Protein AF-0000000083549247 (afdb_homodimer)

Structure (mmCIF, N/CA/C/O backbone):
data_AF-0000000083549247-model_v1
#
loop_
_entity.id
_entity.type
_entity.pdbx_description
1 polymer 'Potassium uptake protein TrkA'
#
loop_
_atom_site.group_PDB
_atom_site.id
_atom_site.type_symbol
_atom_site.label_atom_id
_atom_site.label_alt_id
_atom_site.label_comp_id
_atom_site.label_asym_id
_atom_site.label_entity_id
_atom_site.label_seq_id
_atom_site.pdbx_PDB_ins_code
_atom_site.Cartn_x
_atom_site.Cartn_y
_atom_site.Cartn_z
_atom_site.occupancy
_atom_site.B_iso_or_equiv
_atom_site.auth_seq_id
_atom_site.auth_comp_id
_atom_site.auth_asym_id
_atom_site.auth_atom_id
_atom_site.pdbx_PDB_model_num
ATOM 1 N N . MET A 1 1 ? 1.002 -17.062 -17.281 1 91.69 1 MET A N 1
ATOM 2 C CA . MET A 1 1 ? 0.639 -17.797 -16.062 1 91.69 1 MET A CA 1
ATOM 3 C C . MET A 1 1 ? -0.868 -18.031 -16 1 91.69 1 MET A C 1
ATOM 5 O O . MET A 1 1 ? -1.638 -17.297 -16.641 1 91.69 1 MET A O 1
ATOM 9 N N . TYR A 1 2 ? -1.245 -19.125 -15.305 1 97.25 2 TYR A N 1
ATOM 10 C CA . TYR A 1 2 ? -2.646 -19.453 -15.062 1 97.25 2 TYR A CA 1
ATOM 11 C C . TYR A 1 2 ? -3.078 -18.984 -13.672 1 97.25 2 TYR A C 1
ATOM 13 O O . TYR A 1 2 ? -2.6 -19.516 -12.664 1 97.25 2 TYR A O 1
ATOM 21 N N . ILE A 1 3 ? -3.977 -17.984 -13.648 1 97.94 3 ILE A N 1
ATOM 22 C CA . ILE A 1 3 ? -4.297 -17.297 -12.406 1 97.94 3 ILE A CA 1
ATOM 23 C C . ILE A 1 3 ? -5.785 -17.453 -12.094 1 97.94 3 ILE A C 1
ATOM 25 O O . ILE A 1 3 ? -6.633 -17.156 -12.945 1 97.94 3 ILE A O 1
ATOM 29 N N . ILE A 1 4 ? -6.066 -17.906 -10.914 1 98.75 4 ILE A N 1
ATOM 30 C CA . ILE A 1 4 ? -7.445 -17.984 -10.445 1 98.75 4 ILE A CA 1
ATOM 31 C C . ILE A 1 4 ? -7.695 -16.891 -9.406 1 98.75 4 ILE A C 1
ATOM 33 O O . ILE A 1 4 ? -6.914 -16.719 -8.469 1 98.75 4 ILE A O 1
ATOM 37 N N . ILE A 1 5 ? -8.758 -16.172 -9.594 1 98.75 5 ILE A N 1
ATOM 38 C CA . ILE A 1 5 ? -9.188 -15.148 -8.648 1 98.75 5 ILE A CA 1
ATOM 39 C C . ILE A 1 5 ? -10.562 -15.484 -8.094 1 98.75 5 ILE A C 1
ATOM 41 O O . ILE A 1 5 ? -11.516 -15.688 -8.859 1 98.75 5 ILE A O 1
ATOM 45 N N . ILE A 1 6 ? -10.625 -15.57 -6.793 1 98.5 6 ILE A N 1
ATOM 46 C CA . ILE A 1 6 ? -11.938 -15.742 -6.172 1 98.5 6 ILE A CA 1
ATOM 47 C C . ILE A 1 6 ? -12.422 -14.406 -5.621 1 98.5 6 ILE A C 1
ATOM 49 O O . ILE A 1 6 ? -11.75 -13.789 -4.789 1 98.5 6 ILE A O 1
ATOM 53 N N . GLY A 1 7 ? -13.68 -14.031 -5.984 1 98.19 7 GLY A N 1
ATOM 54 C CA . GLY A 1 7 ? -14.234 -12.734 -5.633 1 98.19 7 GLY A CA 1
ATOM 55 C C . GLY A 1 7 ? -14.078 -11.695 -6.734 1 98.19 7 GLY A C 1
ATOM 56 O O . GLY A 1 7 ? -12.961 -11.305 -7.074 1 98.19 7 GLY A O 1
ATOM 57 N N . CYS A 1 8 ? -15.188 -11.242 -7.203 1 98 8 CYS A N 1
ATOM 58 C CA . CYS A 1 8 ? -15.188 -10.266 -8.281 1 98 8 CYS A CA 1
ATOM 59 C C . CYS A 1 8 ? -15.734 -8.93 -7.801 1 98 8 CYS A C 1
ATOM 61 O O . CYS A 1 8 ? -16.625 -8.352 -8.43 1 98 8 CYS A O 1
ATOM 63 N N . GLY A 1 9 ? -15.297 -8.57 -6.617 1 95.62 9 GLY A N 1
ATOM 64 C CA . GLY A 1 9 ? -15.516 -7.211 -6.152 1 95.62 9 GLY A CA 1
ATOM 65 C C . GLY A 1 9 ? -14.578 -6.199 -6.781 1 95.62 9 GLY A C 1
ATOM 66 O O . GLY A 1 9 ? -13.969 -6.473 -7.82 1 95.62 9 GLY A O 1
ATOM 67 N N . ARG A 1 10 ? -14.414 -5.051 -6.223 1 93.12 10 ARG A N 1
ATOM 68 C CA . ARG A 1 10 ? -13.578 -3.988 -6.762 1 93.12 10 ARG A CA 1
ATOM 69 C C . ARG A 1 10 ? -12.125 -4.441 -6.863 1 93.12 10 ARG A C 1
ATOM 71 O O . ARG A 1 10 ? -11.469 -4.219 -7.887 1 93.12 10 ARG A O 1
ATOM 78 N N . LEU A 1 11 ? -11.648 -5.109 -5.848 1 95.31 11 LEU A N 1
ATOM 79 C CA . LEU A 1 11 ? -10.273 -5.586 -5.848 1 95.31 11 LEU A CA 1
ATOM 80 C C . LEU A 1 11 ? -10.086 -6.715 -6.855 1 95.31 11 LEU A C 1
ATOM 82 O O . LEU A 1 11 ? -9.188 -6.664 -7.695 1 95.31 11 LEU A O 1
ATOM 86 N N . GLY A 1 12 ? -10.953 -7.688 -6.809 1 97.5 12 GLY A N 1
ATOM 87 C CA . GLY A 1 12 ? -10.844 -8.836 -7.691 1 97.5 12 GLY A CA 1
ATOM 88 C C . GLY A 1 12 ? -11.008 -8.484 -9.156 1 97.5 12 GLY A C 1
ATOM 89 O O . GLY A 1 12 ? -10.242 -8.953 -10 1 97.5 12 GLY A O 1
ATOM 90 N N . SER A 1 13 ? -12.008 -7.672 -9.43 1 97.25 13 SER A N 1
ATOM 91 C CA . SER A 1 13 ? -12.242 -7.301 -10.82 1 97.25 13 SER A CA 1
ATOM 92 C C . SER A 1 13 ? -11.094 -6.449 -11.359 1 97.25 13 SER A C 1
ATOM 94 O O . SER A 1 13 ? -10.695 -6.598 -12.516 1 97.25 13 SER A O 1
ATOM 96 N N . GLY A 1 14 ? -10.57 -5.531 -10.523 1 95.06 14 GLY A N 1
ATOM 97 C CA . GLY A 1 14 ? -9.406 -4.758 -10.922 1 95.06 14 GLY A CA 1
ATOM 98 C C . GLY A 1 14 ? -8.203 -5.621 -11.242 1 95.06 14 GLY A C 1
ATOM 99 O O . GLY A 1 14 ? -7.535 -5.418 -12.258 1 95.06 14 GLY A O 1
ATOM 100 N N . LEU A 1 15 ? -7.969 -6.586 -10.445 1 95.94 15 LEU A N 1
ATOM 101 C CA . LEU A 1 15 ? -6.867 -7.52 -10.656 1 95.94 15 LEU A CA 1
ATOM 102 C C . LEU A 1 15 ? -7.07 -8.32 -11.938 1 95.94 15 LEU A C 1
ATOM 104 O O . LEU A 1 15 ? -6.141 -8.477 -12.734 1 95.94 15 LEU A O 1
ATOM 108 N N . ALA A 1 16 ? -8.289 -8.828 -12.07 1 97.69 16 ALA A N 1
ATOM 109 C CA . ALA A 1 16 ? -8.602 -9.633 -13.242 1 97.69 16 ALA A CA 1
ATOM 110 C C . ALA A 1 16 ? -8.336 -8.859 -14.531 1 97.69 16 ALA A C 1
ATOM 112 O O . ALA A 1 16 ? -7.711 -9.383 -15.453 1 97.69 16 ALA A O 1
ATOM 113 N N . MET A 1 17 ? -8.797 -7.613 -14.484 1 95.31 17 MET A N 1
ATOM 114 C CA . MET A 1 17 ? -8.609 -6.77 -15.656 1 95.31 17 MET A CA 1
ATOM 115 C C . MET A 1 17 ? -7.129 -6.527 -15.93 1 95.31 17 MET A C 1
ATOM 117 O O . MET A 1 17 ? -6.66 -6.73 -17.047 1 95.31 17 MET A O 1
ATOM 121 N N . GLU A 1 18 ? -6.379 -6.207 -14.961 1 90.44 18 GLU A N 1
ATOM 122 C CA . GLU A 1 18 ? -4.969 -5.871 -15.133 1 90.44 18 GLU A CA 1
ATOM 123 C C . GLU A 1 18 ? -4.148 -7.098 -15.523 1 90.44 18 GLU A C 1
ATOM 125 O O . GLU A 1 18 ? -3.332 -7.035 -16.453 1 90.44 18 GLU A O 1
ATOM 130 N N . LEU A 1 19 ? -4.379 -8.188 -14.93 1 93.44 19 LEU A N 1
ATOM 131 C CA . LEU A 1 19 ? -3.594 -9.391 -15.164 1 93.44 19 LEU A CA 1
ATOM 132 C C . LEU A 1 19 ? -3.908 -9.992 -16.531 1 93.44 19 LEU A C 1
ATOM 134 O O . LEU A 1 19 ? -3.014 -10.5 -17.203 1 93.44 19 LEU A O 1
ATOM 138 N N . SER A 1 20 ? -5.191 -9.953 -16.891 1 95.12 20 SER A N 1
ATOM 139 C CA . SER A 1 20 ? -5.547 -10.43 -18.219 1 95.12 20 SER A CA 1
ATOM 140 C C . SER A 1 20 ? -4.926 -9.555 -19.297 1 95.12 20 SER A C 1
ATOM 142 O O . SER A 1 20 ? -4.434 -10.07 -20.312 1 95.12 20 SER A O 1
ATOM 144 N N . ASN A 1 21 ? -4.934 -8.297 -19.047 1 90.62 21 ASN A N 1
ATOM 145 C CA . ASN A 1 21 ? -4.312 -7.355 -19.984 1 90.62 21 ASN A CA 1
ATOM 146 C C . ASN A 1 21 ? -2.809 -7.586 -20.094 1 90.62 21 ASN A C 1
ATOM 148 O O . ASN A 1 21 ? -2.215 -7.348 -21.141 1 90.62 21 ASN A O 1
ATOM 152 N N . ASP A 1 22 ? -2.24 -8.078 -19.047 1 84.31 22 ASP A N 1
ATOM 153 C CA . ASP A 1 22 ? -0.809 -8.359 -19.031 1 84.31 22 ASP A CA 1
ATOM 154 C C . ASP A 1 22 ? -0.498 -9.672 -19.75 1 84.31 22 ASP A C 1
ATOM 156 O O . ASP A 1 22 ? 0.665 -10.07 -19.844 1 84.31 22 ASP A O 1
ATOM 160 N N . GLY A 1 23 ? -1.534 -10.422 -20.141 1 90.88 23 GLY A N 1
ATOM 161 C CA . GLY A 1 23 ? -1.33 -11.602 -20.969 1 90.88 23 GLY A CA 1
ATOM 162 C C . GLY A 1 23 ? -1.443 -12.898 -20.203 1 90.88 23 GLY A C 1
ATOM 163 O O . GLY A 1 23 ? -1.159 -13.977 -20.734 1 90.88 23 GLY A O 1
ATOM 164 N N . HIS A 1 24 ? -1.876 -12.797 -18.953 1 93.69 24 HIS A N 1
ATOM 165 C CA . HIS A 1 24 ? -2.045 -14.016 -18.156 1 93.69 24 HIS A CA 1
ATOM 166 C C . HIS A 1 24 ? -3.389 -14.672 -18.453 1 93.69 24 HIS A C 1
ATOM 168 O O . HIS A 1 24 ? -4.332 -14.008 -18.891 1 93.69 24 HIS A O 1
ATOM 174 N N . ASP A 1 25 ? -3.445 -15.977 -18.281 1 97.62 25 ASP A N 1
ATOM 175 C CA . ASP A 1 25 ? -4.715 -16.703 -18.312 1 97.62 25 ASP A CA 1
ATOM 176 C C . ASP A 1 25 ? -5.453 -16.562 -16.984 1 97.62 25 ASP A C 1
ATOM 178 O O . ASP A 1 25 ? -5.07 -17.172 -15.992 1 97.62 25 ASP A O 1
ATOM 182 N N . VAL A 1 26 ? -6.566 -15.766 -17.047 1 98.38 26 VAL A N 1
ATOM 183 C CA . VAL A 1 26 ? -7.223 -15.422 -15.789 1 98.38 26 VAL A CA 1
ATOM 184 C C . VAL A 1 26 ? -8.609 -16.062 -15.742 1 98.38 26 VAL A C 1
ATOM 186 O O . VAL A 1 26 ? -9.367 -16 -16.703 1 98.38 26 VAL A O 1
ATOM 189 N N . VAL A 1 27 ? -8.867 -16.766 -14.672 1 98.81 27 VAL A N 1
ATOM 190 C CA . VAL A 1 27 ? -10.211 -17.234 -14.344 1 98.81 27 VAL A CA 1
ATOM 191 C C . VAL A 1 27 ? -10.703 -16.562 -13.07 1 98.81 27 VAL A C 1
ATOM 193 O O . VAL A 1 27 ? -9.992 -16.531 -12.062 1 98.81 27 VAL A O 1
ATOM 196 N N . ILE A 1 28 ? -11.898 -15.992 -13.109 1 98.69 28 ILE A N 1
ATOM 197 C CA . ILE A 1 28 ? -12.43 -15.32 -11.93 1 98.69 28 ILE A CA 1
ATOM 198 C C . ILE A 1 28 ? -13.773 -15.922 -11.547 1 98.69 28 ILE A C 1
ATOM 200 O O . ILE A 1 28 ? -14.602 -16.219 -12.422 1 98.69 28 ILE A O 1
ATOM 204 N N . VAL A 1 29 ? -13.922 -16.172 -10.234 1 98.75 29 VAL A N 1
ATOM 205 C CA . VAL A 1 29 ? -15.109 -16.859 -9.703 1 98.75 29 VAL A CA 1
ATOM 206 C C . VAL A 1 29 ? -15.836 -15.93 -8.734 1 98.75 29 VAL A C 1
ATOM 208 O O . VAL A 1 29 ? -15.203 -15.266 -7.906 1 98.75 29 VAL A O 1
ATOM 211 N N . ASP A 1 30 ? -17.141 -15.844 -8.844 1 98.5 30 ASP A N 1
ATOM 212 C CA . ASP A 1 30 ? -18 -15.188 -7.859 1 98.5 30 ASP A CA 1
ATOM 213 C C . ASP A 1 30 ? -19.391 -15.828 -7.82 1 98.5 30 ASP A C 1
ATOM 215 O O . ASP A 1 30 ? -19.922 -16.219 -8.859 1 98.5 30 ASP A O 1
ATOM 219 N N . LYS A 1 31 ? -19.875 -15.93 -6.656 1 97.69 31 LYS A N 1
ATOM 220 C CA . LYS A 1 31 ? -21.172 -16.578 -6.539 1 97.69 31 LYS A CA 1
ATOM 221 C C . LYS A 1 31 ? -22.297 -15.672 -7.016 1 97.69 31 LYS A C 1
ATOM 223 O O . LYS A 1 31 ? -23.391 -16.141 -7.359 1 97.69 31 LYS A O 1
ATOM 228 N N . TYR A 1 32 ? -22.109 -14.359 -6.996 1 97.25 32 TYR A N 1
ATOM 229 C CA . TYR A 1 32 ? -23.109 -13.406 -7.449 1 97.25 32 TYR A CA 1
ATOM 230 C C . TYR A 1 32 ? -22.828 -12.953 -8.883 1 97.25 32 TYR A C 1
ATOM 232 O O . TYR A 1 32 ? -21.812 -12.328 -9.148 1 97.25 32 TYR A O 1
ATOM 240 N N . ALA A 1 33 ? -23.766 -13.133 -9.75 1 95.94 33 ALA A N 1
ATOM 241 C CA . ALA A 1 33 ? -23.625 -12.766 -11.156 1 95.94 33 ALA A CA 1
ATOM 242 C C . ALA A 1 33 ? -23.422 -11.266 -11.312 1 95.94 33 ALA A C 1
ATOM 244 O O . ALA A 1 33 ? -22.703 -10.828 -12.219 1 95.94 33 ALA A O 1
ATOM 245 N N . ALA A 1 34 ? -24.047 -10.539 -10.445 1 96.44 34 ALA A N 1
ATOM 246 C CA . ALA A 1 34 ? -23.953 -9.078 -10.492 1 96.44 34 ALA A CA 1
ATOM 247 C C . ALA A 1 34 ? -22.5 -8.617 -10.336 1 96.44 34 ALA A C 1
ATOM 249 O O . ALA A 1 34 ? -22.094 -7.633 -10.953 1 96.44 34 ALA A O 1
ATOM 250 N N . ASN A 1 35 ? -21.766 -9.344 -9.547 1 96.88 35 ASN A N 1
ATOM 251 C CA . ASN A 1 35 ? -20.359 -8.992 -9.352 1 96.88 35 ASN A CA 1
ATOM 252 C C . ASN A 1 35 ? -19.547 -9.234 -10.617 1 96.88 35 ASN A C 1
ATOM 254 O O . ASN A 1 35 ? -18.641 -8.461 -10.938 1 96.88 35 ASN A O 1
ATOM 258 N N . LEU A 1 36 ? -19.859 -10.25 -11.391 1 97.31 36 LEU A N 1
ATOM 259 C CA . LEU A 1 36 ? -19.125 -10.594 -12.602 1 97.31 36 LEU A CA 1
ATOM 260 C C . LEU A 1 36 ? -19.344 -9.531 -13.68 1 97.31 36 LEU A C 1
ATOM 262 O O . LEU A 1 36 ? -18.547 -9.43 -14.617 1 97.31 36 LEU A O 1
ATOM 266 N N . GLN A 1 37 ? -20.344 -8.742 -13.484 1 95.56 37 GLN A N 1
ATOM 267 C CA . GLN A 1 37 ? -20.656 -7.676 -14.438 1 95.56 37 GLN A CA 1
ATOM 268 C C . GLN A 1 37 ? -19.703 -6.492 -14.258 1 95.56 37 GLN A C 1
ATOM 270 O O . GLN A 1 37 ? -19.641 -5.602 -15.109 1 95.56 37 GLN A O 1
ATOM 275 N N . ARG A 1 38 ? -18.969 -6.516 -13.211 1 93.38 38 ARG A N 1
ATOM 276 C CA . ARG A 1 38 ? -17.969 -5.469 -12.977 1 93.38 38 ARG A CA 1
ATOM 277 C C . ARG A 1 38 ? -16.859 -5.52 -14.023 1 93.38 38 ARG A C 1
ATOM 279 O O . ARG A 1 38 ? -16.156 -4.535 -14.234 1 93.38 38 ARG A O 1
ATOM 286 N N . LEU A 1 39 ? -16.641 -6.664 -14.578 1 95.62 39 LEU A N 1
ATOM 287 C CA . LEU A 1 39 ? -15.625 -6.816 -15.609 1 95.62 39 LEU A CA 1
ATOM 288 C C . LEU A 1 39 ? -16.047 -6.117 -16.906 1 95.62 39 LEU A C 1
ATOM 290 O O . LEU A 1 39 ? -17.156 -6.348 -17.406 1 95.62 39 LEU A O 1
ATOM 294 N N . ARG A 1 40 ? -15.211 -5.191 -17.297 1 87.75 40 ARG A N 1
ATOM 295 C CA . ARG A 1 40 ? -15.508 -4.367 -18.469 1 87.75 40 ARG A CA 1
ATOM 296 C C . ARG A 1 40 ? -15.234 -5.129 -19.766 1 87.75 40 ARG A C 1
ATOM 298 O O . ARG A 1 40 ? -14.742 -6.258 -19.734 1 87.75 40 ARG A O 1
ATOM 305 N N . SER A 1 41 ? -15.609 -4.285 -20.734 1 87 41 SER A N 1
ATOM 306 C CA . SER A 1 41 ? -15.289 -4.801 -22.062 1 87 41 SER A CA 1
ATOM 307 C C . SER A 1 41 ? -13.781 -4.938 -22.25 1 87 41 SER A C 1
ATOM 309 O O . SER A 1 41 ? -13.008 -4.09 -21.797 1 87 41 SER A O 1
ATOM 311 N N . GLY A 1 42 ? -13.25 -6.09 -22.547 1 89.94 42 GLY A N 1
ATOM 312 C CA . GLY A 1 42 ? -11.828 -6.281 -22.75 1 89.94 42 GLY A CA 1
ATOM 313 C C . GLY A 1 42 ? -11.25 -7.406 -21.906 1 89.94 42 GLY A C 1
ATOM 314 O O . GLY A 1 42 ? -10.156 -7.898 -22.172 1 89.94 42 GLY A O 1
ATOM 315 N N . PHE A 1 43 ? -12.133 -7.637 -20.891 1 95.06 43 PHE A N 1
ATOM 316 C CA . PHE A 1 43 ? -11.664 -8.797 -20.141 1 95.06 43 PHE A CA 1
ATOM 317 C C . PHE A 1 43 ? -11.578 -10.023 -21.031 1 95.06 43 PHE A C 1
ATOM 319 O O . PHE A 1 43 ? -12.562 -10.398 -21.672 1 95.06 43 PHE A O 1
ATOM 326 N N . ASN A 1 44 ? -10.383 -10.602 -21 1 94 44 ASN A N 1
ATOM 327 C CA . ASN A 1 44 ? -10.164 -11.727 -21.891 1 94 44 ASN A CA 1
ATOM 328 C C . ASN A 1 44 ? -9.953 -13.023 -21.125 1 94 44 ASN A C 1
ATOM 330 O O . ASN A 1 44 ? -9.328 -13.961 -21.625 1 94 44 ASN A O 1
ATOM 334 N N . GLY A 1 45 ? -10.438 -13.094 -19.984 1 97.38 45 GLY A N 1
ATOM 335 C CA . GLY A 1 45 ? -10.359 -14.297 -19.172 1 97.38 45 GLY A CA 1
ATOM 336 C C . GLY A 1 45 ? -11.672 -15.055 -19.109 1 97.38 45 GLY A C 1
ATOM 337 O O . GLY A 1 45 ? -12.531 -14.906 -19.984 1 97.38 45 GLY A O 1
ATOM 338 N N . ILE A 1 46 ? -11.812 -15.945 -18.188 1 98.12 46 ILE A N 1
ATOM 339 C CA . ILE A 1 46 ? -13 -16.766 -18.016 1 98.12 46 ILE A CA 1
ATOM 340 C C . ILE A 1 46 ? -13.734 -16.359 -16.75 1 98.12 46 ILE A C 1
ATOM 342 O O . ILE A 1 46 ? -13.109 -16.125 -15.711 1 98.12 46 ILE A O 1
ATOM 346 N N . LYS A 1 47 ? -15.055 -16.25 -16.906 1 97.88 47 LYS A N 1
ATOM 347 C CA . LYS A 1 47 ? -15.922 -15.984 -15.758 1 97.88 47 LYS A CA 1
ATOM 348 C C . LYS A 1 47 ? -16.672 -17.25 -15.328 1 97.88 47 LYS A C 1
ATOM 350 O O . LYS A 1 47 ? -17.219 -17.969 -16.172 1 97.88 47 LYS A O 1
ATOM 355 N N . ILE A 1 48 ? -16.625 -17.516 -14.055 1 98.38 48 ILE A N 1
ATOM 356 C CA . ILE A 1 48 ? -17.375 -18.641 -13.531 1 98.38 48 ILE A CA 1
ATOM 357 C C . ILE A 1 48 ? -18.297 -18.188 -12.398 1 98.38 48 ILE A C 1
ATOM 359 O O . ILE A 1 48 ? -17.828 -17.562 -11.438 1 98.38 48 ILE A O 1
ATOM 363 N N . LYS A 1 49 ? -19.562 -18.391 -12.555 1 98.38 49 LYS A N 1
ATOM 364 C CA . LYS A 1 49 ? -20.484 -18.203 -11.445 1 98.38 49 LYS A CA 1
ATOM 365 C C . LYS A 1 49 ? -20.547 -19.438 -10.555 1 98.38 49 LYS A C 1
ATOM 367 O O . LYS A 1 49 ? -20.922 -20.516 -11 1 98.38 49 LYS A O 1
ATOM 372 N N . GLY A 1 50 ? -20.109 -19.312 -9.305 1 97.62 50 GLY A N 1
ATOM 373 C CA . GLY A 1 50 ? -20.094 -20.453 -8.391 1 97.62 50 GLY A CA 1
ATOM 374 C C . GLY A 1 50 ? -19.672 -20.062 -6.98 1 97.62 50 GLY A C 1
ATOM 375 O O . GLY A 1 50 ? -19.172 -18.969 -6.754 1 97.62 50 GLY A O 1
ATOM 376 N N . VAL A 1 51 ? -20 -20.969 -6.09 1 95.75 51 VAL A N 1
ATOM 377 C CA . VAL A 1 51 ? -19.578 -20.797 -4.707 1 95.75 51 VAL A CA 1
ATOM 378 C C . VAL A 1 51 ? -18.062 -20.969 -4.605 1 95.75 51 VAL A C 1
ATOM 380 O O . VAL A 1 51 ? -17.516 -21.984 -5.035 1 95.75 51 VAL A O 1
ATOM 383 N N . GLU A 1 52 ? -17.297 -20.062 -4.051 1 89.94 52 GLU A N 1
ATOM 384 C CA . GLU A 1 52 ? -15.859 -19.875 -4.137 1 89.94 52 GLU A CA 1
ATOM 385 C C . GLU A 1 52 ? -15.102 -21.031 -3.486 1 89.94 52 GLU A C 1
ATOM 387 O O . GLU A 1 52 ? -13.984 -21.344 -3.879 1 89.94 52 GLU A O 1
ATOM 392 N N . ILE A 1 53 ? -15.734 -21.75 -2.512 1 93.69 53 ILE A N 1
ATOM 393 C CA . ILE A 1 53 ? -15 -22.797 -1.807 1 93.69 53 ILE A CA 1
ATOM 394 C C . ILE A 1 53 ? -15.523 -24.172 -2.229 1 93.69 53 ILE A C 1
ATOM 396 O O . ILE A 1 53 ? -15.062 -25.203 -1.723 1 93.69 53 ILE A O 1
ATOM 400 N N . ASP A 1 54 ? -16.406 -24.156 -3.16 1 96 54 ASP A N 1
ATOM 401 C CA . ASP A 1 54 ? -16.953 -25.422 -3.658 1 96 54 ASP A CA 1
ATOM 402 C C . ASP A 1 54 ? -15.938 -26.156 -4.535 1 96 54 ASP A C 1
ATOM 404 O O . ASP A 1 54 ? -15.352 -25.562 -5.445 1 96 54 ASP A O 1
ATOM 408 N N . ASN A 1 55 ? -15.82 -27.406 -4.254 1 94.69 55 ASN A N 1
ATOM 409 C CA . ASN A 1 55 ? -14.844 -28.203 -4.977 1 94.69 55 ASN A CA 1
ATOM 410 C C . ASN A 1 55 ? -15.117 -28.203 -6.477 1 94.69 55 ASN A C 1
ATOM 412 O O . ASN A 1 55 ? -14.195 -28.062 -7.281 1 94.69 55 ASN A O 1
ATOM 416 N N . ASP A 1 56 ? -16.328 -28.422 -6.84 1 96.81 56 ASP A N 1
ATOM 417 C CA . ASP A 1 56 ? -16.672 -28.453 -8.258 1 96.81 56 ASP A CA 1
ATOM 418 C C . ASP A 1 56 ? -16.344 -27.141 -8.945 1 96.81 56 ASP A C 1
ATOM 420 O O . ASP A 1 56 ? -15.836 -27.125 -10.07 1 96.81 56 ASP A O 1
ATOM 424 N N . THR A 1 57 ? -16.641 -26.094 -8.266 1 98.06 57 THR A N 1
ATOM 425 C CA . THR A 1 57 ? -16.344 -24.766 -8.805 1 98.06 57 THR A CA 1
ATOM 426 C C . THR A 1 57 ? -14.844 -24.578 -8.961 1 98.06 57 THR A C 1
ATOM 428 O O . THR A 1 57 ? -14.383 -24.094 -10 1 98.06 57 THR A O 1
ATOM 431 N N . LEU A 1 58 ? -14.109 -24.922 -7.973 1 98.06 58 LEU A N 1
ATOM 432 C CA . LEU A 1 58 ? -12.656 -24.766 -7.992 1 98.06 58 LEU A CA 1
ATOM 433 C C . LEU A 1 58 ? -12.031 -25.625 -9.078 1 98.06 58 LEU A C 1
ATOM 435 O O . LEU A 1 58 ? -11.109 -25.188 -9.773 1 98.06 58 LEU A O 1
ATOM 439 N N . MET A 1 59 ? -12.57 -26.812 -9.242 1 98 59 MET A N 1
ATOM 440 C CA . MET A 1 59 ? -12.086 -27.688 -10.297 1 98 59 MET A CA 1
ATOM 441 C C . MET A 1 59 ? -12.414 -27.141 -11.672 1 98 59 MET A C 1
ATOM 443 O O . MET A 1 59 ? -11.578 -27.172 -12.578 1 98 59 MET A O 1
ATOM 447 N N . GLU A 1 60 ? -13.594 -26.672 -11.812 1 97.94 60 GLU A N 1
ATOM 448 C CA . GLU A 1 60 ? -13.984 -26.031 -13.062 1 97.94 60 GLU A CA 1
ATOM 449 C C . GLU A 1 60 ? -13.055 -24.859 -13.391 1 97.94 60 GLU A C 1
ATOM 451 O O . GLU A 1 60 ? -12.727 -24.641 -14.555 1 97.94 60 GLU A O 1
ATOM 456 N N . ALA A 1 61 ? -12.641 -24.188 -12.383 1 98.38 61 ALA A N 1
ATOM 457 C CA . ALA A 1 61 ? -11.773 -23.031 -12.547 1 98.38 61 ALA A CA 1
ATOM 458 C C . ALA A 1 61 ? -10.352 -23.453 -12.906 1 98.38 61 ALA A C 1
ATOM 460 O O . ALA A 1 61 ? -9.539 -22.625 -13.328 1 98.38 61 ALA A O 1
ATOM 461 N N . GLY A 1 62 ? -10.023 -24.703 -12.727 1 98.44 62 GLY A N 1
ATOM 462 C CA . GLY A 1 62 ? -8.703 -25.203 -13.078 1 98.44 62 GLY A CA 1
ATOM 463 C C . GLY A 1 62 ? -7.691 -25.031 -11.961 1 98.44 62 GLY A C 1
ATOM 464 O O . GLY A 1 62 ? -6.535 -24.688 -12.203 1 98.44 62 GLY A O 1
ATOM 465 N N . ILE A 1 63 ? -8.133 -25.312 -10.703 1 98.25 63 ILE A N 1
ATOM 466 C CA . ILE A 1 63 ? -7.27 -25.078 -9.547 1 98.25 63 ILE A CA 1
ATOM 467 C C . ILE A 1 63 ? -6.09 -26.047 -9.586 1 98.25 63 ILE A C 1
ATOM 469 O O . ILE A 1 63 ? -5.008 -25.734 -9.078 1 98.25 63 ILE A O 1
ATOM 473 N N . ASP A 1 64 ? -6.227 -27.156 -10.242 1 97.25 64 ASP A N 1
ATOM 474 C CA . ASP A 1 64 ? -5.191 -28.188 -10.297 1 97.25 64 ASP A CA 1
ATOM 475 C C . ASP A 1 64 ? -4.027 -27.75 -11.18 1 97.25 64 ASP A C 1
ATOM 477 O O . ASP A 1 64 ? -2.93 -28.297 -11.094 1 97.25 64 ASP A O 1
ATOM 481 N N . LYS A 1 65 ? -4.207 -26.781 -12 1 97.56 65 LYS A N 1
ATOM 482 C CA . LYS A 1 65 ? -3.143 -26.328 -12.891 1 97.56 65 LYS A CA 1
ATOM 483 C C . LYS A 1 65 ? -2.779 -24.875 -12.625 1 97.56 65 LYS A C 1
ATOM 485 O O . LYS A 1 65 ? -2.014 -24.266 -13.375 1 97.56 65 LYS A O 1
ATOM 490 N N . ALA A 1 66 ? -3.332 -24.297 -11.641 1 97.94 66 ALA A N 1
ATOM 491 C CA . ALA A 1 66 ? -3.143 -22.875 -11.375 1 97.94 66 ALA A CA 1
ATOM 492 C C . ALA A 1 66 ? -1.717 -22.594 -10.914 1 97.94 66 ALA A C 1
ATOM 494 O O . ALA A 1 66 ? -1.15 -23.344 -10.117 1 97.94 66 ALA A O 1
ATOM 495 N N . ASP A 1 67 ? -1.151 -21.5 -11.453 1 96.38 67 ASP A N 1
ATOM 496 C CA . ASP A 1 67 ? 0.131 -21 -10.977 1 96.38 67 ASP A CA 1
ATOM 497 C C . ASP A 1 67 ? -0.056 -20.094 -9.758 1 96.38 67 ASP A C 1
ATOM 499 O O . ASP A 1 67 ? 0.808 -20.047 -8.875 1 96.38 67 ASP A O 1
ATOM 503 N N . ILE A 1 68 ? -1.139 -19.406 -9.805 1 96.56 68 ILE A N 1
ATOM 504 C CA . ILE A 1 68 ? -1.428 -18.406 -8.773 1 96.56 68 ILE A CA 1
ATOM 505 C C . ILE A 1 68 ? -2.902 -18.484 -8.383 1 96.56 68 ILE A C 1
ATOM 507 O O . ILE A 1 68 ? -3.771 -18.641 -9.242 1 96.56 68 ILE A O 1
ATOM 511 N N . PHE A 1 69 ? -3.111 -18.422 -7.102 1 98.31 69 PHE A N 1
ATOM 512 C CA . PHE A 1 69 ? -4.457 -18.375 -6.539 1 98.31 69 PHE A CA 1
ATOM 513 C C . PHE A 1 69 ? -4.648 -17.156 -5.664 1 98.31 69 PHE A C 1
ATOM 515 O O . PHE A 1 69 ? -3.912 -16.953 -4.695 1 98.31 69 PHE A O 1
ATOM 522 N N . LEU A 1 70 ? -5.645 -16.312 -6.023 1 98.56 70 LEU A N 1
ATOM 523 C CA . LEU A 1 70 ? -5.914 -15.07 -5.309 1 98.56 70 LEU A CA 1
ATOM 524 C C . LEU A 1 70 ? -7.301 -15.102 -4.672 1 98.56 70 LEU A C 1
ATOM 526 O O . LEU A 1 70 ? -8.312 -15.133 -5.371 1 98.56 70 LEU A O 1
ATOM 530 N N . ALA A 1 71 ? -7.391 -15.102 -3.359 1 98.75 71 ALA A N 1
ATOM 531 C CA . ALA A 1 71 ? -8.656 -15.031 -2.635 1 98.75 71 ALA A CA 1
ATOM 532 C C . ALA A 1 71 ? -8.977 -13.586 -2.238 1 98.75 71 ALA A C 1
ATOM 534 O O . ALA A 1 71 ? -8.422 -13.07 -1.268 1 98.75 71 ALA A O 1
ATOM 535 N N . MET A 1 72 ? -9.938 -12.984 -2.906 1 98.31 72 MET A N 1
ATOM 536 C CA . MET A 1 72 ? -10.07 -11.531 -2.855 1 98.31 72 MET A CA 1
ATOM 537 C C . MET A 1 72 ? -11.469 -11.133 -2.414 1 98.31 72 MET A C 1
ATOM 539 O O . MET A 1 72 ? -11.906 -10.008 -2.66 1 98.31 72 MET A O 1
ATOM 543 N N . THR A 1 73 ? -12.273 -12.016 -1.763 1 97.75 73 THR A N 1
ATOM 544 C CA . THR A 1 73 ? -13.633 -11.703 -1.34 1 97.75 73 THR A CA 1
ATOM 545 C C . THR A 1 73 ? -13.625 -10.836 -0.081 1 97.75 73 THR A C 1
ATOM 547 O O . THR A 1 73 ? -12.594 -10.719 0.587 1 97.75 73 THR A O 1
ATOM 550 N N . PRO A 1 74 ? -14.797 -10.195 0.249 1 95.94 74 PRO A N 1
ATOM 551 C CA . PRO A 1 74 ? -14.898 -9.445 1.503 1 95.94 74 PRO A CA 1
ATOM 552 C C . PRO A 1 74 ? -15.188 -10.344 2.705 1 95.94 74 PRO A C 1
ATOM 554 O O . PRO A 1 74 ? -15.508 -9.844 3.787 1 95.94 74 PRO A O 1
ATOM 557 N N . ALA A 1 75 ? -15.102 -11.648 2.531 1 97.19 75 ALA A N 1
ATOM 558 C CA . ALA A 1 75 ? -15.32 -12.602 3.617 1 97.19 75 ALA A CA 1
ATOM 559 C C . ALA A 1 75 ? -14.031 -13.32 3.986 1 97.19 75 ALA A C 1
ATOM 561 O O . ALA A 1 75 ? -13.594 -14.227 3.275 1 97.19 75 ALA A O 1
ATOM 562 N N . ASP A 1 76 ? -13.5 -13 5.168 1 97.31 76 ASP A N 1
ATOM 563 C CA . ASP A 1 76 ? -12.211 -13.539 5.582 1 97.31 76 ASP A CA 1
ATOM 564 C C . ASP A 1 76 ? -12.281 -15.062 5.719 1 97.31 76 ASP A C 1
ATOM 566 O O . ASP A 1 76 ? -11.336 -15.766 5.352 1 97.31 76 ASP A O 1
ATOM 570 N N . ASN A 1 77 ? -13.438 -15.57 6.156 1 97.31 77 ASN A N 1
ATOM 571 C CA . ASN A 1 77 ? -13.555 -17.016 6.309 1 97.31 77 ASN A CA 1
ATOM 572 C C . ASN A 1 77 ? -13.445 -17.734 4.965 1 97.31 77 ASN A C 1
ATOM 574 O O . ASN A 1 77 ? -12.82 -18.781 4.867 1 97.31 77 ASN A O 1
ATOM 578 N N . ILE A 1 78 ? -14.031 -17.156 4.023 1 97.75 78 ILE A N 1
ATOM 579 C CA . ILE A 1 78 ? -13.961 -17.719 2.68 1 97.75 78 ILE A CA 1
ATOM 580 C C . ILE A 1 78 ? -12.531 -17.641 2.16 1 97.75 78 ILE A C 1
ATOM 582 O O . ILE A 1 78 ? -12 -18.609 1.616 1 97.75 78 ILE A O 1
ATOM 586 N N . ASN A 1 79 ? -11.914 -16.531 2.363 1 98.31 79 ASN A N 1
ATOM 587 C CA . ASN A 1 79 ? -10.547 -16.344 1.89 1 98.31 79 ASN A CA 1
ATOM 588 C C . ASN A 1 79 ? -9.586 -17.328 2.564 1 98.31 79 ASN A C 1
ATOM 590 O O . ASN A 1 79 ? -8.719 -17.906 1.908 1 98.31 79 ASN A O 1
ATOM 594 N N . ILE A 1 80 ? -9.75 -17.484 3.828 1 98.06 80 ILE A N 1
ATOM 595 C CA . ILE A 1 80 ? -8.906 -18.406 4.59 1 98.06 80 ILE A CA 1
ATOM 596 C C . ILE A 1 80 ? -9.086 -19.828 4.074 1 98.06 80 ILE A C 1
ATOM 598 O O . ILE A 1 80 ? -8.109 -20.5 3.74 1 98.06 80 ILE A O 1
ATOM 602 N N . MET A 1 81 ? -10.297 -20.188 3.924 1 97.94 81 MET A N 1
ATOM 603 C CA . MET A 1 81 ? -10.609 -21.562 3.512 1 97.94 81 MET A CA 1
ATOM 604 C C . MET A 1 81 ? -10.117 -21.812 2.092 1 97.94 81 MET A C 1
ATOM 606 O O . MET A 1 81 ? -9.438 -22.812 1.841 1 97.94 81 MET A O 1
ATOM 610 N N . ALA A 1 82 ? -10.492 -20.953 1.25 1 98.19 82 ALA A N 1
ATOM 611 C CA . ALA A 1 82 ? -10.102 -21.125 -0.147 1 98.19 82 ALA A CA 1
ATOM 612 C C . ALA A 1 82 ? -8.586 -21.172 -0.289 1 98.19 82 ALA A C 1
ATOM 614 O O . ALA A 1 82 ? -8.047 -21.969 -1.058 1 98.19 82 ALA A O 1
ATOM 615 N N . SER A 1 83 ? -7.898 -20.328 0.438 1 98.06 83 SER A N 1
ATOM 616 C CA . SER A 1 83 ? -6.441 -20.281 0.374 1 98.06 83 SER A CA 1
ATOM 617 C C . SER A 1 83 ? -5.816 -21.562 0.911 1 98.06 83 SER A C 1
ATOM 619 O O . SER A 1 83 ? -4.832 -22.062 0.363 1 98.06 83 SER A O 1
ATOM 621 N N . GLN A 1 84 ? -6.387 -22.047 1.965 1 97.56 84 GLN A N 1
ATOM 622 C CA . GLN A 1 84 ? -5.883 -23.297 2.518 1 97.56 84 GLN A CA 1
ATOM 623 C C . GLN A 1 84 ? -6.055 -24.438 1.527 1 97.56 84 GLN A C 1
ATOM 625 O O . GLN A 1 84 ? -5.16 -25.281 1.371 1 97.56 84 GLN A O 1
ATOM 630 N N . ILE A 1 85 ? -7.215 -24.5 0.92 1 97.88 85 ILE A N 1
ATOM 631 C CA . ILE A 1 85 ? -7.488 -25.516 -0.081 1 97.88 85 ILE A CA 1
ATOM 632 C C . ILE A 1 85 ? -6.477 -25.422 -1.219 1 97.88 85 ILE A C 1
ATOM 634 O O . ILE A 1 85 ? -5.84 -26.406 -1.586 1 97.88 85 ILE A O 1
ATOM 638 N N . ALA A 1 86 ? -6.262 -24.25 -1.701 1 98.19 86 ALA A N 1
ATOM 639 C CA . ALA A 1 86 ? -5.344 -24.016 -2.811 1 98.19 86 ALA A CA 1
ATOM 640 C C . ALA A 1 86 ? -3.912 -24.391 -2.43 1 98.19 86 ALA A C 1
ATOM 642 O O . ALA A 1 86 ? -3.229 -25.094 -3.174 1 98.19 86 ALA A O 1
ATOM 643 N N . LYS A 1 87 ? -3.502 -23.953 -1.25 1 96.88 87 LYS A N 1
ATOM 644 C CA . LYS A 1 87 ? -2.117 -24.109 -0.81 1 96.88 87 LYS A CA 1
ATOM 645 C C . LYS A 1 87 ? -1.841 -25.547 -0.372 1 96.88 87 LYS A C 1
ATOM 647 O O . LYS A 1 87 ? -0.869 -26.172 -0.816 1 96.88 87 LYS A O 1
ATOM 652 N N . ASN A 1 88 ? -2.678 -26.109 0.412 1 96.38 88 ASN A N 1
ATOM 653 C CA . ASN A 1 88 ? -2.342 -27.328 1.124 1 96.38 88 ASN A CA 1
ATOM 654 C C . ASN A 1 88 ? -2.887 -28.562 0.406 1 96.38 88 ASN A C 1
ATOM 656 O O . ASN A 1 88 ? -2.334 -29.656 0.535 1 96.38 88 ASN A O 1
ATOM 660 N N . ILE A 1 89 ? -3.934 -28.406 -0.312 1 96.44 89 ILE A N 1
ATOM 661 C CA . ILE A 1 89 ? -4.531 -29.547 -0.982 1 96.44 89 ILE A CA 1
ATOM 662 C C . ILE A 1 89 ? -4.078 -29.594 -2.439 1 96.44 89 ILE A C 1
ATOM 664 O O . ILE A 1 89 ? -3.537 -30.609 -2.896 1 96.44 89 ILE A O 1
ATOM 668 N N . PHE A 1 90 ? -4.184 -28.531 -3.127 1 97.5 90 PHE A N 1
ATOM 669 C CA . PHE A 1 90 ? -3.906 -28.531 -4.559 1 97.5 90 PHE A CA 1
ATOM 670 C C . PHE A 1 90 ? -2.486 -28.047 -4.832 1 97.5 90 PHE A C 1
ATOM 672 O O . PHE A 1 90 ? -2.016 -28.109 -5.969 1 97.5 90 PHE A O 1
ATOM 679 N N . LYS A 1 91 ? -1.824 -27.531 -3.783 1 97.38 91 LYS A N 1
ATOM 680 C CA . LYS A 1 91 ? -0.415 -27.141 -3.822 1 97.38 91 LYS A CA 1
ATOM 681 C C . LYS A 1 91 ? -0.164 -26.078 -4.887 1 97.38 91 LYS A C 1
ATOM 683 O O . LYS A 1 91 ? 0.803 -26.172 -5.645 1 97.38 91 LYS A O 1
ATOM 688 N N . VAL A 1 92 ? -1.065 -25.188 -5.02 1 97.12 92 VAL A N 1
ATOM 689 C CA . VAL A 1 92 ? -0.836 -24.047 -5.898 1 97.12 92 VAL A CA 1
ATOM 690 C C . VAL A 1 92 ? 0.43 -23.312 -5.465 1 97.12 92 VAL A C 1
ATOM 692 O O . VAL A 1 92 ? 0.608 -23.016 -4.285 1 97.12 92 VAL A O 1
ATOM 695 N N . PRO A 1 93 ? 1.323 -23 -6.395 1 92.69 93 PRO A N 1
ATOM 696 C CA . PRO A 1 93 ? 2.641 -22.469 -6.051 1 92.69 93 PRO A CA 1
ATOM 697 C C . PRO A 1 93 ? 2.557 -21.141 -5.297 1 92.69 93 PRO A C 1
ATOM 699 O O . PRO A 1 93 ? 3.336 -20.891 -4.375 1 92.69 93 PRO A O 1
ATOM 702 N N . LYS A 1 94 ? 1.66 -20.312 -5.711 1 92.31 94 LYS A N 1
ATOM 703 C CA . LYS A 1 94 ? 1.53 -19 -5.082 1 92.31 94 LYS A CA 1
ATOM 704 C C . LYS A 1 94 ? 0.077 -18.703 -4.723 1 92.31 94 LYS A C 1
ATOM 706 O O . LYS A 1 94 ? -0.804 -18.75 -5.586 1 92.31 94 LYS A O 1
ATOM 711 N N . VAL A 1 95 ? -0.091 -18.422 -3.404 1 96.25 95 VAL A N 1
ATOM 712 C CA . VAL A 1 95 ? -1.422 -18.141 -2.879 1 96.25 95 VAL A CA 1
ATOM 713 C C . VAL A 1 95 ? -1.399 -16.828 -2.088 1 96.25 95 VAL A C 1
ATOM 715 O O . VAL A 1 95 ? -0.575 -16.656 -1.188 1 96.25 95 VAL A O 1
ATOM 718 N N . ILE A 1 96 ? -2.203 -15.867 -2.508 1 95.88 96 ILE A N 1
ATOM 719 C CA . ILE A 1 96 ? -2.314 -14.602 -1.796 1 95.88 96 ILE A CA 1
ATOM 720 C C . ILE A 1 96 ? -3.768 -14.359 -1.392 1 95.88 96 ILE A C 1
ATOM 722 O O . ILE A 1 96 ? -4.68 -14.492 -2.213 1 95.88 96 ILE A O 1
ATOM 726 N N . ALA A 1 97 ? -4.012 -14.016 -0.166 1 97.56 97 ALA A N 1
ATOM 727 C CA . ALA A 1 97 ? -5.359 -13.773 0.34 1 97.56 97 ALA A CA 1
ATOM 728 C C . ALA A 1 97 ? -5.523 -12.328 0.787 1 97.56 97 ALA A C 1
ATOM 730 O O . ALA A 1 97 ? -4.609 -11.742 1.371 1 97.56 97 ALA A O 1
ATOM 731 N N . ARG A 1 98 ? -6.656 -11.828 0.561 1 96.88 98 ARG A N 1
ATOM 732 C CA . ARG A 1 98 ? -7.02 -10.516 1.093 1 96.88 98 ARG A CA 1
ATOM 733 C C . ARG A 1 98 ? -7.461 -10.617 2.549 1 96.88 98 ARG A C 1
ATOM 735 O O . ARG A 1 98 ? -8.266 -11.484 2.9 1 96.88 98 ARG A O 1
ATOM 742 N N . ILE A 1 99 ? -6.945 -9.734 3.395 1 94.62 99 ILE A N 1
ATOM 743 C CA . ILE A 1 99 ? -7.492 -9.523 4.727 1 94.62 99 ILE A CA 1
ATOM 744 C C . ILE A 1 99 ? -8.523 -8.391 4.688 1 94.62 99 ILE A C 1
ATOM 746 O O . ILE A 1 99 ? -8.195 -7.258 4.34 1 94.62 99 ILE A O 1
ATOM 750 N N . PHE A 1 100 ? -9.719 -8.719 4.996 1 93.56 100 PHE A N 1
ATOM 751 C CA . PHE A 1 100 ? -10.766 -7.707 5.043 1 93.56 100 PHE A CA 1
ATOM 752 C C . PHE A 1 100 ? -10.859 -7.082 6.43 1 93.56 100 PHE A C 1
ATOM 754 O O . PHE A 1 100 ? -10.906 -5.859 6.562 1 93.56 100 PHE A O 1
ATOM 761 N N . ASP A 1 101 ? -10.906 -7.91 7.367 1 90.56 101 ASP A N 1
ATOM 762 C CA . ASP A 1 101 ? -10.898 -7.496 8.766 1 90.56 101 ASP A CA 1
ATOM 763 C C . ASP A 1 101 ? -9.5 -7.633 9.367 1 90.56 101 ASP A C 1
ATOM 765 O O . ASP A 1 101 ? -9.055 -8.742 9.664 1 90.56 101 ASP A O 1
ATOM 769 N N . PRO A 1 102 ? -8.93 -6.516 9.68 1 82.19 102 PRO A N 1
ATOM 770 C CA . PRO A 1 102 ? -7.555 -6.551 10.18 1 82.19 102 PRO A CA 1
ATOM 771 C C . PRO A 1 102 ? -7.414 -7.383 11.453 1 82.19 102 PRO A C 1
ATOM 773 O O . PRO A 1 102 ? -6.332 -7.91 11.734 1 82.19 102 PRO A O 1
ATOM 776 N N . SER A 1 103 ? -8.461 -7.504 12.203 1 85.94 103 SER A N 1
ATOM 777 C CA . SER A 1 103 ? -8.391 -8.273 13.445 1 85.94 103 SER A CA 1
ATOM 778 C C . SER A 1 103 ? -8.148 -9.75 13.164 1 85.94 103 SER A C 1
ATOM 780 O O . SER A 1 103 ? -7.781 -10.508 14.07 1 85.94 103 SER A O 1
ATOM 782 N N . ARG A 1 104 ? -8.273 -10.195 11.891 1 91.19 104 ARG A N 1
ATOM 783 C CA . ARG A 1 104 ? -8.117 -11.594 11.516 1 91.19 104 ARG A CA 1
ATOM 784 C C . ARG A 1 104 ? -6.695 -11.891 11.062 1 91.19 104 ARG A C 1
ATOM 786 O O . ARG A 1 104 ? -6.367 -13.031 10.727 1 91.19 104 ARG A O 1
ATOM 793 N N . GLU A 1 105 ? -5.863 -10.906 11.055 1 85.81 105 GLU A N 1
ATOM 794 C CA . GLU A 1 105 ? -4.496 -11.055 10.562 1 85.81 105 GLU A CA 1
ATOM 795 C C . GLU A 1 105 ? -3.768 -12.188 11.273 1 85.81 105 GLU A C 1
ATOM 797 O O . GLU A 1 105 ? -3.021 -12.945 10.641 1 85.81 105 GLU A O 1
ATOM 802 N N . PHE A 1 106 ? -4.074 -12.32 12.539 1 86.5 106 PHE A N 1
ATOM 803 C CA . PHE A 1 106 ? -3.396 -13.312 13.359 1 86.5 106 PHE A CA 1
ATOM 804 C C . PHE A 1 106 ? -3.664 -14.719 12.836 1 86.5 106 PHE A C 1
ATOM 806 O O . PHE A 1 106 ? -2.752 -15.547 12.773 1 86.5 106 PHE A O 1
ATOM 813 N N . ILE A 1 107 ? -4.879 -14.992 12.422 1 93.19 107 ILE A N 1
ATOM 814 C CA . ILE A 1 107 ? -5.277 -16.312 11.945 1 93.19 107 ILE A CA 1
ATOM 815 C C . ILE A 1 107 ? -4.559 -16.625 10.633 1 93.19 107 ILE A C 1
ATOM 817 O O . ILE A 1 107 ? -4.023 -17.734 10.461 1 93.19 107 ILE A O 1
ATOM 821 N N . TYR A 1 108 ? -4.508 -15.68 9.727 1 91.75 108 TYR A N 1
ATOM 822 C CA . TYR A 1 108 ? -3.818 -15.875 8.453 1 91.75 108 TYR A CA 1
ATOM 823 C C . TYR A 1 108 ? -2.346 -16.203 8.672 1 91.75 108 TYR A C 1
ATOM 825 O O . TYR A 1 108 ? -1.808 -17.125 8.047 1 91.75 108 TYR A O 1
ATOM 833 N N . ARG A 1 109 ? -1.716 -15.453 9.539 1 82.12 109 ARG A N 1
ATOM 834 C CA . ARG A 1 109 ? -0.298 -15.625 9.844 1 82.12 109 ARG A CA 1
ATOM 835 C C . ARG A 1 109 ? -0.021 -17 10.422 1 82.12 109 ARG A C 1
ATOM 837 O O . ARG A 1 109 ? 0.928 -17.672 10.016 1 82.12 109 ARG A O 1
ATOM 844 N N . LYS A 1 110 ? -0.829 -17.438 11.367 1 89 110 LYS A N 1
ATOM 845 C CA . LYS A 1 110 ? -0.657 -18.75 12.008 1 89 110 LYS A CA 1
ATOM 846 C C . LYS A 1 110 ? -0.788 -19.875 10.992 1 89 110 LYS A C 1
ATOM 848 O O . LYS A 1 110 ? -0.136 -20.906 11.125 1 89 110 LYS A O 1
ATOM 853 N N . LEU A 1 111 ? -1.545 -19.641 9.969 1 92.69 111 LEU A N 1
ATOM 854 C CA . LEU A 1 111 ? -1.775 -20.656 8.945 1 92.69 111 LEU A CA 1
ATOM 855 C C . LEU A 1 111 ? -0.732 -20.547 7.836 1 92.69 111 LEU A C 1
ATOM 857 O O . LEU A 1 111 ? -0.76 -21.328 6.883 1 92.69 111 LEU A O 1
ATOM 861 N N . GLY A 1 112 ? 0.183 -19.531 7.918 1 88.31 112 GLY A N 1
ATOM 862 C CA . GLY A 1 112 ? 1.268 -19.375 6.961 1 88.31 112 GLY A CA 1
ATOM 863 C C . GLY A 1 112 ? 0.802 -18.859 5.609 1 88.31 112 GLY A C 1
ATOM 864 O O . GLY A 1 112 ? 1.404 -19.188 4.582 1 88.31 112 GLY A O 1
ATOM 865 N N . LEU A 1 113 ? -0.287 -18.172 5.57 1 90.81 113 LEU A N 1
ATOM 866 C CA . LEU A 1 113 ? -0.828 -17.656 4.316 1 90.81 113 LEU A CA 1
ATOM 867 C C . LEU A 1 113 ? -0.257 -16.281 4 1 90.81 113 LEU A C 1
ATOM 869 O O . LEU A 1 113 ? -0.131 -15.445 4.895 1 90.81 113 LEU A O 1
ATOM 873 N N . GLN A 1 114 ? 0.165 -16.062 2.762 1 88.19 114 GLN A N 1
ATOM 874 C CA . GLN A 1 114 ? 0.527 -14.727 2.301 1 88.19 114 GLN A CA 1
ATOM 875 C C . GLN A 1 114 ? -0.711 -13.852 2.119 1 88.19 114 GLN A C 1
ATOM 877 O O . GLN A 1 114 ? -1.718 -14.297 1.566 1 88.19 114 GLN A O 1
ATOM 882 N N . THR A 1 115 ? -0.637 -12.633 2.664 1 91.75 115 THR A N 1
ATOM 883 C CA . THR A 1 115 ? -1.849 -11.82 2.686 1 91.75 115 THR A CA 1
ATOM 884 C C . THR A 1 115 ? -1.561 -10.406 2.191 1 91.75 115 THR A C 1
ATOM 886 O O . THR A 1 115 ? -0.401 -10 2.098 1 91.75 115 THR A O 1
ATOM 889 N N . ILE A 1 116 ? -2.588 -9.742 1.792 1 89.19 116 ILE A N 1
ATOM 890 C CA . ILE A 1 116 ? -2.596 -8.305 1.558 1 89.19 116 ILE A CA 1
ATOM 891 C C . ILE A 1 116 ? -3.83 -7.68 2.207 1 89.19 116 ILE A C 1
ATOM 893 O O . ILE A 1 116 ? -4.91 -8.273 2.193 1 89.19 116 ILE A O 1
ATOM 897 N N . SER A 1 117 ? -3.684 -6.574 2.863 1 91.75 117 SER A N 1
ATOM 898 C CA . SER A 1 117 ? -4.789 -5.789 3.404 1 91.75 117 SER A CA 1
ATOM 899 C C . SER A 1 117 ? -4.828 -4.395 2.791 1 91.75 117 SER A C 1
ATOM 901 O O . SER A 1 117 ? -4.117 -3.492 3.242 1 91.75 117 SER A O 1
ATOM 903 N N . PRO A 1 118 ? -5.668 -4.188 1.833 1 90.75 118 PRO A N 1
ATOM 904 C CA . PRO A 1 118 ? -5.734 -2.865 1.207 1 90.75 118 PRO A CA 1
ATOM 905 C C . PRO A 1 118 ? -5.996 -1.748 2.215 1 90.75 118 PRO A C 1
ATOM 907 O O . PRO A 1 118 ? -5.41 -0.667 2.107 1 90.75 118 PRO A O 1
ATOM 910 N N . THR A 1 119 ? -6.863 -2.037 3.219 1 89.81 119 THR A N 1
ATOM 911 C CA . THR A 1 119 ? -7.188 -1.043 4.238 1 89.81 119 THR A CA 1
ATOM 912 C C . THR A 1 119 ? -5.945 -0.675 5.047 1 89.81 119 THR A C 1
ATOM 914 O O . THR A 1 119 ? -5.621 0.505 5.191 1 89.81 119 THR A O 1
ATOM 917 N N . GLU A 1 120 ? -5.223 -1.688 5.477 1 87.25 120 GLU A N 1
ATOM 918 C CA . GLU A 1 120 ? -4.02 -1.445 6.266 1 87.25 120 GLU A CA 1
ATOM 919 C C . GLU A 1 120 ? -2.951 -0.734 5.441 1 87.25 120 GLU A C 1
ATOM 921 O O . GLU A 1 120 ? -2.232 0.125 5.957 1 87.25 120 GLU A O 1
ATOM 926 N N . LEU A 1 121 ? -2.85 -1.105 4.223 1 83.31 121 LEU A N 1
ATOM 927 C CA . LEU A 1 121 ? -1.927 -0.425 3.322 1 83.31 121 LEU A CA 1
ATOM 928 C C . LEU A 1 121 ? -2.273 1.056 3.207 1 83.31 121 LEU A C 1
ATOM 930 O O . LEU A 1 121 ? -1.388 1.912 3.283 1 83.31 121 LEU A O 1
ATOM 934 N N . GLY A 1 122 ? -3.541 1.317 3.047 1 87.12 122 GLY A N 1
ATOM 935 C CA . GLY A 1 122 ? -3.996 2.697 2.971 1 87.12 122 GLY A CA 1
ATOM 936 C C . GLY A 1 122 ? -3.691 3.494 4.227 1 87.12 122 GLY A C 1
ATOM 937 O O . GLY A 1 122 ? -3.189 4.617 4.148 1 87.12 122 GLY A O 1
ATOM 938 N N . ILE A 1 123 ? -3.945 2.924 5.395 1 88 123 ILE A N 1
ATOM 939 C CA . ILE A 1 123 ? -3.691 3.564 6.68 1 88 123 ILE A CA 1
ATOM 940 C C . ILE A 1 123 ? -2.211 3.918 6.797 1 88 123 ILE A C 1
ATOM 942 O O . ILE A 1 123 ? -1.862 5.055 7.121 1 88 123 ILE A O 1
ATOM 946 N N . ASN A 1 124 ? -1.407 2.998 6.41 1 79.69 124 ASN A N 1
ATOM 947 C CA . ASN A 1 124 ? 0.032 3.193 6.547 1 79.69 124 ASN A CA 1
ATOM 948 C C . ASN A 1 124 ? 0.541 4.285 5.609 1 79.69 124 ASN A C 1
ATOM 950 O O . ASN A 1 124 ? 1.373 5.105 5.996 1 79.69 124 ASN A O 1
ATOM 954 N N . ILE A 1 125 ? 0.054 4.293 4.469 1 80.12 125 ILE A N 1
ATOM 955 C CA . ILE A 1 125 ? 0.487 5.281 3.486 1 80.12 125 ILE A CA 1
ATOM 956 C C . ILE A 1 125 ? 0.038 6.676 3.922 1 80.12 125 ILE A C 1
ATOM 958 O O . ILE A 1 125 ? 0.813 7.633 3.861 1 80.12 125 ILE A O 1
ATOM 962 N N . ILE A 1 126 ? -1.191 6.812 4.441 1 86.94 126 ILE A N 1
ATOM 963 C CA . ILE A 1 126 ? -1.721 8.102 4.883 1 86.94 126 ILE A CA 1
ATOM 964 C C . ILE A 1 126 ? -0.94 8.586 6.102 1 86.94 126 ILE A C 1
ATOM 966 O O . ILE A 1 126 ? -0.56 9.758 6.176 1 86.94 126 ILE A O 1
ATOM 970 N N . LYS A 1 127 ? -0.7 7.68 7.02 1 82.31 127 LYS A N 1
ATOM 971 C CA . LYS A 1 127 ? 0.076 8.031 8.203 1 82.31 127 LYS A CA 1
ATOM 972 C C . LYS A 1 127 ? 1.448 8.578 7.82 1 82.31 127 LYS A C 1
ATOM 974 O O . LYS A 1 127 ? 1.899 9.586 8.375 1 82.31 127 LYS A O 1
ATOM 979 N N . ASN A 1 128 ? 2.012 7.934 6.879 1 71.06 128 ASN A N 1
ATOM 980 C CA . ASN A 1 128 ? 3.332 8.359 6.426 1 71.06 128 ASN A CA 1
ATOM 981 C C . ASN A 1 128 ? 3.279 9.727 5.742 1 71.06 128 ASN A C 1
ATOM 983 O O . ASN A 1 128 ? 4.211 10.523 5.859 1 71.06 128 ASN A O 1
ATOM 987 N N . LYS A 1 129 ? 2.217 9.938 5.062 1 74.5 129 LYS A N 1
ATOM 988 C CA . LYS A 1 129 ? 2.035 11.211 4.375 1 74.5 129 LYS A CA 1
ATOM 989 C C . LYS A 1 129 ? 1.816 12.352 5.367 1 74.5 129 LYS A C 1
ATOM 991 O O . LYS A 1 129 ? 2.162 13.5 5.09 1 74.5 129 LYS A O 1
ATOM 996 N N . ILE A 1 130 ? 1.193 12.078 6.539 1 78.75 130 ILE A N 1
ATOM 997 C CA . ILE A 1 130 ? 0.866 13.062 7.566 1 78.75 130 ILE A CA 1
ATOM 998 C C . ILE A 1 130 ? 2.113 13.391 8.383 1 78.75 130 ILE A C 1
ATOM 1000 O O . ILE A 1 130 ? 2.383 14.555 8.68 1 78.75 130 ILE A O 1
ATOM 1004 N N . ILE A 1 131 ? 2.658 12.359 9.055 1 57.47 131 ILE A N 1
ATOM 1005 C CA . ILE A 1 131 ? 3.762 12.539 9.984 1 57.47 131 ILE A CA 1
ATOM 1006 C C . ILE A 1 131 ? 4.887 13.32 9.312 1 57.47 131 ILE A C 1
ATOM 1008 O O . ILE A 1 131 ? 5.512 14.188 9.938 1 57.47 131 ILE A O 1
ATOM 1012 N N . ASP A 1 132 ? 5.52 12.727 8.312 1 53.53 132 ASP A N 1
ATOM 1013 C CA . ASP A 1 132 ? 6.906 13.117 8.062 1 53.53 132 ASP A CA 1
ATOM 1014 C C . ASP A 1 132 ? 6.977 14.43 7.297 1 53.53 132 ASP A C 1
ATOM 1016 O O . ASP A 1 132 ? 6.645 14.484 6.113 1 53.53 132 ASP A O 1
ATOM 1020 N N . LYS A 1 133 ? 6.883 15.562 8.102 1 57.12 133 LYS A N 1
ATOM 1021 C CA . LYS A 1 133 ? 7.234 16.859 7.535 1 57.12 133 LYS A CA 1
ATOM 1022 C C . LYS A 1 133 ? 8.578 16.797 6.809 1 57.12 133 LYS A C 1
ATOM 1024 O O . LYS A 1 133 ? 8.766 17.469 5.789 1 57.12 133 LYS A O 1
ATOM 1029 N N . ASN A 1 134 ? 9.398 16.078 7.363 1 61.19 134 ASN A N 1
ATOM 1030 C CA . ASN A 1 134 ? 10.734 16.094 6.766 1 61.19 134 ASN A CA 1
ATOM 1031 C C . ASN A 1 134 ? 11.172 14.703 6.336 1 61.19 134 ASN A C 1
ATOM 1033 O O . ASN A 1 134 ? 12.258 14.531 5.781 1 61.19 134 ASN A O 1
ATOM 1037 N N . SER A 1 135 ? 10.375 13.688 6.68 1 63.78 135 SER A N 1
ATOM 1038 C CA . SER A 1 135 ? 10.719 12.328 6.27 1 63.78 135 SER A CA 1
ATOM 1039 C C . SER A 1 135 ? 9.469 11.477 6.062 1 63.78 135 SER A C 1
ATOM 1041 O O . SER A 1 135 ? 8.453 11.68 6.734 1 63.78 135 SER A O 1
ATOM 1043 N N . ASP A 1 136 ? 9.477 10.734 5.07 1 73.31 136 ASP A N 1
ATOM 1044 C CA . ASP A 1 136 ? 8.422 9.758 4.773 1 73.31 136 ASP A CA 1
ATOM 1045 C C . ASP A 1 136 ? 8.977 8.336 4.777 1 73.31 136 ASP A C 1
ATOM 1047 O O . ASP A 1 136 ? 9.984 8.055 4.129 1 73.31 136 ASP A O 1
ATOM 1051 N N . THR A 1 137 ? 8.414 7.531 5.73 1 76.94 137 THR A N 1
ATOM 1052 C CA . THR A 1 137 ? 8.758 6.117 5.629 1 76.94 137 THR A CA 1
ATOM 1053 C C . THR A 1 137 ? 8.148 5.5 4.375 1 76.94 137 THR A C 1
ATOM 1055 O O . THR A 1 137 ? 6.922 5.438 4.242 1 76.94 137 THR A O 1
ATOM 1058 N N . LEU A 1 138 ? 9.094 5.113 3.439 1 76.31 138 LEU A N 1
ATOM 1059 C CA . LEU A 1 138 ? 8.625 4.492 2.207 1 76.31 138 LEU A CA 1
ATOM 1060 C C . LEU A 1 138 ? 8.289 3.021 2.432 1 76.31 138 LEU A C 1
ATOM 1062 O O . LEU A 1 138 ? 7.277 2.527 1.928 1 76.31 138 LEU A O 1
ATOM 1066 N N . PHE A 1 139 ? 9.094 2.346 3.221 1 79.56 139 PHE A N 1
ATOM 1067 C CA . PHE A 1 139 ? 8.938 0.919 3.471 1 79.56 139 PHE A CA 1
ATOM 1068 C C . PHE A 1 139 ? 9.625 0.517 4.77 1 79.56 139 PHE A C 1
ATOM 1070 O O . PHE A 1 139 ? 10.742 0.958 5.047 1 79.56 139 PHE A O 1
ATOM 1077 N N . THR A 1 140 ? 8.992 -0.241 5.578 1 76.31 140 THR A N 1
ATOM 1078 C CA . THR A 1 140 ? 9.602 -0.812 6.773 1 76.31 140 THR A CA 1
ATOM 1079 C C . THR A 1 140 ? 10.164 -2.203 6.48 1 76.31 140 THR A C 1
ATOM 1081 O O . THR A 1 140 ? 9.406 -3.129 6.172 1 76.31 140 THR A O 1
ATOM 1084 N N . LEU A 1 141 ? 11.5 -2.359 6.48 1 81.44 141 LEU A N 1
ATOM 1085 C CA . LEU A 1 141 ? 12.164 -3.627 6.191 1 81.44 141 LEU A CA 1
ATOM 1086 C C . LEU A 1 141 ? 12.039 -4.586 7.371 1 81.44 141 LEU A C 1
ATOM 1088 O O . LEU A 1 141 ? 11.766 -5.773 7.184 1 81.44 141 LEU A O 1
ATOM 1092 N N . ASN A 1 142 ? 12.328 -4.129 8.531 1 75.38 142 ASN A N 1
ATOM 1093 C CA . ASN A 1 142 ? 12.125 -4.836 9.789 1 75.38 142 ASN A CA 1
ATOM 1094 C C . ASN A 1 142 ? 11.898 -3.863 10.945 1 75.38 142 ASN A C 1
ATOM 1096 O O . ASN A 1 142 ? 11.594 -2.688 10.719 1 75.38 142 ASN A O 1
ATOM 1100 N N . ASN A 1 143 ? 11.906 -4.285 12.156 1 66.12 143 ASN A N 1
ATOM 1101 C CA . ASN A 1 143 ? 11.547 -3.469 13.312 1 66.12 143 ASN A CA 1
ATOM 1102 C C . ASN A 1 143 ? 12.516 -2.299 13.484 1 66.12 143 ASN A C 1
ATOM 1104 O O . ASN A 1 143 ? 12.164 -1.292 14.109 1 66.12 143 ASN A O 1
ATOM 1108 N N . ASP A 1 144 ? 13.641 -2.43 12.875 1 79.81 144 ASP A N 1
ATOM 1109 C CA . ASP A 1 144 ? 14.656 -1.416 13.164 1 79.81 144 ASP A CA 1
ATOM 1110 C C . ASP A 1 144 ? 15.016 -0.629 11.906 1 79.81 144 ASP A C 1
ATOM 1112 O O . ASP A 1 144 ? 15.398 0.541 11.984 1 79.81 144 ASP A O 1
ATOM 1116 N N . ILE A 1 145 ? 14.938 -1.303 10.789 1 88.5 145 ILE A N 1
ATOM 1117 C CA . ILE A 1 145 ? 15.438 -0.693 9.562 1 88.5 145 ILE A CA 1
ATOM 1118 C C . ILE A 1 145 ? 14.273 -0.374 8.633 1 88.5 145 ILE A C 1
ATOM 1120 O O . ILE A 1 145 ? 13.383 -1.208 8.43 1 88.5 145 ILE A O 1
ATOM 1124 N N . SER A 1 146 ? 14.203 0.888 8.109 1 87.75 146 SER A N 1
ATOM 1125 C CA . SER A 1 146 ? 13.203 1.331 7.141 1 87.75 146 SER A CA 1
ATOM 1126 C C . SER A 1 146 ? 13.852 2.094 5.988 1 87.75 146 SER A C 1
ATOM 1128 O O . SER A 1 146 ? 15 2.523 6.09 1 87.75 146 SER A O 1
ATOM 1130 N N . ILE A 1 147 ? 13.266 2.076 4.883 1 91.25 147 ILE A N 1
ATOM 1131 C CA . ILE A 1 147 ? 13.594 2.949 3.762 1 91.25 147 ILE A CA 1
ATOM 1132 C C . ILE A 1 147 ? 12.852 4.277 3.908 1 91.25 147 ILE A C 1
ATOM 1134 O O . ILE A 1 147 ? 11.617 4.309 3.932 1 91.25 147 ILE A O 1
ATOM 1138 N N . GLU A 1 148 ? 13.633 5.379 4 1 87.94 148 GLU A N 1
ATOM 1139 C CA . GLU A 1 148 ? 13.102 6.703 4.312 1 87.94 148 GLU A CA 1
ATOM 1140 C C . GLU A 1 148 ? 13.352 7.68 3.166 1 87.94 148 GLU A C 1
ATOM 1142 O O . GLU A 1 148 ? 14.43 7.668 2.561 1 87.94 148 GLU A O 1
ATOM 1147 N N . GLU A 1 149 ? 12.398 8.422 2.859 1 88.25 149 GLU A N 1
ATOM 1148 C CA . GLU A 1 149 ? 12.602 9.617 2.053 1 88.25 149 GLU A CA 1
ATOM 1149 C C . GLU A 1 149 ? 12.758 10.852 2.932 1 88.25 149 GLU A C 1
ATOM 1151 O O . GLU A 1 149 ? 11.891 11.156 3.748 1 88.25 149 GLU A O 1
ATOM 1156 N N . ILE A 1 150 ? 13.875 11.477 2.822 1 85.75 150 ILE A N 1
ATOM 1157 C CA . ILE A 1 150 ? 14.188 12.609 3.688 1 85.75 150 ILE A CA 1
ATOM 1158 C C . ILE A 1 150 ? 14.516 13.836 2.836 1 85.75 150 ILE A C 1
ATOM 1160 O O . ILE A 1 150 ? 15.312 13.758 1.901 1 85.75 150 ILE A O 1
ATOM 1164 N N . THR A 1 151 ? 13.922 14.953 3.129 1 82.38 151 THR A N 1
ATOM 1165 C CA . THR A 1 151 ? 14.188 16.219 2.453 1 82.38 151 THR A CA 1
ATOM 1166 C C . THR A 1 151 ? 15.336 16.969 3.133 1 82.38 151 THR A C 1
ATOM 1168 O O . THR A 1 151 ? 15.32 17.156 4.352 1 82.38 151 THR A O 1
ATOM 1171 N N . ILE A 1 152 ? 16.297 17.328 2.26 1 80.62 152 ILE A N 1
ATOM 1172 C CA . ILE A 1 152 ? 17.453 18.062 2.768 1 80.62 152 ILE A CA 1
ATOM 1173 C C . ILE A 1 152 ? 17.141 19.562 2.781 1 80.62 152 ILE A C 1
ATOM 1175 O O . ILE A 1 152 ? 17.109 20.203 1.729 1 80.62 152 ILE A O 1
ATOM 1179 N N . ASN A 1 153 ? 16.875 20.172 3.852 1 76 153 ASN A N 1
ATOM 1180 C CA . ASN A 1 153 ? 16.531 21.578 3.939 1 76 153 ASN A CA 1
ATOM 1181 C C . ASN A 1 153 ? 17.734 22.406 4.402 1 76 153 ASN A C 1
ATOM 1183 O O . ASN A 1 153 ? 17.797 23.609 4.141 1 76 153 ASN A O 1
ATOM 1187 N N . LYS A 1 154 ? 18.625 21.938 5.172 1 68.81 154 LYS A N 1
ATOM 1188 C CA . LYS A 1 154 ? 19.734 22.75 5.676 1 68.81 154 LYS A CA 1
ATOM 1189 C C . LYS A 1 154 ? 21.016 21.938 5.738 1 68.81 154 LYS A C 1
ATOM 1191 O O . LYS A 1 154 ? 22.047 22.422 6.215 1 68.81 154 LYS A O 1
ATOM 1196 N N . LEU A 1 155 ? 21.031 20.797 5.355 1 60.19 155 LEU A N 1
ATOM 1197 C CA . LEU A 1 155 ? 22.203 20.016 5.754 1 60.19 155 LEU A CA 1
ATOM 1198 C C . LEU A 1 155 ? 23.453 20.5 5.031 1 60.19 155 LEU A C 1
ATOM 1200 O O . LEU A 1 155 ? 23.422 20.766 3.826 1 60.19 155 LEU A O 1
ATOM 1204 N N . LYS A 1 156 ? 24.422 20.812 5.957 1 63.56 156 LYS A N 1
ATOM 1205 C CA . LYS A 1 156 ? 25.812 21.141 5.613 1 63.56 156 LYS A CA 1
ATOM 1206 C C . LYS A 1 156 ? 26.516 19.938 4.988 1 63.56 156 LYS A C 1
ATOM 1208 O O . LYS A 1 156 ? 27.75 19.938 4.871 1 63.56 156 LYS A O 1
ATOM 1213 N N . PHE A 1 157 ? 25.844 18.953 4.633 1 68.75 157 PHE A N 1
ATOM 1214 C CA . PHE A 1 157 ? 26.609 17.797 4.188 1 68.75 157 PHE A CA 1
ATOM 1215 C C . PHE A 1 157 ? 26.938 17.906 2.703 1 68.75 157 PHE A C 1
ATOM 1217 O O . PHE A 1 157 ? 26.109 18.344 1.906 1 68.75 157 PHE A O 1
ATOM 1224 N N . LYS A 1 158 ? 28.109 17.641 2.547 1 68.44 158 LYS A N 1
ATOM 1225 C CA . LYS A 1 158 ? 28.672 17.891 1.225 1 68.44 158 LYS A CA 1
ATOM 1226 C C . LYS A 1 158 ? 28.281 16.797 0.241 1 68.44 158 LYS A C 1
ATOM 1228 O O . LYS A 1 158 ? 28.031 17.062 -0.934 1 68.44 158 LYS A O 1
ATOM 1233 N N . ASN A 1 159 ? 28.312 15.539 0.635 1 79.44 159 ASN A N 1
ATOM 1234 C CA . ASN A 1 159 ? 28.031 14.516 -0.365 1 79.44 159 ASN A CA 1
ATOM 1235 C C . ASN A 1 159 ? 27.438 13.258 0.265 1 79.44 159 ASN A C 1
ATOM 1237 O O . ASN A 1 159 ? 27.266 13.195 1.483 1 79.44 159 ASN A O 1
ATOM 1241 N N . VAL A 1 160 ? 27.062 12.289 -0.487 1 85.12 160 VAL A N 1
ATOM 1242 C CA . VAL A 1 160 ? 26.391 11.031 -0.15 1 85.12 160 VAL A CA 1
ATOM 1243 C C . VAL A 1 160 ? 27.219 10.273 0.888 1 85.12 160 VAL A C 1
ATOM 1245 O O . VAL A 1 160 ? 26.688 9.836 1.913 1 85.12 160 VAL A O 1
ATOM 1248 N N . LEU A 1 161 ? 28.5 10.258 0.678 1 85.75 161 LEU A N 1
ATOM 1249 C CA . LEU A 1 161 ? 29.375 9.469 1.529 1 85.75 161 LEU A CA 1
ATOM 1250 C C . LEU A 1 161 ? 29.406 10.016 2.951 1 85.75 161 LEU A C 1
ATOM 1252 O O . LEU A 1 161 ? 29.406 9.25 3.918 1 85.75 161 LEU A O 1
ATOM 1256 N N . GLU A 1 162 ? 29.422 11.297 3.102 1 86.44 162 GLU A N 1
ATOM 1257 C CA . GLU A 1 162 ? 29.453 11.938 4.414 1 86.44 162 GLU A CA 1
ATOM 1258 C C . GLU A 1 162 ? 28.203 11.602 5.223 1 86.44 162 GLU A C 1
ATOM 1260 O O . GLU A 1 162 ? 28.297 11.297 6.414 1 86.44 162 GLU A O 1
ATOM 1265 N N . ILE A 1 163 ? 27.094 11.609 4.59 1 89.06 163 ILE A N 1
ATOM 1266 C CA . ILE A 1 163 ? 25.828 11.328 5.266 1 89.06 163 ILE A CA 1
ATOM 1267 C C . ILE A 1 163 ? 25.781 9.859 5.68 1 89.06 163 ILE A C 1
ATOM 1269 O O . ILE A 1 163 ? 25.406 9.539 6.809 1 89.06 163 ILE A O 1
ATOM 1273 N N . GLU A 1 164 ? 26.141 8.984 4.75 1 91.44 164 GLU A N 1
ATOM 1274 C CA . GLU A 1 164 ? 26.125 7.547 5.027 1 91.44 164 GLU A CA 1
ATOM 1275 C C . GLU A 1 164 ? 27.031 7.203 6.211 1 91.44 164 GLU A C 1
ATOM 1277 O O . GLU A 1 164 ? 26.641 6.422 7.082 1 91.44 164 GLU A O 1
ATOM 1282 N N . ASP A 1 165 ? 28.172 7.848 6.156 1 89.94 165 ASP A N 1
ATOM 1283 C CA . ASP A 1 165 ? 29.141 7.566 7.215 1 89.94 165 ASP A CA 1
ATOM 1284 C C . ASP A 1 165 ? 28.656 8.102 8.562 1 89.94 165 ASP A C 1
ATOM 1286 O O . ASP A 1 165 ? 28.781 7.43 9.586 1 89.94 165 ASP A O 1
ATOM 1290 N N . LYS A 1 166 ? 28.172 9.266 8.57 1 90.19 166 LYS A N 1
ATOM 1291 C CA . LYS A 1 166 ? 27.797 9.938 9.812 1 90.19 166 LYS A CA 1
ATOM 1292 C C . LYS A 1 166 ? 26.578 9.281 10.445 1 90.19 166 LYS A C 1
ATOM 1294 O O . LYS A 1 166 ? 26.484 9.18 11.672 1 90.19 166 LYS A O 1
ATOM 1299 N N . PHE A 1 167 ? 25.719 8.828 9.664 1 93.06 167 PHE A N 1
ATOM 1300 C CA . PHE A 1 167 ? 24.438 8.383 10.227 1 93.06 167 PHE A CA 1
ATOM 1301 C C . PHE A 1 167 ? 24.25 6.887 10.016 1 93.06 167 PHE A C 1
ATOM 1303 O O . PHE A 1 167 ? 23.172 6.344 10.297 1 93.06 167 PHE A O 1
ATOM 1310 N N . ASN A 1 168 ? 25.25 6.227 9.461 1 93.69 168 ASN A N 1
ATOM 1311 C CA . ASN A 1 168 ? 25.203 4.789 9.227 1 93.69 168 ASN A CA 1
ATOM 1312 C C . ASN A 1 168 ? 23.953 4.383 8.453 1 93.69 168 ASN A C 1
ATOM 1314 O O . ASN A 1 168 ? 23.188 3.525 8.906 1 93.69 168 ASN A O 1
ATOM 1318 N N . CYS A 1 169 ? 23.781 5 7.355 1 95.06 169 CYS A N 1
ATOM 1319 C CA . CYS A 1 169 ? 22.688 4.715 6.453 1 95.06 169 CYS A CA 1
ATOM 1320 C C . CYS A 1 169 ? 23.188 4.453 5.039 1 95.06 169 CYS A C 1
ATOM 1322 O O . CYS A 1 169 ? 24.375 4.609 4.758 1 95.06 169 CYS A O 1
ATOM 1324 N N . SER A 1 170 ? 22.344 3.906 4.211 1 94.56 170 SER A N 1
ATOM 1325 C CA . SER A 1 170 ? 22.672 3.67 2.807 1 94.56 170 SER A CA 1
ATOM 1326 C C . SER A 1 170 ? 21.719 4.418 1.884 1 94.56 170 SER A C 1
ATOM 1328 O O . SER A 1 170 ? 20.531 4.086 1.808 1 94.56 170 SER A O 1
ATOM 1330 N N . ILE A 1 171 ? 22.281 5.422 1.241 1 94 171 ILE A N 1
ATOM 1331 C CA . ILE A 1 171 ? 21.469 6.219 0.329 1 94 171 ILE A CA 1
ATOM 1332 C C . ILE A 1 171 ? 21.297 5.48 -0.997 1 94 171 ILE A C 1
ATOM 1334 O O . ILE A 1 171 ? 22.297 5.145 -1.653 1 94 171 ILE A O 1
ATOM 1338 N N . CYS A 1 172 ? 19.984 5.254 -1.358 1 95 172 CYS A N 1
ATOM 1339 C CA . CYS A 1 172 ? 19.766 4.441 -2.551 1 95 172 CYS A CA 1
ATOM 1340 C C . CYS A 1 172 ? 19.172 5.27 -3.676 1 95 172 CYS A C 1
ATOM 1342 O O . CYS A 1 172 ? 19.094 4.816 -4.82 1 95 172 CYS A O 1
ATOM 1344 N N . ALA A 1 173 ? 18.781 6.402 -3.365 1 94.19 173 ALA A N 1
ATOM 1345 C CA . ALA A 1 173 ? 18.281 7.293 -4.418 1 94.19 173 ALA A CA 1
ATOM 1346 C C . ALA A 1 173 ? 18.375 8.75 -3.986 1 94.19 173 ALA A C 1
ATOM 1348 O O . ALA A 1 173 ? 18.406 9.055 -2.791 1 94.19 173 ALA A O 1
ATOM 1349 N N . VAL A 1 174 ? 18.469 9.633 -4.949 1 91.75 174 VAL A N 1
ATOM 1350 C CA . VAL A 1 174 ? 18.406 11.078 -4.738 1 91.75 174 VAL A CA 1
ATOM 1351 C C . VAL A 1 174 ? 17.359 11.688 -5.672 1 91.75 174 VAL A C 1
ATOM 1353 O O . VAL A 1 174 ? 17.188 11.234 -6.805 1 91.75 174 VAL A O 1
ATOM 1356 N N . CYS A 1 175 ? 16.688 12.578 -5.094 1 88.75 175 CYS A N 1
ATOM 1357 C CA . CYS A 1 175 ? 15.688 13.297 -5.875 1 88.75 175 CYS A CA 1
ATOM 1358 C C . CYS A 1 175 ? 16.109 14.75 -6.09 1 88.75 175 CYS A C 1
ATOM 1360 O O . CYS A 1 175 ? 16.25 15.508 -5.129 1 88.75 175 CYS A O 1
ATOM 1362 N N . LYS A 1 176 ? 16.391 15.023 -7.32 1 83 176 LYS A N 1
ATOM 1363 C CA . LYS A 1 176 ? 16.688 16.391 -7.75 1 83 176 LYS A CA 1
ATOM 1364 C C . LYS A 1 176 ? 15.641 16.906 -8.727 1 83 176 LYS A C 1
ATOM 1366 O O . LYS A 1 176 ? 15.336 16.25 -9.727 1 83 176 LYS A O 1
ATOM 1371 N N . ASN A 1 177 ? 15.062 18.062 -8.391 1 77.56 177 ASN A N 1
ATOM 1372 C CA . ASN A 1 177 ? 14.031 18.641 -9.234 1 77.56 177 ASN A CA 1
ATOM 1373 C C . ASN A 1 177 ? 12.875 17.672 -9.469 1 77.56 177 ASN A C 1
ATOM 1375 O O . ASN A 1 177 ? 12.398 17.531 -10.594 1 77.56 177 ASN A O 1
ATOM 1379 N N . GLY A 1 178 ? 12.586 16.859 -8.555 1 75.06 178 GLY A N 1
ATOM 1380 C CA . GLY A 1 178 ? 11.438 15.969 -8.617 1 75.06 178 GLY A CA 1
ATOM 1381 C C . GLY A 1 178 ? 11.734 14.641 -9.281 1 75.06 178 GLY A C 1
ATOM 1382 O O . GLY A 1 178 ? 10.852 13.789 -9.406 1 75.06 178 GLY A O 1
ATOM 1383 N N . GLU A 1 179 ? 12.945 14.43 -9.695 1 82.88 179 GLU A N 1
ATOM 1384 C CA . GLU A 1 179 ? 13.32 13.195 -10.367 1 82.88 179 GLU A CA 1
ATOM 1385 C C . GLU A 1 179 ? 14.281 12.367 -9.516 1 82.88 179 GLU A C 1
ATOM 1387 O O . GLU A 1 179 ? 15.312 12.875 -9.062 1 82.88 179 GLU A O 1
ATOM 1392 N N . PHE A 1 180 ? 13.844 11.117 -9.359 1 89.75 180 PHE A N 1
ATOM 1393 C CA . PHE A 1 180 ? 14.711 10.211 -8.609 1 89.75 180 PHE A CA 1
ATOM 1394 C C . PHE A 1 180 ? 15.789 9.625 -9.508 1 89.75 180 PHE A C 1
ATOM 1396 O O . PHE A 1 180 ? 15.531 9.297 -10.664 1 89.75 180 PHE A O 1
ATOM 1403 N N . MET A 1 181 ? 16.984 9.469 -8.945 1 91.25 181 MET A N 1
ATOM 1404 C CA . MET A 1 181 ? 18.109 8.836 -9.633 1 91.25 181 MET A CA 1
ATOM 1405 C C . MET A 1 181 ? 18.953 8.008 -8.664 1 91.25 181 MET A C 1
ATOM 1407 O O . MET A 1 181 ? 18.891 8.211 -7.449 1 91.25 181 MET A O 1
ATOM 1411 N N . ILE A 1 182 ? 19.719 7.062 -9.219 1 94.31 182 ILE A N 1
ATOM 1412 C CA . ILE A 1 182 ? 20.688 6.316 -8.43 1 94.31 182 ILE A CA 1
ATOM 1413 C C . ILE A 1 182 ? 21.844 7.23 -8.031 1 94.31 182 ILE A C 1
ATOM 1415 O O . ILE A 1 182 ? 22.422 7.926 -8.875 1 94.31 182 ILE A O 1
ATOM 1419 N N . PRO A 1 183 ? 22.094 7.281 -6.777 1 91.38 183 PRO A N 1
ATOM 1420 C CA . PRO A 1 183 ? 23.078 8.258 -6.316 1 91.38 183 PRO A CA 1
ATOM 1421 C C . PRO A 1 183 ? 24.516 7.879 -6.707 1 91.38 183 PRO A C 1
ATOM 1423 O O . PRO A 1 183 ? 24.844 6.691 -6.781 1 91.38 183 PRO A O 1
ATOM 1426 N N . ASN A 1 184 ? 25.266 9 -6.977 1 87.38 184 ASN A N 1
ATOM 1427 C CA . ASN A 1 184 ? 26.719 8.898 -7.008 1 87.38 184 ASN A CA 1
ATOM 1428 C C . ASN A 1 184 ? 27.328 9.227 -5.652 1 87.38 184 ASN A C 1
ATOM 1430 O O . ASN A 1 184 ? 26.812 10.078 -4.922 1 87.38 184 ASN A O 1
ATOM 1434 N N . LYS A 1 185 ? 28.406 8.43 -5.363 1 80.44 185 LYS A N 1
ATOM 1435 C CA . LYS A 1 185 ? 29.016 8.602 -4.047 1 80.44 185 LYS A CA 1
ATOM 1436 C C . LYS A 1 185 ? 29.438 10.055 -3.822 1 80.44 185 LYS A C 1
ATOM 1438 O O . LYS A 1 185 ? 29.375 10.555 -2.697 1 80.44 185 LYS A O 1
ATOM 1443 N N . ASN A 1 186 ? 29.719 10.805 -4.863 1 80.38 186 ASN A N 1
ATOM 1444 C CA . ASN A 1 186 ? 30.219 12.172 -4.754 1 80.38 186 ASN A CA 1
ATOM 1445 C C . ASN A 1 186 ? 29.141 13.188 -5.117 1 80.38 186 ASN A C 1
ATOM 1447 O O . ASN A 1 186 ? 29.422 14.375 -5.27 1 80.38 186 ASN A O 1
ATOM 1451 N N . GLU A 1 187 ? 28 12.625 -5.129 1 81.25 187 GLU A N 1
ATOM 1452 C CA . GLU A 1 187 ? 26.891 13.508 -5.5 1 81.25 187 GLU A CA 1
ATOM 1453 C C . GLU A 1 187 ? 26.688 14.609 -4.465 1 81.25 187 GLU A C 1
ATOM 1455 O O . GLU A 1 187 ? 26.656 14.336 -3.262 1 81.25 187 GLU A O 1
ATOM 1460 N N . LEU A 1 188 ? 26.656 15.867 -4.961 1 79.06 188 LEU A N 1
ATOM 1461 C CA . LEU A 1 188 ? 26.422 17.016 -4.09 1 79.06 188 LEU A CA 1
ATOM 1462 C C . LEU A 1 188 ? 24.922 17.25 -3.916 1 79.06 188 LEU A C 1
ATOM 1464 O O . LEU A 1 188 ? 24.141 16.984 -4.832 1 79.06 188 LEU A O 1
ATOM 1468 N N . PHE A 1 189 ? 24.609 17.672 -2.693 1 79.25 189 PHE A N 1
ATOM 1469 C CA . PHE A 1 189 ? 23.219 17.938 -2.389 1 79.25 189 PHE A CA 1
ATOM 1470 C C . PHE A 1 189 ? 22.953 19.438 -2.344 1 79.25 189 PHE A C 1
ATOM 1472 O O . PHE A 1 189 ? 23.828 20.219 -1.987 1 79.25 189 PHE A O 1
ATOM 1479 N N . LYS A 1 190 ? 21.844 19.844 -2.842 1 79.62 190 LYS A N 1
ATOM 1480 C CA . LYS A 1 190 ? 21.344 21.203 -2.666 1 79.62 190 LYS A CA 1
ATOM 1481 C C . LYS A 1 190 ? 20.141 21.234 -1.739 1 79.62 190 LYS A C 1
ATOM 1483 O O . LYS A 1 190 ? 19.469 20.219 -1.555 1 79.62 190 LYS A O 1
ATOM 1488 N N . LYS A 1 191 ? 20.016 22.469 -1.188 1 79.94 191 LYS A N 1
ATOM 1489 C CA . LYS A 1 191 ? 18.797 22.656 -0.402 1 79.94 191 LYS A CA 1
ATOM 1490 C C . LYS A 1 191 ? 17.562 22.281 -1.207 1 79.94 191 LYS A C 1
ATOM 1492 O O . LYS A 1 191 ? 17.453 22.641 -2.383 1 79.94 191 LYS A O 1
ATOM 1497 N N . GLY A 1 192 ? 16.734 21.484 -0.583 1 79.56 192 GLY A N 1
ATOM 1498 C CA . GLY A 1 192 ? 15.5 21.094 -1.25 1 79.56 192 GLY A CA 1
ATOM 1499 C C . GLY A 1 192 ? 15.586 19.703 -1.877 1 79.56 192 GLY A C 1
ATOM 1500 O O . GLY A 1 192 ? 14.562 19.109 -2.191 1 79.56 192 GLY A O 1
ATOM 1501 N N . ASN A 1 193 ? 16.828 19.219 -2.09 1 84.31 193 ASN A N 1
ATOM 1502 C CA . ASN A 1 193 ? 16.969 17.859 -2.588 1 84.31 193 ASN A CA 1
ATOM 1503 C C . ASN A 1 193 ? 16.453 16.828 -1.578 1 84.31 193 ASN A C 1
ATOM 1505 O O . ASN A 1 193 ? 16.422 17.109 -0.376 1 84.31 193 ASN A O 1
ATOM 1509 N N . LYS A 1 194 ? 15.977 15.742 -2.119 1 87.75 194 LYS A N 1
ATOM 1510 C CA . LYS A 1 194 ? 15.57 14.641 -1.255 1 87.75 194 LYS A CA 1
ATOM 1511 C C . LYS A 1 194 ? 16.5 13.445 -1.421 1 87.75 194 LYS A C 1
ATOM 1513 O O . LYS A 1 194 ? 17.109 13.258 -2.482 1 87.75 194 LYS A O 1
ATOM 1518 N N . ILE A 1 195 ? 16.625 12.719 -0.35 1 90.88 195 ILE A N 1
ATOM 1519 C CA . ILE A 1 195 ? 17.359 11.453 -0.417 1 90.88 195 ILE A CA 1
ATOM 1520 C C . ILE A 1 195 ? 16.453 10.305 0.024 1 90.88 195 ILE A C 1
ATOM 1522 O O . ILE A 1 195 ? 15.539 10.508 0.824 1 90.88 195 ILE A O 1
ATOM 1526 N N . VAL A 1 196 ? 16.641 9.141 -0.557 1 93.38 196 VAL A N 1
ATOM 1527 C CA . VAL A 1 196 ? 16.047 7.883 -0.102 1 93.38 196 VAL A CA 1
ATOM 1528 C C . VAL A 1 196 ? 17.141 6.984 0.478 1 93.38 196 VAL A C 1
ATOM 1530 O O . VAL A 1 196 ? 18.172 6.75 -0.165 1 93.38 196 VAL A O 1
ATOM 1533 N N . CYS A 1 197 ? 16.938 6.562 1.74 1 94.56 197 CYS A N 1
ATOM 1534 C CA . CYS A 1 197 ? 17.984 5.777 2.369 1 94.56 197 CYS A CA 1
ATOM 1535 C C . CYS A 1 197 ? 17.406 4.723 3.305 1 94.56 197 CYS A C 1
ATOM 1537 O O . CYS A 1 197 ? 16.297 4.887 3.811 1 94.56 197 CYS A O 1
ATOM 1539 N N . SER A 1 198 ? 18.094 3.627 3.334 1 95.94 198 SER A N 1
ATOM 1540 C CA . SER A 1 198 ? 17.844 2.699 4.434 1 95.94 198 SER A CA 1
ATOM 1541 C C . SER A 1 198 ? 18.547 3.156 5.707 1 95.94 198 SER A C 1
ATOM 1543 O O . SER A 1 198 ? 19.703 3.564 5.672 1 95.94 198 SER A O 1
ATOM 1545 N N . ILE A 1 199 ? 17.828 3.17 6.785 1 94.56 199 ILE A N 1
ATOM 1546 C CA . ILE A 1 199 ? 18.359 3.721 8.023 1 94.56 199 ILE A CA 1
ATOM 1547 C C . ILE A 1 199 ? 17.641 3.111 9.219 1 94.56 199 ILE A C 1
ATOM 1549 O O . ILE A 1 199 ? 16.469 2.734 9.125 1 94.56 199 ILE A O 1
ATOM 1553 N N . ASN A 1 200 ? 18.406 2.916 10.281 1 92.69 200 ASN A N 1
ATOM 1554 C CA . ASN A 1 200 ? 17.75 2.453 11.492 1 92.69 200 ASN A CA 1
ATOM 1555 C C . ASN A 1 200 ? 17 3.588 12.195 1 92.69 200 ASN A C 1
ATOM 1557 O O . ASN A 1 200 ? 17.266 4.762 11.922 1 92.69 200 ASN A O 1
ATOM 1561 N N . LYS A 1 201 ? 16.141 3.303 13.094 1 85.56 201 LYS A N 1
ATOM 1562 C CA . LYS A 1 201 ? 15.234 4.238 13.758 1 85.56 201 LYS A CA 1
ATOM 1563 C C . LYS A 1 201 ? 16.016 5.34 14.477 1 85.56 201 LYS A C 1
ATOM 1565 O O . LYS A 1 201 ? 15.695 6.523 14.336 1 85.56 201 LYS A O 1
ATOM 1570 N N . GLU A 1 202 ? 17 4.91 15.195 1 90.25 202 GLU A N 1
ATOM 1571 C CA . GLU A 1 202 ? 17.797 5.852 15.969 1 90.25 202 GLU A CA 1
ATOM 1572 C C . GLU A 1 202 ? 18.5 6.863 15.07 1 90.25 202 GLU A C 1
ATOM 1574 O O . GLU A 1 202 ? 18.422 8.07 15.305 1 90.25 202 GLU A O 1
ATOM 1579 N N . ASN A 1 203 ? 19.172 6.367 14.062 1 93.56 203 ASN A N 1
ATOM 1580 C CA . ASN A 1 203 ? 19.938 7.234 13.172 1 93.56 203 ASN A CA 1
ATOM 1581 C C . ASN A 1 203 ? 19.016 8.094 12.305 1 93.56 203 ASN A C 1
ATOM 1583 O O . ASN A 1 203 ? 19.375 9.195 11.906 1 93.56 203 ASN A O 1
ATOM 1587 N N . LYS A 1 204 ? 17.828 7.586 12.039 1 90.38 204 LYS A N 1
ATOM 1588 C CA . LYS A 1 204 ? 16.844 8.391 11.32 1 90.38 204 LYS A CA 1
ATOM 1589 C C . LYS A 1 204 ? 16.531 9.68 12.078 1 90.38 204 LYS A C 1
ATOM 1591 O O . LYS A 1 204 ? 16.516 10.758 11.492 1 90.38 204 LYS A O 1
ATOM 1596 N N . GLU A 1 205 ? 16.328 9.562 13.344 1 85.38 205 GLU A N 1
ATOM 1597 C CA . GLU A 1 205 ? 16.016 10.727 14.172 1 85.38 205 GLU A CA 1
ATOM 1598 C C . GLU A 1 205 ? 17.172 11.727 14.148 1 85.38 205 GLU A C 1
ATOM 1600 O O . GLU A 1 205 ? 16.953 12.938 14.039 1 85.38 205 GLU A O 1
ATOM 1605 N N . LYS A 1 206 ? 18.375 11.172 14.25 1 88.75 206 LYS A N 1
ATOM 1606 C CA . LYS A 1 206 ? 19.562 12.023 14.227 1 88.75 206 LYS A CA 1
ATOM 1607 C C . LYS A 1 206 ? 19.688 12.766 12.898 1 88.75 206 LYS A C 1
ATOM 1609 O O . LYS A 1 206 ? 19.984 13.961 12.867 1 88.75 206 LYS A O 1
ATOM 1614 N N . LEU A 1 207 ? 19.5 12 11.844 1 89 207 LEU A N 1
ATOM 1615 C CA . LEU A 1 207 ? 19.609 12.586 10.516 1 89 207 LEU A CA 1
ATOM 1616 C C . LEU A 1 207 ? 18.562 13.672 10.305 1 89 207 LEU A C 1
ATOM 1618 O O . LEU A 1 207 ? 18.859 14.758 9.82 1 89 207 LEU A O 1
ATOM 1622 N N . VAL A 1 208 ? 17.312 13.422 10.688 1 85.06 208 VAL A N 1
ATOM 1623 C CA . VAL A 1 208 ? 16.203 14.367 10.523 1 85.06 208 VAL A CA 1
ATOM 1624 C C . VAL A 1 208 ? 16.484 15.633 11.336 1 85.06 208 VAL A C 1
ATOM 1626 O O . VAL A 1 208 ? 16.266 16.75 10.859 1 85.06 208 VAL A O 1
ATOM 1629 N N . LYS A 1 209 ? 16.969 15.484 12.5 1 82.44 209 LYS A N 1
ATOM 1630 C CA . LYS A 1 209 ? 17.328 16.625 13.344 1 82.44 209 LYS A CA 1
ATOM 1631 C C . LYS A 1 209 ? 18.438 17.453 12.703 1 82.44 209 LYS A C 1
ATOM 1633 O O . LYS A 1 209 ? 18.406 18.688 12.758 1 82.44 209 LYS A O 1
ATOM 1638 N N . ALA A 1 210 ? 19.422 16.75 12.133 1 82.25 210 ALA A N 1
ATOM 1639 C CA . ALA A 1 210 ? 20.562 17.406 11.531 1 82.25 210 ALA A CA 1
ATOM 1640 C C . ALA A 1 210 ? 20.156 18.219 10.312 1 82.25 210 ALA A C 1
ATOM 1642 O O . ALA A 1 210 ? 20.766 19.25 9.992 1 82.25 210 ALA A O 1
ATOM 1643 N N . ILE A 1 211 ? 19.172 17.766 9.688 1 78.69 211 ILE A N 1
ATOM 1644 C CA . ILE A 1 211 ? 18.781 18.438 8.453 1 78.69 211 ILE A CA 1
ATOM 1645 C C . ILE A 1 211 ? 17.781 19.547 8.773 1 78.69 211 ILE A C 1
ATOM 1647 O O . ILE A 1 211 ? 17.578 20.453 7.961 1 78.69 211 ILE A O 1
ATOM 1651 N N . MET A 1 212 ? 16.953 19.391 9.797 1 65.38 212 MET A N 1
ATOM 1652 C CA . MET A 1 212 ? 16 20.422 10.219 1 65.38 212 MET A CA 1
ATOM 1653 C C . MET A 1 212 ? 16.734 21.594 10.883 1 65.38 212 MET A C 1
ATOM 1655 O O . MET A 1 212 ? 16.297 22.734 10.773 1 65.38 212 MET A O 1
ATOM 1659 N N . ARG A 1 213 ? 17.594 21.359 12.008 1 57.12 213 ARG A N 1
ATOM 1660 C CA . ARG A 1 213 ? 18.156 22.375 12.883 1 57.12 213 ARG A CA 1
ATOM 1661 C C . ARG A 1 213 ? 18.969 23.391 12.086 1 57.12 213 ARG A C 1
ATOM 1663 O O . ARG A 1 213 ? 19.812 23.016 11.258 1 57.12 213 ARG A O 1
ATOM 1670 N N . GLU A 1 214 ? 18.312 24.609 11.82 1 47.22 214 GLU A N 1
ATOM 1671 C CA . GLU A 1 214 ? 19.141 25.797 11.609 1 47.22 214 GLU A CA 1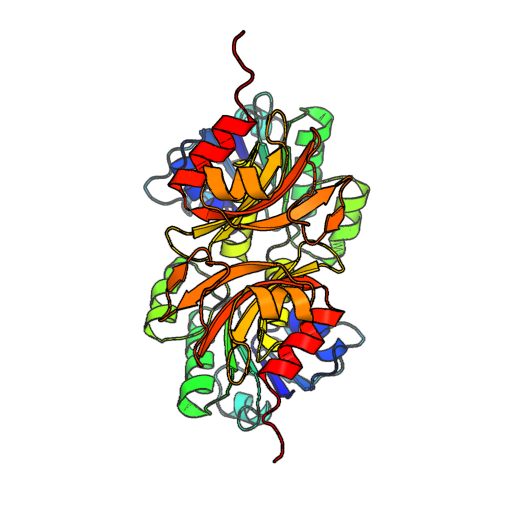
ATOM 1672 C C . GLU A 1 214 ? 20.188 25.953 12.711 1 47.22 214 GLU A C 1
ATOM 1674 O O . GLU A 1 214 ? 19.969 25.5 13.836 1 47.22 214 GLU A O 1
ATOM 1679 N N . LYS A 1 215 ? 21.531 26.031 12.508 1 39.69 215 LYS A N 1
ATOM 1680 C CA . LYS A 1 215 ? 22.391 26.641 13.523 1 39.69 215 LYS A CA 1
ATOM 1681 C C . LYS A 1 215 ? 21.688 27.797 14.219 1 39.69 215 LYS A C 1
ATOM 1683 O O . LYS A 1 215 ? 21.203 28.734 13.562 1 39.69 215 LYS A O 1
ATOM 1688 N N . LEU A 1 216 ? 21 27.625 15.398 1 31.28 216 LEU A N 1
ATOM 1689 C CA . LEU A 1 216 ? 21.062 28.844 16.203 1 31.28 216 LEU A CA 1
ATOM 1690 C C . LEU A 1 216 ? 22.438 29.484 16.125 1 31.28 216 LEU A C 1
ATOM 1692 O O . LEU A 1 216 ? 23.438 28.891 16.531 1 31.28 216 LEU A O 1
ATOM 1696 N N . ILE A 1 217 ? 22.719 30.125 14.984 1 26.38 217 ILE A N 1
ATOM 1697 C CA . ILE A 1 217 ? 23.547 31.25 15.414 1 26.38 217 ILE A CA 1
ATOM 1698 C C . ILE A 1 217 ? 22.75 32.125 16.391 1 26.38 217 ILE A C 1
ATOM 1700 O O . ILE A 1 217 ? 21.578 32.406 16.172 1 26.38 217 ILE A O 1
ATOM 1704 N N . MET B 1 1 ? -0.659 17.453 16.25 1 91.69 1 MET B N 1
ATOM 1705 C CA . MET B 1 1 ? -1.451 18.016 15.164 1 91.69 1 MET B CA 1
ATOM 1706 C C . MET B 1 1 ? -2.941 17.797 15.398 1 91.69 1 MET B C 1
ATOM 1708 O O . MET B 1 1 ? -3.326 16.891 16.156 1 91.69 1 MET B O 1
ATOM 1712 N N . TYR B 1 2 ? -3.76 18.734 14.812 1 97.12 2 TYR B N 1
ATOM 1713 C CA . TYR B 1 2 ? -5.215 18.625 14.867 1 97.12 2 TYR B CA 1
ATOM 1714 C C . TYR B 1 2 ? -5.766 18.031 13.578 1 97.12 2 TYR B C 1
ATOM 1716 O O . TYR B 1 2 ? -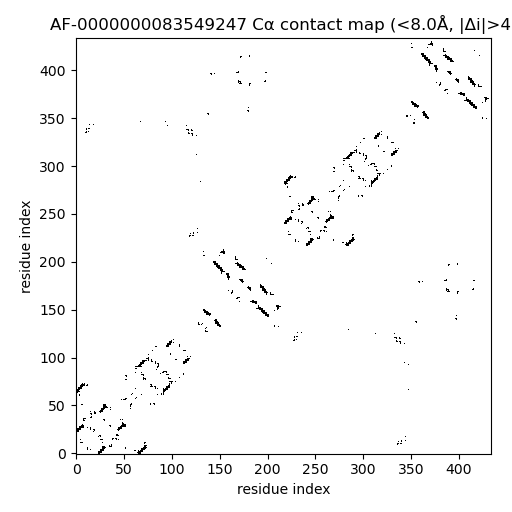5.676 18.656 12.516 1 97.12 2 TYR B O 1
ATOM 1724 N N . ILE B 1 3 ? -6.305 16.797 13.695 1 97.94 3 ILE B N 1
ATOM 1725 C CA . ILE B 1 3 ? -6.66 16.016 12.516 1 97.94 3 ILE B CA 1
ATOM 1726 C C . ILE B 1 3 ? -8.164 15.727 12.516 1 97.94 3 ILE B C 1
ATOM 1728 O O . ILE B 1 3 ? -8.703 15.227 13.508 1 97.94 3 ILE B O 1
ATOM 1732 N N . ILE B 1 4 ? -8.789 16.062 11.422 1 98.75 4 ILE B N 1
ATOM 1733 C CA . ILE B 1 4 ? -10.195 15.719 11.234 1 98.75 4 ILE B CA 1
ATOM 1734 C C . ILE B 1 4 ? -10.32 14.578 10.227 1 98.75 4 ILE B C 1
ATOM 1736 O O . ILE B 1 4 ? -9.734 14.625 9.148 1 98.75 4 ILE B O 1
ATOM 1740 N N . ILE B 1 5 ? -11.086 13.602 10.602 1 98.75 5 ILE B N 1
ATOM 1741 C CA . ILE B 1 5 ? -11.375 12.469 9.727 1 98.75 5 ILE B CA 1
ATOM 1742 C C . ILE B 1 5 ? -12.883 12.391 9.469 1 98.75 5 ILE B C 1
ATOM 1744 O O . ILE B 1 5 ? -13.672 12.32 10.406 1 98.75 5 ILE B O 1
ATOM 1748 N N . ILE B 1 6 ? -13.211 12.43 8.203 1 98.56 6 ILE B N 1
ATOM 1749 C CA . ILE B 1 6 ? -14.617 12.203 7.855 1 98.56 6 ILE B CA 1
ATOM 1750 C C . ILE B 1 6 ? -14.797 10.773 7.367 1 98.56 6 ILE B C 1
ATOM 1752 O O . ILE B 1 6 ? -14.164 10.352 6.395 1 98.56 6 ILE B O 1
ATOM 1756 N N . GLY B 1 7 ? -15.812 10.055 7.961 1 98.19 7 GLY B N 1
ATOM 1757 C CA . GLY B 1 7 ? -16.031 8.641 7.68 1 98.19 7 GLY B CA 1
ATOM 1758 C C . GLY B 1 7 ? -15.367 7.727 8.695 1 98.19 7 GLY B C 1
ATOM 1759 O O . GLY B 1 7 ? -14.141 7.68 8.789 1 98.19 7 GLY B O 1
ATOM 1760 N N . CYS B 1 8 ? -16.188 6.98 9.367 1 97.94 8 CYS B N 1
ATOM 1761 C CA . CYS B 1 8 ? -15.688 6.07 10.391 1 97.94 8 CYS B CA 1
ATOM 1762 C C . CYS B 1 8 ? -15.914 4.617 9.984 1 97.94 8 CYS B C 1
ATOM 1764 O O . CYS B 1 8 ? -16.453 3.828 10.758 1 97.94 8 CYS B O 1
ATOM 1766 N N . GLY B 1 9 ? -15.648 4.387 8.719 1 95.62 9 GLY B N 1
ATOM 1767 C CA . GLY B 1 9 ? -15.555 3.008 8.266 1 95.62 9 GLY B CA 1
ATOM 1768 C C . GLY B 1 9 ? -14.258 2.332 8.656 1 95.62 9 GLY B C 1
ATOM 1769 O O . GLY B 1 9 ? -13.562 2.789 9.57 1 95.62 9 GLY B O 1
ATOM 1770 N N . ARG B 1 10 ? -13.891 1.263 8.031 1 93.12 10 ARG B N 1
ATOM 1771 C CA . ARG B 1 10 ? -12.688 0.502 8.359 1 93.12 10 ARG B CA 1
ATOM 1772 C C . ARG B 1 10 ? -11.438 1.354 8.18 1 93.12 10 ARG B C 1
ATOM 1774 O O . ARG B 1 10 ? -10.555 1.358 9.039 1 93.12 10 ARG B O 1
ATOM 1781 N N . LEU B 1 11 ? -11.383 2.109 7.113 1 95.19 11 LEU B N 1
ATOM 1782 C CA . LEU B 1 11 ? -10.227 2.961 6.855 1 95.19 11 LEU B CA 1
ATOM 1783 C C . LEU B 1 11 ? -10.18 4.125 7.844 1 95.19 11 LEU B C 1
ATOM 1785 O O . LEU B 1 11 ? -9.148 4.355 8.484 1 95.19 11 LEU B O 1
ATOM 1789 N N . GLY B 1 12 ? -11.289 4.805 7.996 1 97.44 12 GLY B N 1
ATOM 1790 C CA . GLY B 1 12 ? -11.344 5.957 8.883 1 97.44 12 GLY B CA 1
ATOM 1791 C C . GLY B 1 12 ? -11.102 5.605 10.336 1 97.44 12 GLY B C 1
ATOM 1792 O O . GLY B 1 12 ? -10.344 6.293 11.031 1 97.44 12 GLY B O 1
ATOM 1793 N N . SER B 1 13 ? -11.734 4.539 10.773 1 97.12 13 SER B N 1
ATOM 1794 C CA . SER B 1 13 ? -11.562 4.145 12.164 1 97.12 13 SER B CA 1
ATOM 1795 C C . SER B 1 13 ? -10.133 3.674 12.438 1 97.12 13 SER B C 1
ATOM 1797 O O . SER B 1 13 ? -9.57 3.957 13.5 1 97.12 13 SER B O 1
ATOM 1799 N N . GLY B 1 14 ? -9.562 2.93 11.477 1 94.31 14 GLY B N 1
ATOM 1800 C CA . GLY B 1 14 ? -8.172 2.537 11.609 1 94.31 14 GLY B CA 1
ATOM 1801 C C . GLY B 1 14 ? -7.223 3.721 11.711 1 94.31 14 GLY B C 1
ATOM 1802 O O . GLY B 1 14 ? -6.34 3.744 12.57 1 94.31 14 GLY B O 1
ATOM 1803 N N . LEU B 1 15 ? -7.438 4.699 10.922 1 95.5 15 LEU B N 1
ATOM 1804 C CA . LEU B 1 15 ? -6.633 5.914 10.945 1 95.5 15 LEU B CA 1
ATOM 1805 C C . LEU B 1 15 ? -6.797 6.652 12.266 1 95.5 15 LEU B C 1
ATOM 1807 O O . LEU B 1 15 ? -5.812 7.086 12.867 1 95.5 15 LEU B O 1
ATOM 1811 N N . ALA B 1 16 ? -8.062 6.77 12.648 1 97.5 16 ALA B N 1
ATOM 1812 C CA . ALA B 1 16 ? -8.359 7.48 13.891 1 97.5 16 ALA B CA 1
ATOM 1813 C C . ALA B 1 16 ? -7.629 6.848 15.07 1 97.5 16 ALA B C 1
ATOM 1815 O O . ALA B 1 16 ? -7.008 7.551 15.875 1 97.5 16 ALA B O 1
ATOM 1816 N N . MET B 1 17 ? -7.711 5.52 15.07 1 94.25 17 MET B N 1
ATOM 1817 C CA . MET B 1 17 ? -7.059 4.797 16.156 1 94.25 17 MET B CA 1
ATOM 1818 C C . MET B 1 17 ? -5.547 5 16.125 1 94.25 17 MET B C 1
ATOM 1820 O O . MET B 1 17 ? -4.938 5.359 17.125 1 94.25 17 MET B O 1
ATOM 1824 N N . GLU B 1 18 ? -4.953 4.883 15.016 1 88.06 18 GLU B N 1
ATOM 1825 C CA . GLU B 1 18 ? -3.502 4.969 14.883 1 88.06 18 GLU B CA 1
ATOM 1826 C C . GLU B 1 18 ? -3.006 6.387 15.148 1 88.06 18 GLU B C 1
ATOM 1828 O O . GLU B 1 18 ? -2.037 6.582 15.891 1 88.06 18 GLU B O 1
ATOM 1833 N N . LEU B 1 19 ? -3.652 7.344 14.648 1 92.44 19 LEU B N 1
ATOM 1834 C CA . 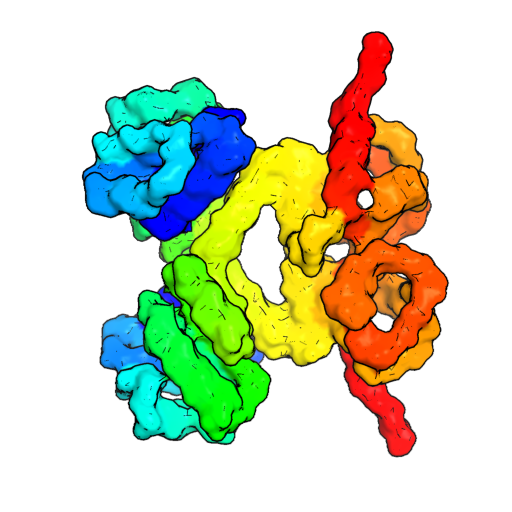LEU B 1 19 ? -3.215 8.734 14.766 1 92.44 19 LEU B CA 1
ATOM 1835 C C . LEU B 1 19 ? -3.408 9.25 16.188 1 92.44 19 LEU B C 1
ATOM 1837 O O . LEU B 1 19 ? -2.578 10.008 16.688 1 92.44 19 LEU B O 1
ATOM 1841 N N . SER B 1 20 ? -4.52 8.828 16.781 1 94.12 20 SER B N 1
ATOM 1842 C CA . SER B 1 20 ? -4.723 9.211 18.172 1 94.12 20 SER B CA 1
ATOM 1843 C C . SER B 1 20 ? -3.672 8.578 19.078 1 94.12 20 SER B C 1
ATOM 1845 O O . SER B 1 20 ? -3.154 9.234 19.984 1 94.12 20 SER B O 1
ATOM 1847 N N . ASN B 1 21 ? -3.379 7.363 18.781 1 86.19 21 ASN B N 1
ATOM 1848 C CA . ASN B 1 21 ? -2.344 6.664 19.547 1 86.19 21 ASN B CA 1
ATOM 1849 C C . ASN B 1 21 ? -0.977 7.32 19.359 1 86.19 21 ASN B C 1
ATOM 1851 O O . ASN B 1 21 ? -0.14 7.281 20.266 1 86.19 21 ASN B O 1
ATOM 1855 N N . ASP B 1 22 ? -0.806 7.938 18.25 1 81.31 22 ASP B N 1
ATOM 1856 C CA . ASP B 1 22 ? 0.45 8.617 17.953 1 81.31 22 ASP B CA 1
ATOM 1857 C C . ASP B 1 22 ? 0.51 9.984 18.641 1 81.31 22 ASP B C 1
ATOM 1859 O O . ASP B 1 22 ? 1.506 10.695 18.531 1 81.31 22 ASP B O 1
ATOM 1863 N N . GLY B 1 23 ? -0.586 10.406 19.266 1 87.94 23 GLY B N 1
ATOM 1864 C CA . GLY B 1 23 ? -0.564 11.609 20.094 1 87.94 23 GLY B CA 1
ATOM 1865 C C . GLY B 1 23 ? -1.201 12.805 19.406 1 87.94 23 GLY B C 1
ATOM 1866 O O . GLY B 1 23 ? -1.137 13.93 19.922 1 87.94 23 GLY B O 1
ATOM 1867 N N . HIS B 1 24 ? -1.816 12.555 18.266 1 92.38 24 HIS B N 1
ATOM 1868 C CA . HIS B 1 24 ? -2.482 13.648 17.578 1 92.38 24 HIS B CA 1
ATOM 1869 C C . HIS B 1 24 ? -3.871 13.898 18.156 1 92.38 24 HIS B C 1
ATOM 1871 O O . HIS B 1 24 ? -4.473 13.008 18.75 1 92.38 24 HIS B O 1
ATOM 1877 N N . ASP B 1 25 ? -4.32 15.133 18.078 1 97.25 25 ASP B N 1
ATOM 1878 C CA . ASP B 1 25 ? -5.711 15.453 18.391 1 97.25 25 ASP B CA 1
ATOM 1879 C C . ASP B 1 25 ? -6.629 15.078 17.219 1 97.25 25 ASP B C 1
ATOM 1881 O O . ASP B 1 25 ? -6.637 15.758 16.188 1 97.25 25 ASP B O 1
ATOM 1885 N N . VAL B 1 26 ? -7.434 14.008 17.453 1 98.25 26 VAL B N 1
ATOM 1886 C CA . VAL B 1 26 ? -8.203 13.461 16.344 1 98.25 26 VAL B CA 1
ATOM 1887 C C . VAL B 1 26 ? -9.695 13.672 16.594 1 98.25 26 VAL B C 1
ATOM 1889 O O . VAL B 1 26 ? -10.188 13.406 17.688 1 98.25 26 VAL B O 1
ATOM 1892 N N . VAL B 1 27 ? -10.344 14.242 15.633 1 98.75 27 VAL B N 1
ATOM 1893 C CA . VAL B 1 27 ? -11.805 14.305 15.594 1 98.75 27 VAL B CA 1
ATOM 1894 C C . VAL B 1 27 ? -12.328 13.484 14.414 1 98.75 27 VAL B C 1
ATOM 1896 O O . VAL B 1 27 ? -11.859 13.648 13.289 1 98.75 27 VAL B O 1
ATOM 1899 N N . ILE B 1 28 ? -13.281 12.586 14.68 1 98.69 28 ILE B N 1
ATOM 1900 C CA . ILE B 1 28 ? -13.82 11.766 13.594 1 98.69 28 ILE B CA 1
ATOM 1901 C C . ILE B 1 28 ? -15.336 11.945 13.516 1 98.69 28 ILE B C 1
ATOM 1903 O O . ILE B 1 28 ? -16.016 12.008 14.547 1 98.69 28 ILE B O 1
ATOM 1907 N N . VAL B 1 29 ? -15.789 12.125 12.266 1 98.75 29 VAL B N 1
ATOM 1908 C CA . VAL B 1 29 ? -17.203 12.422 12.008 1 98.75 29 VAL B CA 1
ATOM 1909 C C . VAL B 1 29 ? -17.812 11.297 11.172 1 98.75 29 VAL B C 1
ATOM 1911 O O . VAL B 1 29 ? -17.203 10.82 10.211 1 98.75 29 VAL B O 1
ATOM 1914 N N . ASP B 1 30 ? -18.984 10.844 11.547 1 98.5 30 ASP B N 1
ATOM 1915 C CA . ASP B 1 30 ? -19.797 9.938 10.734 1 98.5 30 ASP B CA 1
ATOM 1916 C C . ASP B 1 30 ? -21.281 10.156 10.984 1 98.5 30 ASP B C 1
ATOM 1918 O O . ASP B 1 30 ? -21.703 10.391 12.125 1 98.5 30 ASP B O 1
ATOM 1922 N N . LYS B 1 31 ? -22 10.086 9.938 1 97.69 31 LYS B N 1
ATOM 1923 C CA . LYS B 1 31 ? -23.438 10.344 10.102 1 97.69 31 LYS B CA 1
ATOM 1924 C C . LYS B 1 31 ? -24.141 9.156 10.766 1 97.69 31 LYS B C 1
ATOM 1926 O O . LYS B 1 31 ? -25.219 9.305 11.336 1 97.69 31 LYS B O 1
ATOM 1931 N N . TYR B 1 32 ? -23.594 7.953 10.656 1 97.31 32 TYR B N 1
ATOM 1932 C CA . TYR B 1 32 ? -24.172 6.762 11.273 1 97.31 32 TYR B CA 1
ATOM 1933 C C . TYR B 1 32 ? -23.484 6.453 12.602 1 97.31 32 TYR B C 1
ATOM 1935 O O . TYR B 1 32 ? -22.297 6.145 12.633 1 97.31 32 TYR B O 1
ATOM 1943 N N . ALA B 1 33 ? -24.234 6.371 13.656 1 95.94 33 ALA B N 1
ATOM 1944 C CA . ALA B 1 33 ? -23.719 6.102 14.992 1 95.94 33 ALA B CA 1
ATOM 1945 C C . ALA B 1 33 ? -23.062 4.727 15.062 1 95.94 33 ALA B C 1
ATOM 1947 O O . ALA B 1 33 ? -22.078 4.535 15.781 1 95.94 33 ALA B O 1
ATOM 1948 N N . ALA B 1 34 ? -23.625 3.828 14.312 1 96.44 34 ALA B N 1
ATOM 1949 C CA . ALA B 1 34 ? -23.109 2.461 14.297 1 96.44 34 ALA B CA 1
ATOM 1950 C C . ALA B 1 34 ? -21.656 2.43 13.844 1 96.44 34 ALA B C 1
ATOM 1952 O O . ALA B 1 34 ? -20.859 1.616 14.328 1 96.44 34 ALA B O 1
ATOM 1953 N N . ASN B 1 35 ? -21.328 3.295 12.945 1 96.88 35 ASN B N 1
ATOM 1954 C CA . ASN B 1 35 ? -19.953 3.355 12.461 1 96.88 35 ASN B CA 1
ATOM 1955 C C . ASN B 1 35 ? -19 3.859 13.539 1 96.88 35 ASN B C 1
ATOM 1957 O O . ASN B 1 35 ? -17.875 3.389 13.641 1 96.88 35 ASN B O 1
ATOM 1961 N N . LEU B 1 36 ? -19.422 4.758 14.375 1 97.31 36 LEU B N 1
ATOM 1962 C CA . LEU B 1 36 ? -18.594 5.328 15.43 1 97.31 36 LEU B CA 1
ATOM 1963 C C . LEU B 1 36 ? -18.266 4.281 16.5 1 97.31 36 LEU B C 1
ATOM 1965 O O . LEU B 1 36 ? -17.312 4.434 17.25 1 97.31 36 LEU B O 1
ATOM 1969 N N . GLN B 1 37 ? -19.047 3.225 16.484 1 95.56 37 GLN B N 1
ATOM 1970 C CA . GLN B 1 37 ? -18.812 2.145 17.438 1 95.56 37 GLN B CA 1
ATOM 1971 C C . GLN B 1 37 ? -17.625 1.278 17.016 1 95.56 37 GLN B C 1
ATOM 1973 O O . GLN B 1 37 ? -17.141 0.472 17.812 1 95.56 37 GLN B O 1
ATOM 1978 N N . ARG B 1 38 ? -17.156 1.49 15.852 1 93.25 38 ARG B N 1
ATOM 1979 C CA . ARG B 1 38 ? -15.977 0.769 15.391 1 93.25 38 ARG B CA 1
ATOM 1980 C C . ARG B 1 38 ? -14.742 1.166 16.188 1 93.25 38 ARG B C 1
ATOM 1982 O O . ARG B 1 38 ? -13.75 0.433 16.219 1 93.25 38 ARG B O 1
ATOM 1989 N N . LEU B 1 39 ? -14.742 2.334 16.703 1 95.44 39 LEU B N 1
ATOM 1990 C CA . LEU B 1 39 ? -13.625 2.801 17.516 1 95.44 39 LEU B CA 1
ATOM 1991 C C . LEU B 1 39 ? -13.555 2.045 18.844 1 95.44 39 LEU B C 1
ATOM 1993 O O . LEU B 1 39 ? -14.547 1.975 19.578 1 95.44 39 LEU B O 1
ATOM 1997 N N . ARG B 1 40 ? -12.43 1.405 19.016 1 87 40 ARG B N 1
ATOM 1998 C CA . ARG B 1 40 ? -12.234 0.56 20.188 1 87 40 ARG B CA 1
ATOM 1999 C C . ARG B 1 40 ? -11.938 1.399 21.422 1 87 40 ARG B C 1
ATOM 2001 O O . ARG B 1 40 ? -11.805 2.621 21.344 1 87 40 ARG B O 1
ATOM 2008 N N . SER B 1 41 ? -11.852 0.498 22.453 1 86.44 41 SER B N 1
ATOM 2009 C CA . SER B 1 41 ? -11.43 1.112 23.703 1 86.44 41 SER B CA 1
ATOM 2010 C C . SER B 1 41 ? -10.016 1.682 23.594 1 86.44 41 SER B C 1
ATOM 2012 O O . SER B 1 41 ? -9.148 1.08 22.953 1 86.44 41 SER B O 1
ATOM 2014 N N . GLY B 1 42 ? -9.82 2.941 23.812 1 88.75 42 GLY B N 1
ATOM 2015 C CA . GLY B 1 42 ? -8.5 3.539 23.734 1 88.75 42 GLY B CA 1
ATOM 2016 C C . GLY B 1 42 ? -8.453 4.762 22.844 1 88.75 42 GLY B C 1
ATOM 2017 O O . GLY B 1 42 ? -7.508 5.551 22.906 1 88.75 42 GLY B O 1
ATOM 2018 N N . PHE B 1 43 ? -9.539 4.711 22.016 1 94.69 43 PHE B N 1
ATOM 2019 C CA . PHE B 1 43 ? -9.578 5.938 21.234 1 94.69 43 PHE B CA 1
ATOM 2020 C C . PHE B 1 43 ? -9.68 7.16 22.141 1 94.69 43 PHE B C 1
ATOM 2022 O O . PHE B 1 43 ? -10.578 7.25 22.984 1 94.69 43 PHE B O 1
ATOM 2029 N N . ASN B 1 44 ? -8.727 8.039 21.906 1 93.25 44 ASN B N 1
ATOM 2030 C CA . ASN B 1 44 ? -8.664 9.211 22.781 1 93.25 44 ASN B CA 1
ATOM 2031 C C . ASN B 1 44 ? -9 10.492 22.016 1 93.25 44 ASN B C 1
ATOM 2033 O O . ASN B 1 44 ? -8.57 11.578 22.422 1 93.25 44 ASN B O 1
ATOM 2037 N N . GLY B 1 45 ? -9.695 10.383 21 1 97.25 45 GLY B N 1
ATOM 2038 C CA . GLY B 1 45 ? -10.141 11.539 20.234 1 97.25 45 GLY B CA 1
ATOM 2039 C C . GLY B 1 45 ? -11.602 11.883 20.453 1 97.25 45 GLY B C 1
ATOM 2040 O O . GLY B 1 45 ? -12.18 11.508 21.484 1 97.25 45 GLY B O 1
ATOM 2041 N N . ILE B 1 46 ? -12.164 12.68 19.625 1 98.06 46 ILE B N 1
ATOM 2042 C CA . ILE B 1 46 ? -13.555 13.133 19.734 1 98.06 46 ILE B CA 1
ATOM 2043 C C . ILE B 1 46 ? -14.375 12.5 18.609 1 98.06 46 ILE B C 1
ATOM 2045 O O . ILE B 1 46 ? -13.93 12.43 17.469 1 98.06 46 ILE B O 1
ATOM 2049 N N . LYS B 1 47 ? -15.531 12 19.031 1 97.88 47 LYS B N 1
ATOM 2050 C CA . LYS B 1 47 ? -16.5 11.469 18.078 1 97.88 47 LYS B CA 1
ATOM 2051 C C . LYS B 1 47 ? -17.656 12.445 17.859 1 97.88 47 LYS B C 1
ATOM 2053 O O . LYS B 1 47 ? -18.203 12.992 18.812 1 97.88 47 LYS B O 1
ATOM 2058 N N . ILE B 1 48 ? -17.938 12.703 16.609 1 98.44 48 ILE B N 1
ATOM 2059 C CA . ILE B 1 48 ? -19.078 13.562 16.281 1 98.44 48 ILE B CA 1
ATOM 2060 C C . ILE B 1 48 ? -20.031 12.836 15.336 1 98.44 48 ILE B C 1
ATOM 2062 O O . ILE B 1 48 ? -19.609 12.344 14.281 1 98.44 48 ILE B O 1
ATOM 2066 N N . LYS B 1 49 ? -21.234 12.656 15.75 1 98.44 49 LYS B N 1
ATOM 2067 C CA . LYS B 1 49 ? -22.281 12.18 14.844 1 98.44 49 LYS B CA 1
ATOM 2068 C C . LYS B 1 49 ? -22.859 13.328 14.023 1 98.44 49 LYS B C 1
ATOM 2070 O O . LYS B 1 49 ? -23.422 14.273 14.578 1 98.44 49 LYS B O 1
ATOM 2075 N N . GLY B 1 50 ? -22.672 13.32 12.711 1 97.69 50 GLY B N 1
ATOM 2076 C CA . GLY B 1 50 ? -23.156 14.383 11.852 1 97.69 50 GLY B CA 1
ATOM 2077 C C . GLY B 1 50 ? -22.938 14.102 10.375 1 97.69 50 GLY B C 1
ATOM 2078 O O . GLY B 1 50 ? -22.203 13.188 10.008 1 97.69 50 GLY B O 1
ATOM 2079 N N . VAL B 1 51 ? -23.688 14.859 9.602 1 95.88 51 VAL B N 1
ATOM 2080 C CA . VAL B 1 51 ? -23.516 14.781 8.156 1 95.88 51 VAL B CA 1
ATOM 2081 C C . VAL B 1 51 ? -22.156 15.375 7.77 1 95.88 51 VAL B C 1
ATOM 2083 O O . VAL B 1 51 ? -21.859 16.516 8.125 1 95.88 51 VAL B O 1
ATOM 2086 N N . GLU B 1 52 ? -21.297 14.719 7.039 1 89.88 52 GLU B N 1
ATOM 2087 C CA . GLU B 1 52 ? -19.875 14.953 6.836 1 89.88 52 GLU B CA 1
ATOM 2088 C C . GLU B 1 52 ? -19.625 16.266 6.086 1 89.88 52 GLU B C 1
ATOM 2090 O O . GLU B 1 52 ? -18.578 16.891 6.254 1 89.88 52 GLU B O 1
ATOM 2095 N N . ILE B 1 53 ? -20.625 16.766 5.293 1 93.88 53 ILE B N 1
ATOM 2096 C CA . ILE B 1 53 ? -20.375 17.969 4.496 1 93.88 53 ILE B CA 1
ATOM 2097 C C . ILE B 1 53 ? -21.172 19.141 5.062 1 93.88 53 ILE B C 1
ATOM 2099 O O . ILE B 1 53 ? -21.141 20.25 4.516 1 93.88 53 ILE B O 1
ATOM 2103 N N . ASP B 1 54 ? -21.812 18.906 6.148 1 96.06 54 ASP B N 1
ATOM 2104 C CA . ASP B 1 54 ? -22.578 19.953 6.789 1 96.06 54 ASP B CA 1
ATOM 2105 C C . ASP B 1 54 ? -21.672 20.969 7.48 1 96.06 54 ASP B C 1
ATOM 2107 O O . ASP B 1 54 ? -20.766 20.594 8.234 1 96.06 54 ASP B O 1
ATOM 2111 N N . ASN B 1 55 ? -21.969 22.188 7.246 1 94.75 55 ASN B N 1
ATOM 2112 C CA . ASN B 1 55 ? -21.141 23.25 7.797 1 94.75 55 ASN B CA 1
ATOM 2113 C C . ASN B 1 55 ? -21.094 23.203 9.32 1 94.75 55 ASN B C 1
ATOM 2115 O O . ASN B 1 55 ? -20.031 23.344 9.922 1 94.75 55 ASN B O 1
ATOM 2119 N N . ASP B 1 56 ? -22.219 23.062 9.922 1 96.81 56 ASP B N 1
ATOM 2120 C CA . ASP B 1 56 ? -22.281 23.031 11.383 1 96.81 56 ASP B CA 1
ATOM 2121 C C . ASP B 1 56 ? -21.453 21.875 11.938 1 96.81 56 ASP B C 1
ATOM 2123 O O . ASP B 1 56 ? -20.75 22.031 12.938 1 96.81 56 ASP B O 1
ATOM 2127 N N . THR B 1 57 ? -21.578 20.766 11.281 1 98.06 57 THR B N 1
ATOM 2128 C CA . THR B 1 57 ? -20.812 19.594 11.695 1 98.06 57 THR B CA 1
ATOM 2129 C C . THR B 1 57 ? -19.312 19.844 11.547 1 98.06 57 THR B C 1
ATOM 2131 O O . THR B 1 57 ? -18.531 19.531 12.453 1 98.06 57 THR B O 1
ATOM 2134 N N . LEU B 1 58 ? -18.922 20.375 10.445 1 98.12 58 LEU B N 1
ATOM 2135 C CA . LEU B 1 58 ? -17.516 20.641 10.164 1 98.12 58 LEU B CA 1
ATOM 2136 C C . LEU B 1 58 ? -16.953 21.672 11.141 1 98.12 58 LEU B C 1
ATOM 2138 O O . LEU B 1 58 ? -15.82 21.531 11.625 1 98.12 58 LEU B O 1
ATOM 2142 N N . MET B 1 59 ? -17.766 22.656 11.453 1 98 59 MET B N 1
ATOM 2143 C CA . MET B 1 59 ? -17.344 23.672 12.422 1 98 59 MET B CA 1
ATOM 2144 C C . MET B 1 59 ? -17.219 23.062 13.812 1 98 59 MET B C 1
ATOM 2146 O O . MET B 1 59 ? -16.281 23.359 14.539 1 98 59 MET B O 1
ATOM 2150 N N . GLU B 1 60 ? -18.172 22.281 14.164 1 98 60 GLU B N 1
ATOM 2151 C CA . GLU B 1 60 ? -18.109 21.578 15.438 1 98 60 GLU B CA 1
ATOM 2152 C C . GLU B 1 60 ? -16.844 20.734 15.531 1 98 60 GLU B C 1
ATOM 2154 O O . GLU B 1 60 ? -16.234 20.641 16.594 1 98 60 GLU B O 1
ATOM 2159 N N . ALA B 1 61 ? -16.453 20.188 14.43 1 98.38 61 ALA B N 1
ATOM 2160 C CA . ALA B 1 61 ? -15.273 19.328 14.375 1 98.38 61 ALA B CA 1
ATOM 2161 C C . ALA B 1 61 ? -13.992 20.156 14.453 1 98.38 61 ALA B C 1
ATOM 2163 O O . ALA B 1 61 ? -12.906 19.609 14.672 1 98.38 61 ALA B O 1
ATOM 2164 N N . GLY B 1 62 ? -14.07 21.453 14.273 1 98.44 62 GLY B N 1
ATOM 2165 C CA . GLY B 1 62 ? -12.906 22.312 14.375 1 98.44 62 GLY B CA 1
ATOM 2166 C C . GLY B 1 62 ? -12.141 22.422 13.07 1 98.44 62 GLY B C 1
ATOM 2167 O O . GLY B 1 62 ? -10.906 22.438 13.07 1 98.44 62 GLY B O 1
ATOM 2168 N N . ILE B 1 63 ? -12.883 22.531 11.93 1 98.25 63 ILE B N 1
ATOM 2169 C CA . ILE B 1 63 ? -12.234 22.531 10.625 1 98.25 63 ILE B CA 1
ATOM 2170 C C . ILE B 1 63 ? -11.406 23.797 10.461 1 98.25 63 ILE B C 1
ATOM 2172 O O . ILE B 1 63 ? -10.414 23.812 9.734 1 98.25 63 ILE B O 1
ATOM 2176 N N . ASP B 1 64 ? -11.727 24.844 11.188 1 97.31 64 ASP B N 1
ATOM 2177 C CA . ASP B 1 64 ? -11.039 26.125 11.07 1 97.31 64 ASP B CA 1
ATOM 2178 C C . ASP B 1 64 ? -9.648 26.062 11.695 1 97.31 64 ASP B C 1
ATOM 2180 O O . ASP B 1 64 ? -8.805 26.922 11.422 1 97.31 64 ASP B O 1
ATOM 2184 N N . LYS B 1 65 ? -9.375 25.094 12.484 1 97.62 65 LYS B N 1
ATOM 2185 C CA . LYS B 1 65 ? -8.07 25 13.125 1 97.62 65 LYS B CA 1
ATOM 2186 C C . LYS B 1 65 ? -7.363 23.703 12.734 1 97.62 65 LYS B C 1
ATOM 2188 O O . LYS B 1 65 ? -6.32 23.375 13.305 1 97.62 65 LYS B O 1
ATOM 2193 N N . ALA B 1 66 ? -7.922 22.984 11.852 1 98 66 ALA B N 1
ATOM 2194 C CA . ALA B 1 66 ? -7.391 21.672 11.5 1 98 66 ALA B CA 1
ATOM 2195 C C . ALA B 1 66 ? -6.066 21.797 10.75 1 98 66 ALA B C 1
ATOM 2197 O O . ALA B 1 66 ? -5.914 22.656 9.891 1 98 66 ALA B O 1
ATOM 2198 N N . ASP B 1 67 ? -5.117 20.938 11.125 1 96.62 67 ASP B N 1
ATOM 2199 C CA . ASP B 1 67 ? -3.867 20.812 10.383 1 96.62 67 ASP B CA 1
ATOM 2200 C C . ASP B 1 67 ? -4.031 19.875 9.188 1 96.62 67 ASP B C 1
ATOM 2202 O O . ASP B 1 67 ? -3.381 20.047 8.156 1 96.62 67 ASP B O 1
ATOM 2206 N N . ILE B 1 68 ? -4.836 18.891 9.414 1 97.06 68 ILE B N 1
ATOM 2207 C CA . ILE B 1 68 ? -5.031 17.844 8.422 1 97.06 68 ILE B CA 1
ATOM 2208 C C . ILE B 1 68 ? -6.512 17.484 8.336 1 97.06 68 ILE B C 1
ATOM 2210 O O . ILE B 1 68 ? -7.195 17.391 9.359 1 97.06 68 ILE B O 1
ATOM 2214 N N . PHE B 1 69 ? -6.926 17.312 7.117 1 98.44 69 PHE B N 1
ATOM 2215 C CA . PHE B 1 69 ? -8.289 16.875 6.836 1 98.44 69 PHE B CA 1
ATOM 2216 C C . PHE B 1 69 ? -8.289 15.625 5.969 1 98.44 69 PHE B C 1
ATOM 2218 O O . PHE B 1 69 ? -7.742 15.633 4.863 1 98.44 69 PHE B O 1
ATOM 2225 N N . LEU B 1 70 ? -8.922 14.555 6.492 1 98.62 70 LEU B N 1
ATOM 2226 C CA . LEU B 1 70 ? -8.961 13.266 5.805 1 98.62 70 LEU B CA 1
ATOM 2227 C C . LEU B 1 70 ? -10.398 12.883 5.453 1 98.62 70 LEU B C 1
ATOM 2229 O O . LEU B 1 70 ? -11.211 12.633 6.344 1 98.62 70 LEU B O 1
ATOM 2233 N N . ALA B 1 71 ? -10.734 12.836 4.18 1 98.75 71 ALA B N 1
ATOM 2234 C CA . ALA B 1 71 ? -12.039 12.383 3.715 1 98.75 71 ALA B CA 1
ATOM 2235 C C . ALA B 1 71 ? -12.008 10.906 3.338 1 98.75 71 ALA B C 1
ATOM 2237 O O . ALA B 1 71 ? -11.531 10.539 2.26 1 98.75 71 ALA B O 1
ATOM 2238 N N . MET B 1 72 ? -12.617 10.062 4.168 1 98.31 72 MET B N 1
ATOM 2239 C CA . MET B 1 72 ? -12.336 8.633 4.094 1 98.31 72 MET B CA 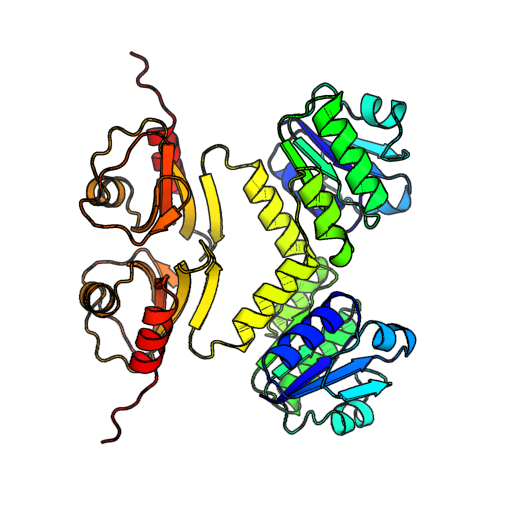1
ATOM 2240 C C . MET B 1 72 ? -13.625 7.832 3.928 1 98.31 72 MET B C 1
ATOM 2242 O O . MET B 1 72 ? -13.656 6.637 4.215 1 98.31 72 MET B O 1
ATOM 2246 N N . THR B 1 73 ? -14.75 8.438 3.473 1 97.75 73 THR B N 1
ATOM 2247 C CA . THR B 1 73 ? -16.016 7.73 3.322 1 97.75 73 THR B CA 1
ATOM 2248 C C . THR B 1 73 ? -16.016 6.875 2.059 1 97.75 73 THR B C 1
ATOM 2250 O O . THR B 1 73 ? -15.156 7.043 1.193 1 97.75 73 THR B O 1
ATOM 2253 N N . PRO B 1 74 ? -17 5.91 1.939 1 95.88 74 PRO B N 1
ATOM 2254 C CA . PRO B 1 74 ? -17.141 5.133 0.707 1 95.88 74 PRO B CA 1
ATOM 2255 C C . PRO B 1 74 ? -17.906 5.883 -0.38 1 95.88 74 PRO B C 1
ATOM 2257 O O . PRO B 1 74 ? -18.297 5.289 -1.394 1 95.88 74 PRO B O 1
ATOM 2260 N N . ALA B 1 75 ? -18.172 7.16 -0.167 1 97.19 75 ALA B N 1
ATOM 2261 C CA . ALA B 1 75 ? -18.875 7.98 -1.152 1 97.19 75 ALA B CA 1
ATOM 2262 C C . ALA B 1 75 ? -17.938 9.031 -1.747 1 97.19 75 ALA B C 1
ATOM 2264 O O . ALA B 1 75 ? -17.656 10.055 -1.111 1 97.19 75 ALA B O 1
ATOM 2265 N N . ASP B 1 76 ? -17.578 8.852 -3.018 1 97.44 76 ASP B N 1
ATOM 2266 C CA . ASP B 1 76 ? -16.609 9.734 -3.662 1 97.44 76 ASP B CA 1
ATOM 2267 C C . ASP B 1 76 ? -17.141 11.172 -3.73 1 97.44 76 ASP B C 1
ATOM 2269 O O . ASP B 1 76 ? -16.375 12.125 -3.537 1 97.44 76 ASP B O 1
ATOM 2273 N N . ASN B 1 77 ? -18.453 11.32 -3.9 1 97.38 77 ASN B N 1
ATOM 2274 C CA . ASN B 1 77 ? -19 12.672 -3.977 1 97.38 77 ASN B CA 1
ATOM 2275 C C . ASN B 1 77 ? -18.844 13.414 -2.654 1 97.38 77 ASN B C 1
ATOM 2277 O O . ASN B 1 77 ? -18.531 14.609 -2.645 1 97.38 77 ASN B O 1
ATOM 2281 N N . ILE B 1 78 ? -19.031 12.711 -1.634 1 97.75 78 ILE B N 1
ATOM 2282 C CA . ILE B 1 78 ? -18.859 13.305 -0.311 1 97.75 78 ILE B CA 1
ATOM 2283 C C . ILE B 1 78 ? -17.391 13.648 -0.09 1 97.75 78 ILE B C 1
ATOM 2285 O O . ILE B 1 78 ? -17.062 14.742 0.375 1 97.75 78 ILE B O 1
ATOM 2289 N N . ASN B 1 79 ? -16.547 12.75 -0.445 1 98.31 79 ASN B N 1
ATOM 2290 C CA . ASN B 1 79 ? -15.109 12.984 -0.26 1 98.31 79 ASN B CA 1
ATOM 2291 C C . ASN B 1 79 ? -14.633 14.18 -1.077 1 98.31 79 ASN B C 1
ATOM 2293 O O . ASN B 1 79 ? -13.844 15 -0.589 1 98.31 79 ASN B O 1
ATOM 2297 N N . ILE B 1 80 ? -15.078 14.266 -2.277 1 98.19 80 ILE B N 1
ATOM 2298 C CA . ILE B 1 80 ? -14.703 15.367 -3.158 1 98.19 80 ILE B CA 1
ATOM 2299 C C . ILE B 1 80 ? -15.18 16.688 -2.561 1 98.19 80 ILE B C 1
ATOM 2301 O O . ILE B 1 80 ? -14.391 17.625 -2.4 1 98.19 80 ILE B O 1
ATOM 2305 N N . MET B 1 81 ? -16.391 16.703 -2.16 1 98 81 MET B N 1
ATOM 2306 C CA . MET B 1 81 ? -16.984 17.938 -1.645 1 98 81 MET B CA 1
ATOM 2307 C C . MET B 1 81 ? -16.312 18.359 -0.343 1 98 81 MET B C 1
ATOM 2309 O O . MET B 1 81 ? -15.914 19.516 -0.195 1 98 81 MET B O 1
ATOM 2313 N N . ALA B 1 82 ? -16.25 17.438 0.521 1 98.25 82 ALA B N 1
ATOM 2314 C CA . ALA B 1 82 ? -15.648 17.734 1.816 1 98.25 82 ALA B CA 1
ATOM 2315 C C . ALA B 1 82 ? -14.211 18.219 1.653 1 98.25 82 ALA B C 1
ATOM 2317 O O . ALA B 1 82 ? -13.781 19.156 2.328 1 98.25 82 ALA B O 1
ATOM 2318 N N . SER B 1 83 ? -13.477 17.609 0.773 1 98.25 83 SER B N 1
ATOM 2319 C CA . SER B 1 83 ? -12.078 17.984 0.541 1 98.25 83 SER B CA 1
ATOM 2320 C C . SER B 1 83 ? -11.977 19.375 -0.063 1 98.25 83 SER B C 1
ATOM 2322 O O . SER B 1 83 ? -11.078 20.156 0.293 1 98.25 83 SER B O 1
ATOM 2324 N N . GLN B 1 84 ? -12.852 19.656 -0.96 1 97.75 84 GLN B N 1
ATOM 2325 C CA . GLN B 1 84 ? -12.852 20.984 -1.555 1 97.75 84 GLN B CA 1
ATOM 2326 C C . GLN B 1 84 ? -13.141 22.047 -0.506 1 97.75 84 GLN B C 1
ATOM 2328 O O . GLN B 1 84 ? -12.508 23.109 -0.5 1 97.75 84 GLN B O 1
ATOM 2333 N N . ILE B 1 85 ? -14.133 21.781 0.325 1 97.94 85 ILE B N 1
ATOM 2334 C CA . ILE B 1 85 ? -14.477 22.719 1.397 1 97.94 85 ILE B CA 1
ATOM 2335 C C . ILE B 1 85 ? -13.273 22.922 2.307 1 97.94 85 ILE B C 1
ATOM 2337 O O . ILE B 1 85 ? -12.883 24.062 2.578 1 97.94 85 ILE B O 1
ATOM 2341 N N . ALA B 1 86 ? -12.641 21.875 2.691 1 98.31 86 ALA B N 1
ATOM 2342 C CA . ALA B 1 86 ? -11.492 21.938 3.586 1 98.31 86 ALA B CA 1
ATOM 2343 C C . ALA B 1 86 ? -10.336 22.703 2.941 1 98.31 86 ALA B C 1
ATOM 2345 O O . ALA B 1 86 ? -9.75 23.594 3.561 1 98.31 86 ALA B O 1
ATOM 2346 N N . LYS B 1 87 ? -10.047 22.391 1.69 1 97.44 87 LYS B N 1
ATOM 2347 C CA . LYS B 1 87 ? -8.891 22.938 0.989 1 97.44 87 LYS B CA 1
ATOM 2348 C C . LYS B 1 87 ? -9.133 24.375 0.56 1 97.44 87 LYS B C 1
ATOM 2350 O O . LYS B 1 87 ? -8.312 25.25 0.821 1 97.44 87 LYS B O 1
ATOM 2355 N N . ASN B 1 88 ? -10.234 24.656 -0.016 1 96.75 88 ASN B N 1
ATOM 2356 C CA . ASN B 1 88 ? -10.422 25.906 -0.732 1 96.75 88 ASN B CA 1
ATOM 2357 C C . ASN B 1 88 ? -11.133 26.938 0.131 1 96.75 88 ASN B C 1
ATOM 2359 O O . ASN B 1 88 ? -10.961 28.156 -0.062 1 96.75 88 ASN B O 1
ATOM 2363 N N . ILE B 1 89 ? -11.922 26.516 1.035 1 96.69 89 ILE B N 1
ATOM 2364 C CA . ILE B 1 89 ? -12.68 27.453 1.856 1 96.69 89 ILE B CA 1
ATOM 2365 C C . ILE B 1 89 ? -11.969 27.656 3.193 1 96.69 89 ILE B C 1
ATOM 2367 O O . ILE B 1 89 ? -11.664 28.781 3.576 1 96.69 89 ILE B O 1
ATOM 2371 N N . PHE B 1 90 ? -11.633 26.609 3.846 1 97.56 90 PHE B N 1
ATOM 2372 C CA . PHE B 1 90 ? -11.078 26.719 5.191 1 97.56 90 PHE B CA 1
ATOM 2373 C C . PHE B 1 90 ? -9.562 26.672 5.16 1 97.56 90 PHE B C 1
ATOM 2375 O O . PHE B 1 90 ? -8.906 26.891 6.184 1 97.56 90 PHE B O 1
ATOM 2382 N N . LYS B 1 91 ? -9 26.344 3.986 1 97.69 91 LYS B N 1
ATOM 2383 C CA . LYS B 1 91 ? -7.566 26.391 3.73 1 97.69 91 LYS B CA 1
ATOM 2384 C C . LYS B 1 91 ? -6.809 25.469 4.68 1 97.69 91 LYS B C 1
ATOM 2386 O O . LYS B 1 91 ? -5.777 25.844 5.23 1 97.69 91 LYS B O 1
ATOM 2391 N N . VAL B 1 92 ? -7.367 24.344 4.957 1 97.5 92 VAL B N 1
ATOM 2392 C CA . VAL B 1 92 ? -6.652 23.328 5.73 1 97.5 92 VAL B CA 1
ATOM 2393 C C . VAL B 1 92 ? -5.34 22.984 5.031 1 97.5 92 VAL B C 1
ATOM 2395 O O . VAL B 1 92 ? -5.32 22.719 3.826 1 97.5 92 VAL B O 1
ATOM 2398 N N . PRO B 1 93 ? -4.227 22.969 5.754 1 94.25 93 PRO B N 1
ATOM 2399 C CA . PRO B 1 93 ? -2.906 22.828 5.137 1 94.25 93 PRO B CA 1
ATOM 2400 C C . PRO B 1 93 ? -2.758 21.516 4.367 1 94.25 93 PRO B C 1
ATOM 2402 O O . PRO B 1 93 ? -2.141 21.484 3.299 1 94.25 93 PRO B O 1
ATOM 2405 N N . LYS B 1 94 ? -3.277 20.469 4.898 1 93.69 94 LYS B N 1
ATOM 2406 C CA . LYS B 1 94 ? -3.148 19.156 4.262 1 93.69 94 LYS B CA 1
ATOM 2407 C C . LYS B 1 94 ? -4.5 18.453 4.184 1 93.69 94 LYS B C 1
ATOM 2409 O O . LYS B 1 94 ? -5.168 18.266 5.203 1 93.69 94 LYS B O 1
ATOM 2414 N N . VAL B 1 95 ? -4.836 18.109 2.902 1 97.19 95 VAL B N 1
ATOM 2415 C CA . VAL B 1 95 ? -6.109 17.453 2.637 1 97.19 95 VAL B CA 1
ATOM 2416 C C . VAL B 1 95 ? -5.867 16.188 1.811 1 97.19 95 VAL B C 1
ATOM 2418 O O . VAL B 1 95 ? -5.223 16.234 0.761 1 97.19 95 VAL B O 1
ATOM 2421 N N . ILE B 1 96 ? -6.281 15.039 2.338 1 96.81 96 ILE B N 1
ATOM 2422 C CA . ILE B 1 96 ? -6.164 13.781 1.618 1 96.81 96 ILE B CA 1
ATOM 2423 C C . ILE B 1 96 ? -7.539 13.125 1.503 1 96.81 96 ILE B C 1
ATOM 2425 O O . ILE B 1 96 ? -8.266 13.008 2.494 1 96.81 96 ILE B O 1
ATOM 2429 N N . ALA B 1 97 ? -7.906 12.703 0.329 1 98.06 97 ALA B N 1
ATOM 2430 C CA . ALA B 1 97 ? -9.203 12.07 0.092 1 98.06 97 ALA B CA 1
ATOM 2431 C C . ALA B 1 97 ? -9.031 10.625 -0.367 1 98.06 97 ALA B C 1
ATOM 2433 O O . ALA B 1 97 ? -8.117 10.312 -1.141 1 98.06 97 ALA B O 1
ATOM 2434 N N . ARG B 1 98 ? -9.906 9.82 0.07 1 97.31 98 ARG B N 1
ATOM 2435 C CA . ARG B 1 98 ? -9.977 8.453 -0.424 1 97.31 98 ARG B CA 1
ATOM 2436 C C . ARG B 1 98 ? -10.711 8.383 -1.758 1 97.31 98 ARG B C 1
ATOM 2438 O O . ARG B 1 98 ? -11.781 8.977 -1.911 1 97.31 98 ARG B O 1
ATOM 2445 N N . ILE B 1 99 ? -10.148 7.664 -2.732 1 95.31 99 ILE B N 1
ATOM 2446 C CA . ILE B 1 99 ? -10.875 7.262 -3.934 1 95.31 99 ILE B CA 1
ATOM 2447 C C . ILE B 1 99 ? -11.5 5.887 -3.725 1 95.31 99 ILE B C 1
ATOM 2449 O O . ILE B 1 99 ? -10.797 4.906 -3.482 1 95.31 99 ILE B O 1
ATOM 2453 N N . PHE B 1 100 ? -12.797 5.836 -3.809 1 93.75 100 PHE B N 1
ATOM 2454 C CA . PHE B 1 100 ? -13.492 4.562 -3.674 1 93.75 100 PHE B CA 1
ATOM 2455 C C . PHE B 1 100 ? -13.695 3.908 -5.035 1 93.75 100 PHE B C 1
ATOM 2457 O O . PHE B 1 100 ? -13.414 2.721 -5.207 1 93.75 100 PHE B O 1
ATOM 2464 N N . ASP B 1 101 ? -14.164 4.656 -5.895 1 90.81 101 ASP B N 1
ATOM 2465 C CA . ASP B 1 101 ? -14.32 4.23 -7.281 1 90.81 101 ASP B CA 1
ATOM 2466 C C . ASP B 1 101 ? -13.18 4.75 -8.148 1 90.81 101 ASP B C 1
ATOM 2468 O O . ASP B 1 101 ? -13.133 5.938 -8.484 1 90.81 101 ASP B O 1
ATOM 2472 N N . PRO B 1 102 ? -12.367 3.84 -8.617 1 85 102 PRO B N 1
ATOM 2473 C CA . PRO B 1 102 ? -11.195 4.262 -9.383 1 85 102 PRO B CA 1
ATOM 2474 C C . PRO B 1 102 ? -11.562 5.07 -10.625 1 85 102 PRO B C 1
ATOM 2476 O O . PRO B 1 102 ? -10.758 5.879 -11.102 1 85 102 PRO B O 1
ATOM 2479 N N . SER B 1 103 ? -12.727 4.867 -11.133 1 87.56 103 SER B N 1
ATOM 2480 C CA . SER B 1 103 ? -13.141 5.594 -12.328 1 87.56 103 SER B CA 1
ATOM 2481 C C . SER B 1 103 ? -13.289 7.086 -12.047 1 87.56 103 SER B C 1
ATOM 2483 O O . SER B 1 103 ? -13.344 7.895 -12.977 1 87.56 103 SER B O 1
ATOM 2485 N N . ARG B 1 104 ? -13.273 7.488 -10.766 1 92.31 104 ARG B N 1
ATOM 2486 C CA . ARG B 1 104 ? -13.453 8.883 -10.383 1 92.31 104 ARG B CA 1
ATOM 2487 C C . ARG B 1 104 ? -12.109 9.586 -10.211 1 92.31 104 ARG B C 1
ATOM 2489 O O . ARG B 1 104 ? -12.062 10.781 -9.898 1 92.31 104 ARG B O 1
ATOM 2496 N N . GLU B 1 105 ? -11.062 8.891 -10.406 1 88.62 105 GLU B N 1
ATOM 2497 C CA . GLU B 1 105 ? -9.719 9.43 -10.188 1 88.62 105 GLU B CA 1
ATOM 2498 C C . GLU B 1 105 ? -9.5 10.711 -10.992 1 88.62 105 GLU B C 1
ATOM 2500 O O . GLU B 1 105 ? -8.891 11.664 -10.5 1 88.62 105 GLU B O 1
ATOM 2505 N N . PHE B 1 106 ? -10.062 10.734 -12.164 1 90.56 106 PHE B N 1
ATOM 2506 C CA . PHE B 1 106 ? -9.883 11.867 -13.07 1 90.56 106 PHE B CA 1
ATOM 2507 C C . PHE B 1 106 ? -10.43 13.148 -12.453 1 90.56 106 PHE B C 1
ATOM 2509 O O . PHE B 1 106 ? -9.797 14.203 -12.547 1 90.56 106 PHE B O 1
ATOM 2516 N N . ILE B 1 107 ? -11.562 13.078 -11.805 1 94.69 107 ILE B N 1
ATOM 2517 C CA . ILE B 1 107 ? -12.219 14.234 -11.211 1 94.69 107 ILE B CA 1
ATOM 2518 C C . ILE B 1 107 ? -11.367 14.773 -10.062 1 94.69 107 ILE B C 1
ATOM 2520 O O . ILE B 1 107 ? -11.141 15.984 -9.961 1 94.69 107 ILE B O 1
ATOM 2524 N N . TYR B 1 108 ? -10.875 13.891 -9.211 1 94.06 108 TYR B N 1
ATOM 2525 C CA . TYR B 1 108 ? -10.031 14.305 -8.094 1 94.06 108 TYR B CA 1
ATOM 2526 C C . TYR B 1 108 ? -8.789 15.031 -8.602 1 94.06 108 TYR B C 1
ATOM 2528 O O . TYR B 1 108 ? -8.422 16.078 -8.062 1 94.06 108 TYR B O 1
ATOM 2536 N N . ARG B 1 109 ? -8.156 14.492 -9.594 1 88.25 109 ARG B N 1
ATOM 2537 C CA . ARG B 1 109 ? -6.941 15.055 -10.172 1 88.25 109 ARG B CA 1
ATOM 2538 C C . ARG B 1 109 ? -7.195 16.438 -10.75 1 88.25 109 ARG B C 1
ATOM 2540 O O . ARG B 1 109 ? -6.414 17.375 -10.523 1 88.25 109 ARG B O 1
ATOM 2547 N N . LYS B 1 110 ? -8.258 16.609 -11.492 1 92.62 110 LYS B N 1
ATOM 2548 C CA . LYS B 1 110 ? -8.602 17.891 -12.102 1 92.62 110 LYS B CA 1
ATOM 2549 C C . LYS B 1 110 ? -8.844 18.953 -11.039 1 92.62 110 LYS B C 1
ATOM 2551 O O . LYS B 1 110 ? -8.555 20.141 -11.266 1 92.62 110 LYS B O 1
ATOM 2556 N N . LEU B 1 111 ? -9.281 18.547 -9.898 1 94.62 111 LEU B N 1
ATOM 2557 C CA . LEU B 1 111 ? -9.586 19.469 -8.812 1 94.62 111 LEU B CA 1
ATOM 2558 C C . LEU B 1 111 ? -8.352 19.703 -7.941 1 94.62 111 LEU B C 1
ATOM 2560 O O . LEU B 1 111 ? -8.414 20.453 -6.969 1 94.62 111 LEU B O 1
ATOM 2564 N N . GLY B 1 112 ? -7.223 18.984 -8.25 1 92.31 112 GLY B N 1
ATOM 2565 C CA . GLY B 1 112 ? -5.965 19.172 -7.539 1 92.31 112 GLY B CA 1
ATOM 2566 C C . GLY B 1 112 ? -5.98 18.594 -6.141 1 92.31 112 GLY B C 1
ATOM 2567 O O . GLY B 1 112 ? -5.297 19.094 -5.246 1 92.31 112 GLY B O 1
ATOM 2568 N N . LEU B 1 113 ? -6.785 17.609 -5.91 1 93.19 113 LEU B N 1
ATOM 2569 C CA . LEU B 1 113 ? -6.887 16.984 -4.59 1 93.19 113 LEU B CA 1
ATOM 2570 C C . LEU B 1 113 ? -5.891 15.844 -4.449 1 93.19 113 LEU B C 1
ATOM 2572 O O . LEU B 1 113 ? -5.711 15.055 -5.379 1 93.19 113 LEU B O 1
ATOM 2576 N N . GLN B 1 114 ? -5.176 15.781 -3.316 1 91.12 114 GLN B N 1
ATOM 2577 C CA . GLN B 1 114 ? -4.363 14.617 -2.986 1 91.12 114 GLN B CA 1
ATOM 2578 C C . GLN B 1 114 ? -5.238 13.43 -2.594 1 91.12 114 GLN B C 1
ATOM 2580 O O . GLN B 1 114 ? -6.195 13.586 -1.83 1 91.12 114 GLN B O 1
ATOM 2585 N N . THR B 1 115 ? -4.926 12.266 -3.195 1 94.06 115 THR B N 1
ATOM 2586 C CA . THR B 1 115 ? -5.832 11.141 -3.004 1 94.06 115 THR B CA 1
ATOM 2587 C C . THR B 1 115 ? -5.055 9.883 -2.631 1 94.06 115 THR B C 1
ATOM 2589 O O . THR B 1 115 ? -3.834 9.828 -2.787 1 94.06 115 THR B O 1
ATOM 2592 N N . ILE B 1 116 ? -5.754 8.961 -2.061 1 90.69 116 ILE B N 1
ATOM 2593 C CA . ILE B 1 116 ? -5.301 7.586 -1.879 1 90.69 116 ILE B CA 1
ATOM 2594 C C . ILE B 1 116 ? -6.41 6.621 -2.287 1 90.69 116 ILE B C 1
ATOM 2596 O O . ILE B 1 116 ? -7.59 6.875 -2.033 1 90.69 116 ILE B O 1
ATOM 2600 N N . SER B 1 117 ? -6.066 5.59 -3.002 1 93.06 117 SER B N 1
ATOM 2601 C CA . SER B 1 117 ? -6.984 4.504 -3.334 1 93.06 117 SER B CA 1
ATOM 2602 C C . SER B 1 117 ? -6.5 3.174 -2.766 1 93.06 117 SER B C 1
ATOM 2604 O O . SER B 1 117 ? -5.66 2.504 -3.371 1 93.06 117 SER B O 1
ATOM 2606 N N . PRO B 1 118 ? -7.059 2.764 -1.664 1 91.06 118 PRO B N 1
ATOM 2607 C CA . PRO B 1 118 ? -6.621 1.497 -1.074 1 91.06 118 PRO B CA 1
ATOM 2608 C C . PRO B 1 118 ? -6.742 0.322 -2.041 1 91.06 118 PRO B C 1
ATOM 2610 O O . PRO B 1 118 ? -5.863 -0.544 -2.08 1 91.06 118 PRO B O 1
ATOM 2613 N N . THR B 1 119 ? -7.84 0.32 -2.854 1 90.69 119 THR B N 1
ATOM 2614 C CA . THR B 1 119 ? -8.062 -0.757 -3.812 1 90.69 119 THR B CA 1
ATOM 2615 C C . THR B 1 119 ? -6.953 -0.78 -4.863 1 90.69 119 THR B C 1
ATOM 2617 O O . THR B 1 119 ? -6.34 -1.821 -5.102 1 90.69 119 THR B O 1
ATOM 2620 N N . GLU B 1 120 ? -6.648 0.372 -5.402 1 88.81 120 GLU B N 1
ATOM 2621 C CA . GLU B 1 120 ? -5.609 0.458 -6.426 1 88.81 120 GLU B CA 1
ATOM 2622 C C . GLU B 1 120 ? -4.238 0.108 -5.852 1 88.81 120 GLU B C 1
ATOM 2624 O O . GLU B 1 120 ? -3.422 -0.527 -6.523 1 88.81 120 GLU B O 1
ATOM 2629 N N . LEU B 1 121 ? -4.012 0.538 -4.684 1 83.94 121 LEU B N 1
ATOM 2630 C CA . LEU B 1 121 ? -2.77 0.18 -4.004 1 83.94 121 LEU B CA 1
ATOM 2631 C C . LEU B 1 121 ? -2.645 -1.333 -3.859 1 83.94 121 LEU B C 1
ATOM 2633 O O . LEU B 1 121 ? -1.586 -1.901 -4.133 1 83.94 121 LEU B O 1
ATOM 2637 N N . GLY B 1 122 ? -3.721 -1.939 -3.459 1 87.44 122 GLY B N 1
ATOM 2638 C CA . GLY B 1 122 ? -3.732 -3.389 -3.33 1 87.44 122 GLY B CA 1
ATOM 2639 C C . GLY B 1 122 ? -3.465 -4.105 -4.641 1 87.44 122 GLY B C 1
ATOM 2640 O O . GLY B 1 122 ? -2.656 -5.035 -4.691 1 87.44 122 GLY B O 1
ATOM 2641 N N . ILE B 1 123 ? -4.094 -3.678 -5.711 1 89.19 123 ILE B N 1
ATOM 2642 C CA . ILE B 1 123 ? -3.926 -4.262 -7.039 1 89.19 123 ILE B CA 1
ATOM 2643 C C . ILE B 1 123 ? -2.459 -4.184 -7.453 1 89.19 123 ILE B C 1
ATOM 2645 O O . ILE B 1 123 ? -1.869 -5.184 -7.867 1 89.19 123 ILE B O 1
ATOM 2649 N N . ASN B 1 124 ? -1.875 -3.062 -7.215 1 81.81 124 ASN B N 1
ATOM 2650 C CA . ASN B 1 124 ? -0.496 -2.838 -7.637 1 81.81 124 ASN B CA 1
ATOM 2651 C C . ASN B 1 124 ? 0.48 -3.707 -6.844 1 81.81 124 ASN B C 1
ATOM 2653 O O . ASN B 1 124 ? 1.415 -4.273 -7.414 1 81.81 124 ASN B O 1
ATOM 2657 N N . ILE B 1 125 ? 0.244 -3.82 -5.645 1 80.06 125 ILE B N 1
ATOM 2658 C CA . ILE B 1 125 ? 1.131 -4.605 -4.793 1 80.06 125 ILE B CA 1
ATOM 2659 C C . ILE B 1 125 ? 1.029 -6.082 -5.164 1 80.06 125 ILE B C 1
ATOM 2661 O O . ILE B 1 125 ? 2.045 -6.773 -5.281 1 80.06 125 ILE B O 1
ATOM 2665 N N . ILE B 1 126 ? -0.202 -6.582 -5.426 1 87 126 ILE B N 1
ATOM 2666 C CA . ILE B 1 126 ? -0.409 -7.98 -5.785 1 87 126 ILE B CA 1
ATOM 2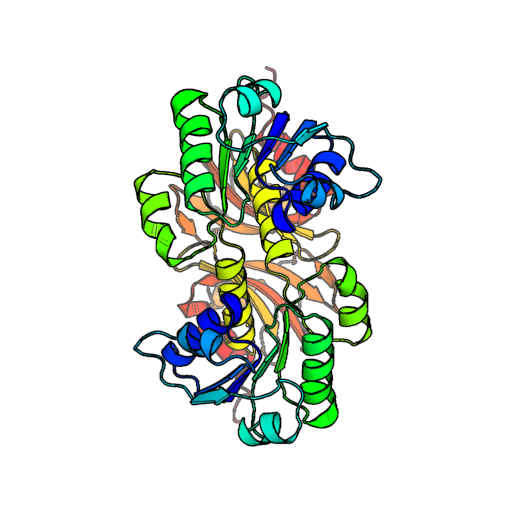667 C C . ILE B 1 126 ? 0.225 -8.266 -7.145 1 87 126 ILE B C 1
ATOM 2669 O O . ILE B 1 126 ? 0.912 -9.273 -7.316 1 87 126 ILE B O 1
ATOM 2673 N N . LYS B 1 127 ? 0.042 -7.371 -8.055 1 83.44 127 LYS B N 1
ATOM 2674 C CA . LYS B 1 127 ? 0.638 -7.535 -9.375 1 83.44 127 LYS B CA 1
ATOM 2675 C C . LYS B 1 127 ? 2.156 -7.652 -9.289 1 83.44 127 LYS B C 1
ATOM 2677 O O . LYS B 1 127 ? 2.758 -8.508 -9.938 1 83.44 127 LYS B O 1
ATOM 2682 N N . ASN B 1 128 ? 2.701 -6.848 -8.461 1 72.06 128 ASN B N 1
ATOM 2683 C CA . ASN B 1 128 ? 4.152 -6.855 -8.297 1 72.06 128 ASN B CA 1
ATOM 2684 C C . ASN B 1 128 ? 4.633 -8.148 -7.637 1 72.06 128 ASN B C 1
ATOM 2686 O O . ASN B 1 128 ? 5.719 -8.641 -7.945 1 72.06 128 ASN B O 1
ATOM 2690 N N . LYS B 1 129 ? 3.834 -8.641 -6.746 1 73.94 129 LYS B N 1
ATOM 2691 C CA . LYS B 1 129 ? 4.176 -9.875 -6.055 1 73.94 129 LYS B CA 1
ATOM 2692 C C . LYS B 1 129 ? 4.098 -11.07 -6.996 1 73.94 129 LYS B C 1
ATOM 2694 O O . LYS B 1 129 ? 4.801 -12.07 -6.805 1 73.94 129 LYS B O 1
ATOM 2699 N N . ILE B 1 130 ? 3.199 -11.086 -7.965 1 78.5 130 ILE B N 1
ATOM 2700 C CA . ILE B 1 130 ? 2.979 -12.164 -8.914 1 78.5 130 ILE B CA 1
ATOM 2701 C C . ILE B 1 130 ? 4.086 -12.164 -9.969 1 78.5 130 ILE B C 1
ATOM 2703 O O . ILE B 1 130 ? 4.617 -13.219 -10.32 1 78.5 130 ILE B O 1
ATOM 2707 N N . ILE B 1 131 ? 4.254 -11.102 -10.578 1 59.88 131 ILE B N 1
ATOM 2708 C CA . ILE B 1 131 ? 5.172 -11.016 -11.711 1 59.88 131 ILE B CA 1
ATOM 2709 C C . ILE B 1 131 ? 6.57 -11.461 -11.281 1 59.88 131 ILE B C 1
ATOM 2711 O O . ILE B 1 131 ? 7.273 -12.141 -12.031 1 59.88 131 ILE B O 1
ATOM 2715 N N . ASP B 1 132 ? 7.195 -10.898 -10.281 1 54.94 132 ASP B N 1
ATOM 2716 C CA . ASP B 1 132 ? 8.641 -11.07 -10.25 1 54.94 132 ASP B CA 1
ATOM 2717 C C . ASP B 1 132 ? 9.039 -12.195 -9.289 1 54.94 132 ASP B C 1
ATOM 2719 O O . ASP B 1 132 ? 8.906 -12.062 -8.078 1 54.94 132 ASP B O 1
ATOM 2723 N N . LYS B 1 133 ? 9.117 -13.477 -9.805 1 57.69 133 LYS B N 1
ATOM 2724 C CA . LYS B 1 133 ? 9.609 -14.664 -9.109 1 57.69 133 LYS B CA 1
ATOM 2725 C C . LYS B 1 133 ? 10.93 -14.375 -8.406 1 57.69 133 LYS B C 1
ATOM 2727 O O . LYS B 1 133 ? 11.25 -15 -7.391 1 57.69 133 LYS B O 1
ATOM 2732 N N . ASN B 1 134 ? 11.625 -13.586 -8.891 1 62.34 134 ASN B N 1
ATOM 2733 C CA . ASN B 1 134 ? 12.953 -13.391 -8.32 1 62.34 134 ASN B CA 1
ATOM 2734 C C . ASN B 1 134 ? 13.125 -11.977 -7.77 1 62.34 134 ASN B C 1
ATOM 2736 O O . ASN B 1 134 ? 14.195 -11.633 -7.258 1 62.34 134 ASN B O 1
ATOM 2740 N N . SER B 1 135 ? 12.133 -11.234 -7.863 1 65.56 135 SER B N 1
ATOM 2741 C CA . SER B 1 135 ? 12.227 -9.867 -7.355 1 65.56 135 SER B CA 1
ATOM 2742 C C . SER B 1 135 ? 10.859 -9.344 -6.93 1 65.56 135 SER B C 1
ATOM 2744 O O . SER B 1 135 ? 9.836 -9.719 -7.508 1 65.56 135 SER B O 1
ATOM 2746 N N . ASP B 1 136 ? 10.812 -8.789 -5.828 1 73.19 136 ASP B N 1
ATOM 2747 C CA . ASP B 1 136 ? 9.633 -8.078 -5.344 1 73.19 136 ASP B CA 1
ATOM 2748 C C . ASP B 1 136 ? 9.859 -6.566 -5.359 1 73.19 136 ASP B C 1
ATOM 2750 O O . ASP B 1 136 ? 10.867 -6.082 -4.844 1 73.19 136 ASP B O 1
ATOM 2754 N N . THR B 1 137 ? 9.016 -5.875 -6.098 1 77.5 137 THR B N 1
ATOM 2755 C CA . THR B 1 137 ? 9.062 -4.418 -6.008 1 77.5 137 THR B CA 1
ATOM 2756 C C . THR B 1 137 ? 8.523 -3.943 -4.66 1 77.5 137 THR B C 1
ATOM 2758 O O . THR B 1 137 ? 7.355 -4.16 -4.344 1 77.5 137 THR B O 1
ATOM 2761 N N . LEU B 1 138 ? 9.477 -3.365 -3.859 1 76.38 138 LEU B N 1
ATOM 2762 C CA . LEU B 1 138 ? 9.07 -2.85 -2.555 1 76.38 138 LEU B CA 1
ATOM 2763 C C . LEU B 1 138 ? 8.406 -1.485 -2.691 1 76.38 138 LEU B C 1
ATOM 2765 O O . LEU B 1 138 ? 7.414 -1.202 -2.014 1 76.38 138 LEU B O 1
ATOM 2769 N N . PHE B 1 139 ? 8.945 -0.652 -3.561 1 79.56 139 PHE B N 1
ATOM 2770 C CA . PHE B 1 139 ? 8.445 0.705 -3.748 1 79.56 139 PHE B CA 1
ATOM 2771 C C . PHE B 1 139 ? 8.828 1.239 -5.121 1 79.56 139 PHE B C 1
ATOM 2773 O O . PHE B 1 139 ? 9.961 1.047 -5.574 1 79.56 139 PHE B O 1
ATOM 2780 N N . THR B 1 140 ? 7.918 1.848 -5.832 1 76.75 140 THR B N 1
ATOM 2781 C CA . THR B 1 140 ? 8.203 2.52 -7.094 1 76.75 140 THR B CA 1
ATOM 2782 C C . THR B 1 140 ? 8.492 4 -6.863 1 76.75 140 THR B C 1
ATOM 2784 O O . THR B 1 140 ? 7.609 4.75 -6.441 1 76.75 140 THR B O 1
ATOM 2787 N N . LEU B 1 141 ? 9.75 4.418 -7.047 1 81.94 141 LEU B N 1
ATOM 2788 C CA . LEU B 1 141 ? 10.164 5.801 -6.84 1 81.94 141 LEU B CA 1
ATOM 2789 C C . LEU B 1 141 ? 9.664 6.691 -7.973 1 81.94 141 LEU B C 1
ATOM 2791 O O . LEU B 1 141 ? 9.188 7.801 -7.73 1 81.94 141 LEU B O 1
ATOM 2795 N N . ASN B 1 142 ? 9.852 6.281 -9.156 1 75.31 142 ASN B N 1
ATOM 2796 C CA . ASN B 1 142 ? 9.32 6.906 -10.359 1 75.31 142 ASN B CA 1
ATOM 2797 C C . ASN B 1 142 ? 9.141 5.887 -11.484 1 75.31 142 ASN B C 1
ATOM 2799 O O . ASN B 1 142 ? 9.148 4.68 -11.242 1 75.31 142 ASN B O 1
ATOM 2803 N N . ASN B 1 143 ? 8.844 6.289 -12.68 1 65.94 143 ASN B N 1
ATOM 2804 C CA . ASN B 1 143 ? 8.516 5.391 -13.781 1 65.94 143 ASN B CA 1
ATOM 2805 C C . ASN B 1 143 ? 9.68 4.465 -14.117 1 65.94 143 ASN B C 1
ATOM 2807 O O . ASN B 1 143 ? 9.477 3.387 -14.68 1 65.94 143 ASN B O 1
ATOM 2811 N N . ASP B 1 144 ? 10.844 4.871 -13.727 1 79.38 144 ASP B N 1
ATOM 2812 C CA . ASP B 1 144 ? 12.008 4.105 -14.18 1 79.38 144 ASP B CA 1
ATOM 2813 C C . ASP B 1 144 ? 12.711 3.434 -13 1 79.38 144 ASP B C 1
ATOM 2815 O O . ASP B 1 144 ? 13.312 2.371 -13.156 1 79.38 144 ASP B O 1
ATOM 2819 N N . ILE B 1 145 ? 12.648 4.074 -11.875 1 88.56 145 ILE B N 1
ATOM 2820 C CA . ILE B 1 145 ? 13.445 3.605 -10.75 1 88.56 145 ILE B CA 1
ATOM 2821 C C . ILE B 1 145 ? 12.523 3.062 -9.656 1 88.56 145 ILE B C 1
ATOM 2823 O O . ILE B 1 145 ? 11.531 3.695 -9.305 1 88.56 145 ILE B O 1
ATOM 2827 N N . SER B 1 146 ? 12.82 1.82 -9.148 1 87.69 146 SER B N 1
ATOM 2828 C CA . SER B 1 146 ? 12.094 1.189 -8.055 1 87.69 146 SER B CA 1
ATOM 2829 C C . SER B 1 146 ? 13.055 0.6 -7.023 1 87.69 146 SER B C 1
ATOM 2831 O O . SER B 1 146 ? 14.242 0.424 -7.301 1 87.69 146 SER B O 1
ATOM 2833 N N . ILE B 1 147 ? 12.641 0.51 -5.836 1 90.88 147 ILE B N 1
ATOM 2834 C CA . ILE B 1 147 ? 13.312 -0.261 -4.797 1 90.88 147 ILE B CA 1
ATOM 2835 C C . ILE B 1 147 ? 12.859 -1.718 -4.859 1 90.88 147 ILE B C 1
ATOM 2837 O O . ILE B 1 147 ? 11.672 -2.012 -4.703 1 90.88 147 ILE B O 1
ATOM 2841 N N . GLU B 1 148 ? 13.852 -2.611 -5.09 1 88.19 148 GLU B N 1
ATOM 2842 C CA . GLU B 1 148 ? 13.578 -4.02 -5.348 1 88.19 148 GLU B CA 1
ATOM 2843 C C . GLU B 1 148 ? 14.188 -4.91 -4.27 1 88.19 148 GLU B C 1
ATOM 2845 O O . GLU B 1 148 ? 15.305 -4.66 -3.812 1 88.19 148 GLU B O 1
ATOM 2850 N N . GLU B 1 149 ? 13.461 -5.848 -3.863 1 88 149 GLU B N 1
ATOM 2851 C CA . GLU B 1 149 ? 14.031 -6.969 -3.123 1 88 149 GLU B CA 1
ATOM 2852 C C . GLU B 1 149 ? 14.328 -8.148 -4.047 1 88 149 GLU B C 1
ATOM 2854 O O . GLU B 1 149 ? 13.438 -8.641 -4.738 1 88 149 GLU B O 1
ATOM 2859 N N . ILE B 1 150 ? 15.555 -8.5 -4.137 1 86.06 150 ILE B N 1
ATOM 2860 C CA . ILE B 1 150 ? 15.984 -9.539 -5.066 1 86.06 150 ILE B CA 1
ATOM 2861 C C . ILE B 1 150 ? 16.672 -10.664 -4.305 1 86.06 150 ILE B C 1
ATOM 2863 O O . ILE B 1 150 ? 17.562 -10.414 -3.486 1 86.06 150 ILE B O 1
ATOM 2867 N N . THR B 1 151 ? 16.312 -11.875 -4.543 1 82 151 THR B N 1
ATOM 2868 C CA . THR B 1 151 ? 16.938 -13.047 -3.941 1 82 151 THR B CA 1
ATOM 2869 C C . THR B 1 151 ? 18.109 -13.531 -4.793 1 82 151 THR B C 1
ATOM 2871 O O . THR B 1 151 ? 17.969 -13.719 -6.004 1 82 151 THR B O 1
ATOM 2874 N N . ILE B 1 152 ? 19.234 -13.672 -4.105 1 80.75 152 ILE B N 1
ATOM 2875 C CA . ILE B 1 152 ? 20.438 -14.141 -4.789 1 80.75 152 ILE B CA 1
ATOM 2876 C C . ILE B 1 152 ? 20.453 -15.664 -4.797 1 80.75 152 ILE B C 1
ATOM 2878 O O . ILE B 1 152 ? 20.719 -16.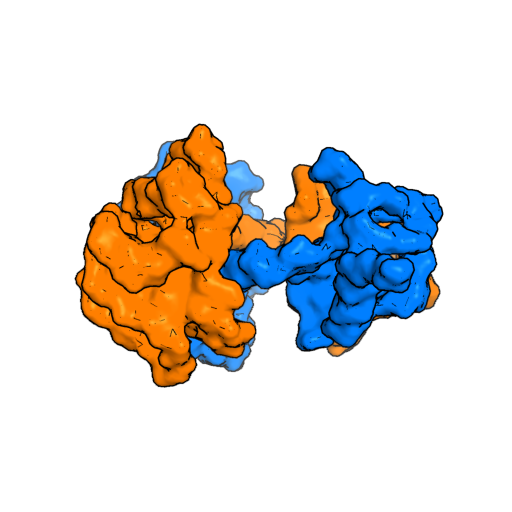297 -3.77 1 80.75 152 ILE B O 1
ATOM 2882 N N . ASN B 1 153 ? 20.172 -16.328 -5.828 1 75.62 153 ASN B N 1
ATOM 2883 C CA . ASN B 1 153 ? 20.141 -17.781 -5.906 1 75.62 153 ASN B CA 1
ATOM 2884 C C . ASN B 1 153 ? 21.406 -18.344 -6.555 1 75.62 153 ASN B C 1
ATOM 2886 O O . ASN B 1 153 ? 21.75 -19.5 -6.344 1 75.62 153 ASN B O 1
ATOM 2890 N N . LYS B 1 154 ? 22.031 -17.688 -7.418 1 68.25 154 LYS B N 1
ATOM 2891 C CA . LYS B 1 154 ? 23.203 -18.25 -8.102 1 68.25 154 LYS B CA 1
ATOM 2892 C C . LYS B 1 154 ? 24.281 -17.188 -8.305 1 68.25 154 LYS B C 1
ATOM 2894 O O . LYS B 1 154 ? 25.297 -17.438 -8.938 1 68.25 154 LYS B O 1
ATOM 2899 N N . LEU B 1 155 ? 24.078 -16.031 -7.977 1 59.78 155 LEU B N 1
ATOM 2900 C CA . LEU B 1 155 ? 25.016 -15.055 -8.523 1 59.78 155 LEU B CA 1
ATOM 2901 C C . LEU B 1 155 ? 26.406 -15.25 -7.938 1 59.78 155 LEU B C 1
ATOM 2903 O O . LEU B 1 155 ? 26.562 -15.484 -6.738 1 59.78 155 LEU B O 1
ATOM 2907 N N . LYS B 1 156 ? 27.297 -15.391 -8.953 1 63.34 156 LYS B N 1
ATOM 2908 C CA . LYS B 1 156 ? 28.75 -15.406 -8.773 1 63.34 156 LYS B CA 1
ATOM 2909 C C . LYS B 1 156 ? 29.25 -14.07 -8.242 1 63.34 156 LYS B C 1
ATOM 2911 O O . LYS B 1 156 ? 30.453 -13.773 -8.32 1 63.34 156 L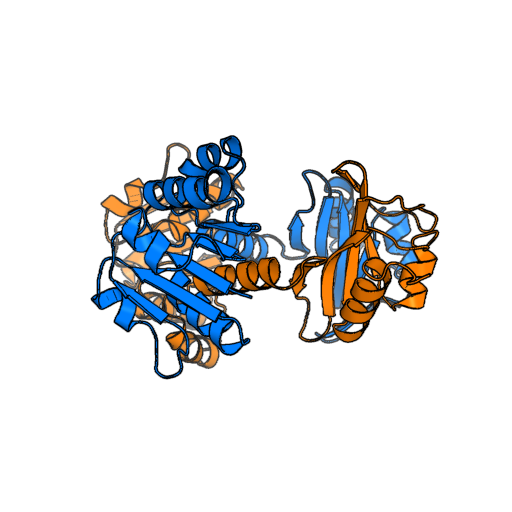YS B O 1
ATOM 2916 N N . PHE B 1 157 ? 28.453 -13.258 -7.758 1 68.56 157 PHE B N 1
ATOM 2917 C CA . PHE B 1 157 ? 29 -11.953 -7.398 1 68.56 157 PHE B CA 1
ATOM 2918 C C . PHE B 1 157 ? 29.562 -11.977 -5.984 1 68.56 157 PHE B C 1
ATOM 2920 O O . PHE B 1 157 ? 28.984 -12.57 -5.082 1 68.56 157 PHE B O 1
ATOM 2927 N N . LYS B 1 158 ? 30.625 -11.453 -5.98 1 68.38 158 LYS B N 1
ATOM 2928 C CA . LYS B 1 158 ? 31.422 -11.555 -4.758 1 68.38 158 LYS B CA 1
ATOM 2929 C C . LYS B 1 158 ? 30.938 -10.555 -3.709 1 68.38 158 LYS B C 1
ATOM 2931 O O . LYS B 1 158 ? 30.891 -10.875 -2.52 1 68.38 158 LYS B O 1
ATOM 2936 N N . ASN B 1 159 ? 30.672 -9.352 -4.062 1 79.38 159 ASN B N 1
ATOM 2937 C CA . ASN B 1 159 ? 30.328 -8.391 -3.016 1 79.38 159 ASN B CA 1
ATOM 2938 C C . ASN B 1 159 ? 29.391 -7.305 -3.527 1 79.38 159 ASN B C 1
ATOM 2940 O O . ASN B 1 159 ? 29.047 -7.289 -4.707 1 79.38 159 ASN B O 1
ATOM 2944 N N . VAL B 1 160 ? 28.938 -6.426 -2.709 1 84.88 160 VAL B N 1
ATOM 2945 C CA . VAL B 1 160 ? 27.984 -5.348 -2.924 1 84.88 160 VAL B CA 1
ATOM 2946 C C . VAL B 1 160 ? 28.469 -4.441 -4.051 1 84.88 160 VAL B C 1
ATOM 2948 O O . VAL B 1 160 ? 27.719 -4.137 -4.98 1 84.88 160 VAL B O 1
ATOM 2951 N N . LEU B 1 161 ? 29.719 -4.145 -4.016 1 85.56 161 LEU B N 1
ATOM 2952 C CA . LEU B 1 161 ? 30.281 -3.191 -4.965 1 85.56 161 LEU B CA 1
ATOM 2953 C C . LEU B 1 161 ? 30.219 -3.74 -6.387 1 85.56 161 LEU B C 1
ATOM 2955 O O . LEU B 1 161 ? 29.938 -3 -7.332 1 85.56 161 LEU B O 1
ATOM 2959 N N . GLU B 1 162 ? 30.469 -5 -6.59 1 86.31 162 GLU B N 1
ATOM 2960 C CA . GLU B 1 162 ? 30.453 -5.633 -7.906 1 86.31 162 GLU B CA 1
ATOM 2961 C C . GLU B 1 162 ? 29.062 -5.57 -8.523 1 86.31 162 GLU B C 1
ATOM 2963 O O . GLU B 1 162 ? 28.906 -5.27 -9.711 1 86.31 162 GLU B O 1
ATOM 2968 N N . ILE B 1 163 ? 28.094 -5.805 -7.738 1 89 163 ILE B N 1
ATOM 2969 C CA . ILE B 1 163 ? 26.703 -5.805 -8.219 1 89 163 ILE B CA 1
ATOM 2970 C C . ILE B 1 163 ? 26.297 -4.383 -8.594 1 89 163 ILE B C 1
ATOM 2972 O O . ILE B 1 163 ? 25.703 -4.16 -9.648 1 89 163 ILE B O 1
ATOM 2976 N N . GLU B 1 164 ? 26.594 -3.434 -7.699 1 91.38 164 GLU B N 1
ATOM 2977 C CA . GLU B 1 164 ? 26.234 -2.039 -7.941 1 91.38 164 GLU B CA 1
ATOM 2978 C C . GLU B 1 164 ? 26.859 -1.528 -9.234 1 91.38 164 GLU B C 1
ATOM 2980 O O . GLU B 1 164 ? 26.188 -0.856 -10.031 1 91.38 164 GLU B O 1
ATOM 2985 N N . ASP B 1 165 ? 28.094 -1.916 -9.375 1 90.06 165 ASP B N 1
ATOM 2986 C CA . ASP B 1 165 ? 28.828 -1.445 -10.555 1 90.06 165 ASP B CA 1
ATOM 2987 C C . ASP B 1 165 ? 28.281 -2.088 -11.828 1 90.06 165 ASP B C 1
ATOM 2989 O O . ASP B 1 165 ? 28.109 -1.413 -12.844 1 90.06 165 ASP B O 1
ATOM 2993 N N . LYS B 1 166 ? 28.062 -3.328 -11.797 1 90.19 166 LYS B N 1
ATOM 2994 C CA . LYS B 1 166 ? 27.656 -4.078 -12.984 1 90.19 166 LYS B CA 1
ATOM 2995 C C . LYS B 1 166 ? 26.25 -3.709 -13.43 1 90.19 166 LYS B C 1
ATOM 2997 O O . LYS B 1 166 ? 25.969 -3.646 -14.625 1 90.19 166 LYS B O 1
ATOM 3002 N N . PHE B 1 167 ? 25.422 -3.428 -12.531 1 93.06 167 PHE B N 1
ATOM 3003 C CA . PHE B 1 167 ? 24.016 -3.275 -12.891 1 93.06 167 PHE B CA 1
ATOM 3004 C C . PHE B 1 167 ? 23.547 -1.854 -12.625 1 93.06 167 PHE B C 1
ATOM 3006 O O . PHE B 1 167 ? 22.344 -1.562 -12.734 1 93.06 167 PHE B O 1
ATOM 3013 N N . ASN B 1 168 ? 24.438 -1.004 -12.195 1 93.88 168 ASN B N 1
ATOM 3014 C CA . ASN B 1 168 ? 24.125 0.395 -11.93 1 93.88 168 ASN B CA 1
ATOM 3015 C C . ASN B 1 168 ? 22.938 0.529 -10.977 1 93.88 168 ASN B C 1
ATOM 3017 O O . ASN B 1 168 ? 21.953 1.2 -11.289 1 93.88 168 ASN B O 1
ATOM 3021 N N . CYS B 1 169 ? 23.078 -0.108 -9.875 1 95.19 169 CYS B N 1
ATOM 3022 C CA . CYS B 1 169 ? 22.062 -0.056 -8.812 1 95.19 169 CYS B CA 1
ATOM 3023 C C . CYS B 1 169 ? 22.703 0.321 -7.48 1 95.19 169 CYS B C 1
ATOM 3025 O O . CYS B 1 169 ? 23.922 0.41 -7.375 1 95.19 169 CYS B O 1
ATOM 3027 N N . SER B 1 170 ? 21.906 0.703 -6.531 1 94.62 170 SER B N 1
ATOM 3028 C CA . SER B 1 170 ? 22.375 1.021 -5.188 1 94.62 170 SER B CA 1
ATOM 3029 C C . SER B 1 170 ? 21.75 0.097 -4.148 1 94.62 170 SER B C 1
ATOM 3031 O O . SER B 1 170 ? 20.547 0.173 -3.893 1 94.62 170 SER B O 1
ATOM 3033 N N . ILE B 1 171 ? 22.594 -0.754 -3.615 1 93.94 171 ILE B N 1
ATOM 3034 C CA . ILE B 1 171 ? 22.125 -1.696 -2.611 1 93.94 171 ILE B CA 1
ATOM 3035 C C . ILE B 1 171 ? 21.984 -0.991 -1.262 1 93.94 171 ILE B C 1
ATOM 3037 O O . ILE B 1 171 ? 22.969 -0.438 -0.75 1 93.94 171 ILE B O 1
ATOM 3041 N N . CYS B 1 172 ? 20.719 -1.054 -0.706 1 95 172 CYS B N 1
ATOM 3042 C CA . CYS B 1 172 ? 20.516 -0.289 0.52 1 95 172 CYS B CA 1
ATOM 3043 C C . CYS B 1 172 ? 20.266 -1.215 1.706 1 95 172 CYS B C 1
ATOM 3045 O O . CYS B 1 172 ? 20.281 -0.771 2.855 1 95 172 CYS B O 1
ATOM 3047 N N . ALA B 1 173 ? 20.078 -2.414 1.438 1 94 173 ALA B N 1
ATOM 3048 C CA . ALA B 1 173 ? 19.953 -3.373 2.531 1 94 173 ALA B CA 1
ATOM 3049 C C . ALA B 1 173 ? 20.297 -4.785 2.062 1 94 173 ALA B C 1
ATOM 3051 O O . ALA B 1 173 ? 20.203 -5.09 0.871 1 94 173 ALA B O 1
ATOM 3052 N N . VAL B 1 174 ? 20.734 -5.598 2.979 1 91.56 174 VAL B N 1
ATOM 3053 C CA . VAL B 1 174 ? 20.953 -7.02 2.752 1 91.56 174 VAL B CA 1
ATOM 3054 C C . VAL B 1 174 ? 20.219 -7.832 3.818 1 91.56 174 VAL B C 1
ATOM 3056 O O . VAL B 1 174 ? 20.125 -7.41 4.973 1 91.56 174 VAL B O 1
ATOM 3059 N N . CYS B 1 175 ? 19.656 -8.852 3.322 1 88.69 175 CYS B N 1
ATOM 3060 C CA . CYS B 1 175 ? 18.953 -9.758 4.227 1 88.69 175 CYS B CA 1
ATOM 3061 C C . CYS B 1 175 ? 19.703 -11.078 4.352 1 88.69 175 CYS B C 1
ATOM 3063 O O . CYS B 1 175 ? 19.859 -11.805 3.365 1 88.69 175 CYS B O 1
ATOM 3065 N N . LYS B 1 176 ? 20.234 -11.273 5.523 1 82.81 176 LYS B N 1
ATOM 3066 C CA . LYS B 1 176 ? 20.875 -12.531 5.875 1 82.81 176 LYS B CA 1
ATOM 3067 C C . LYS B 1 176 ? 20.125 -13.258 6.98 1 82.81 176 LYS B C 1
ATOM 3069 O O . LYS B 1 176 ? 19.828 -12.672 8.031 1 82.81 176 LYS B O 1
ATOM 3074 N N . ASN B 1 177 ? 19.781 -14.523 6.711 1 77.06 177 ASN B N 1
ATOM 3075 C CA . ASN B 1 177 ? 19.031 -15.312 7.688 1 77.06 177 ASN B CA 1
ATOM 3076 C C . ASN B 1 177 ? 17.75 -14.609 8.117 1 77.06 177 ASN B C 1
ATOM 3078 O O . ASN B 1 177 ? 17.422 -14.562 9.305 1 77.06 177 ASN B O 1
ATOM 3082 N N . GLY B 1 178 ? 17.156 -13.875 7.27 1 75.44 178 GLY B N 1
ATOM 3083 C CA . GLY B 1 178 ? 15.867 -13.258 7.52 1 75.44 178 GLY B CA 1
ATOM 3084 C C . GLY B 1 178 ? 15.977 -11.883 8.156 1 75.44 178 GLY B C 1
ATOM 3085 O O . GLY B 1 178 ? 14.961 -11.25 8.445 1 75.44 178 GLY B O 1
ATOM 3086 N N . GLU B 1 179 ? 17.141 -11.414 8.398 1 82.56 179 GLU B N 1
ATOM 3087 C CA . GLU B 1 179 ? 17.344 -10.117 9.031 1 82.56 179 GLU B CA 1
ATOM 3088 C C . GLU B 1 179 ? 17.953 -9.117 8.062 1 82.56 179 GLU B C 1
ATOM 3090 O O . GLU B 1 179 ? 19 -9.391 7.453 1 82.56 179 GLU B O 1
ATOM 3095 N N . PHE B 1 180 ? 17.25 -7.996 8.016 1 89.94 180 PHE B N 1
ATOM 3096 C CA . PHE B 1 180 ? 17.781 -6.941 7.16 1 89.94 180 PHE B CA 1
ATOM 3097 C C . PHE B 1 180 ? 18.828 -6.117 7.898 1 89.94 180 PHE B C 1
ATOM 3099 O O . PHE B 1 180 ? 18.672 -5.84 9.086 1 89.94 180 PHE B O 1
ATOM 3106 N N . MET B 1 181 ? 19.859 -5.688 7.148 1 91.06 181 MET B N 1
ATOM 3107 C CA . MET B 1 181 ? 20.922 -4.824 7.676 1 91.06 181 MET B CA 1
ATOM 3108 C C . MET B 1 181 ? 21.391 -3.842 6.613 1 91.06 181 MET B C 1
ATOM 3110 O O . MET B 1 181 ? 21.203 -4.07 5.418 1 91.06 181 MET B O 1
ATOM 3114 N N . ILE B 1 182 ? 22.016 -2.748 7.09 1 94.25 182 ILE B N 1
ATOM 3115 C CA . ILE B 1 182 ? 22.672 -1.819 6.184 1 94.25 182 ILE B CA 1
ATOM 3116 C C . ILE B 1 182 ? 23.922 -2.471 5.605 1 94.25 182 ILE B C 1
ATOM 3118 O O . ILE B 1 182 ? 24.75 -3.016 6.344 1 94.25 182 ILE B O 1
ATOM 3122 N N . PRO B 1 183 ? 23.969 -2.49 4.324 1 91.19 183 PRO B N 1
ATOM 3123 C CA . PRO B 1 183 ? 25.062 -3.244 3.711 1 91.19 183 PRO B CA 1
ATOM 3124 C C . PRO B 1 183 ? 26.422 -2.564 3.893 1 91.19 183 PRO B C 1
ATOM 3126 O O . PRO B 1 183 ? 26.5 -1.334 3.93 1 91.19 183 PRO B O 1
ATOM 3129 N N . ASN B 1 184 ? 27.422 -3.51 4.039 1 87.31 184 ASN B N 1
ATOM 3130 C CA . ASN B 1 184 ? 28.812 -3.105 3.859 1 87.31 184 ASN B CA 1
ATOM 3131 C C . ASN B 1 184 ? 29.281 -3.312 2.42 1 87.31 184 ASN B C 1
ATOM 3133 O O . ASN B 1 184 ? 28.859 -4.262 1.758 1 87.31 184 ASN B O 1
ATOM 3137 N N . LYS B 1 185 ? 30.094 -2.305 1.982 1 80.44 185 LYS B N 1
ATOM 3138 C CA . LYS B 1 185 ? 30.516 -2.363 0.586 1 80.44 185 LYS B CA 1
ATOM 3139 C C . LYS B 1 185 ? 31.203 -3.689 0.278 1 80.44 185 LYS B C 1
ATOM 3141 O O . LYS B 1 185 ? 31.094 -4.203 -0.838 1 80.44 185 LYS B O 1
ATOM 3146 N N . ASN B 1 186 ? 31.797 -4.336 1.255 1 80.31 186 ASN B N 1
ATOM 3147 C CA . ASN B 1 186 ? 32.562 -5.57 1.048 1 80.31 186 ASN B CA 1
ATOM 3148 C C . ASN B 1 186 ? 31.781 -6.789 1.544 1 80.31 186 ASN B C 1
ATOM 3150 O O . ASN B 1 186 ? 32.344 -7.887 1.626 1 80.31 186 ASN B O 1
ATOM 3154 N N . GLU B 1 187 ? 30.578 -6.477 1.737 1 80.94 187 GLU B N 1
ATOM 3155 C CA . GLU B 1 187 ? 29.75 -7.57 2.248 1 80.94 187 GLU B CA 1
ATOM 3156 C C . GLU B 1 187 ? 29.641 -8.703 1.229 1 80.94 187 GLU B C 1
ATOM 3158 O O . GLU B 1 187 ? 29.375 -8.453 0.052 1 80.94 187 GLU B O 1
ATOM 3163 N N . LEU B 1 188 ? 29.953 -9.938 1.677 1 78.81 188 LEU B N 1
ATOM 3164 C CA . LEU B 1 188 ? 29.844 -11.117 0.822 1 78.81 188 LEU B CA 1
ATOM 3165 C C . LEU B 1 188 ? 28.422 -11.672 0.857 1 78.81 188 LEU B C 1
ATOM 3167 O O . LEU B 1 188 ? 27.734 -11.578 1.877 1 78.81 188 LEU B O 1
ATOM 3171 N N . PHE B 1 189 ? 28.062 -12.156 -0.317 1 79.06 189 PHE B N 1
ATOM 3172 C CA . PHE B 1 189 ? 26.719 -12.727 -0.429 1 79.06 189 PHE B CA 1
ATOM 3173 C C . PHE B 1 189 ? 26.781 -14.242 -0.469 1 79.06 189 PHE B C 1
ATOM 3175 O O . PHE B 1 189 ? 27.75 -14.82 -0.959 1 79.06 189 PHE B O 1
ATOM 3182 N N . LYS B 1 190 ? 25.875 -14.867 0.148 1 79.56 190 LYS B N 1
ATOM 3183 C CA . LYS B 1 190 ? 25.656 -16.312 0.014 1 79.56 190 LYS B CA 1
ATOM 3184 C C . LYS B 1 190 ? 24.359 -16.594 -0.729 1 79.56 190 LYS B C 1
ATOM 3186 O O . LYS B 1 190 ? 23.469 -15.75 -0.8 1 79.56 190 LYS B O 1
ATOM 3191 N N . LYS B 1 191 ? 24.422 -17.844 -1.274 1 79.75 191 LYS B N 1
ATOM 3192 C CA . LYS B 1 191 ? 23.172 -18.297 -1.883 1 79.75 191 LYS B CA 1
ATOM 3193 C C . LYS B 1 191 ? 22.016 -18.188 -0.9 1 79.75 191 LYS B C 1
ATOM 3195 O O . LYS B 1 191 ? 22.141 -18.531 0.273 1 79.75 191 LYS B O 1
ATOM 3200 N N . GLY B 1 192 ? 20.953 -17.594 -1.382 1 79.31 192 GLY B N 1
ATOM 3201 C CA . GLY B 1 192 ? 19.781 -17.453 -0.537 1 79.31 192 GLY B CA 1
ATOM 3202 C C . GLY B 1 192 ? 19.656 -16.094 0.101 1 79.31 192 GLY B C 1
ATOM 3203 O O . GLY B 1 192 ? 18.578 -15.711 0.572 1 79.31 192 GLY B O 1
ATOM 3204 N N . ASN B 1 193 ? 20.797 -15.359 0.146 1 84.19 193 ASN B N 1
ATOM 3205 C CA . ASN B 1 193 ? 20.719 -13.992 0.644 1 84.19 193 ASN B CA 1
ATOM 3206 C C . ASN B 1 193 ? 19.844 -13.117 -0.254 1 84.19 193 ASN B C 1
ATOM 3208 O O . ASN B 1 193 ? 19.688 -13.398 -1.443 1 84.19 193 ASN B O 1
ATOM 3212 N N . LYS B 1 194 ? 19.219 -12.156 0.377 1 87.56 194 LYS B N 1
ATOM 3213 C CA . LYS B 1 194 ? 18.469 -11.172 -0.395 1 87.56 194 LYS B CA 1
ATOM 3214 C C . LYS B 1 194 ? 19.141 -9.805 -0.34 1 87.56 194 LYS B C 1
ATOM 3216 O O . LYS B 1 194 ? 19.828 -9.477 0.63 1 87.56 194 LYS B O 1
ATOM 3221 N N . ILE B 1 195 ? 18.953 -9.078 -1.393 1 90.88 195 ILE B N 1
ATOM 3222 C CA . ILE B 1 195 ? 19.391 -7.691 -1.403 1 90.88 195 ILE B CA 1
ATOM 3223 C C . ILE B 1 195 ? 18.219 -6.77 -1.688 1 90.88 195 ILE B C 1
ATOM 3225 O O . ILE B 1 195 ? 17.25 -7.172 -2.35 1 90.88 195 ILE B O 1
ATOM 3229 N N . VAL B 1 196 ? 18.203 -5.594 -1.11 1 93.19 196 VAL B N 1
ATOM 3230 C CA . VAL B 1 196 ? 17.312 -4.496 -1.449 1 93.19 196 VAL B CA 1
ATOM 3231 C C . VAL B 1 196 ? 18.078 -3.393 -2.162 1 93.19 196 VAL B C 1
ATOM 3233 O O . VAL B 1 196 ? 19.125 -2.936 -1.67 1 93.19 196 VAL B O 1
ATOM 3236 N N . CYS B 1 197 ? 17.609 -3.02 -3.359 1 94.62 197 CYS B N 1
ATOM 3237 C CA . CYS B 1 197 ? 18.375 -2.031 -4.117 1 94.62 197 CYS B CA 1
ATOM 3238 C C . CYS B 1 197 ? 17.453 -1.142 -4.938 1 94.62 197 CYS B C 1
ATOM 3240 O O . CYS B 1 197 ? 16.344 -1.547 -5.281 1 94.62 197 CYS B O 1
ATOM 3242 N N . SER B 1 198 ? 17.875 0.065 -5.051 1 95.94 198 SER B N 1
ATOM 3243 C CA . SER B 1 198 ? 17.281 0.903 -6.082 1 95.94 198 SER B CA 1
ATOM 3244 C C . SER B 1 198 ? 17.859 0.589 -7.457 1 95.94 198 SER B C 1
ATOM 3246 O O . SER B 1 198 ? 19.078 0.438 -7.598 1 95.94 198 SER B O 1
ATOM 3248 N N . ILE B 1 199 ? 16.984 0.406 -8.43 1 94.62 199 ILE B N 1
ATOM 3249 C CA . ILE B 1 199 ? 17.453 -0.032 -9.742 1 94.62 199 ILE B CA 1
ATOM 3250 C C . ILE B 1 199 ? 16.438 0.389 -10.805 1 94.62 199 ILE B C 1
ATOM 3252 O O . ILE B 1 199 ? 15.242 0.5 -10.531 1 94.62 199 ILE B O 1
ATOM 3256 N N . ASN B 1 200 ? 16.984 0.745 -11.969 1 92.94 200 ASN B N 1
ATOM 3257 C CA . ASN B 1 200 ? 16.062 1.041 -13.062 1 92.94 200 ASN B CA 1
ATOM 3258 C C . ASN B 1 200 ? 15.484 -0.235 -13.672 1 92.94 200 ASN B C 1
ATOM 3260 O O . ASN B 1 200 ? 16.031 -1.324 -13.469 1 92.94 200 ASN B O 1
ATOM 3264 N N . LYS B 1 201 ? 14.453 -0.15 -14.422 1 85.06 201 LYS B N 1
ATOM 3265 C CA . LYS B 1 201 ? 13.688 -1.269 -14.961 1 85.06 201 LYS B CA 1
ATOM 3266 C C . LYS B 1 201 ? 14.562 -2.182 -15.812 1 85.06 201 LYS B C 1
ATOM 3268 O O . LYS B 1 201 ? 14.539 -3.402 -15.648 1 85.06 201 LYS B O 1
ATOM 3273 N N . GLU B 1 202 ? 15.312 -1.548 -16.672 1 90.25 202 GLU B N 1
ATOM 3274 C CA . GLU B 1 202 ? 16.172 -2.307 -17.578 1 90.25 202 GLU B CA 1
ATOM 3275 C C . GLU B 1 202 ? 17.203 -3.129 -16.812 1 90.25 202 GLU B C 1
ATOM 3277 O O . GLU B 1 202 ? 17.359 -4.328 -17.062 1 90.25 202 GLU B O 1
ATOM 3282 N N . ASN B 1 203 ? 17.906 -2.492 -15.898 1 93.44 203 ASN B N 1
ATOM 3283 C CA . ASN B 1 203 ? 18.953 -3.164 -15.148 1 93.44 203 ASN B CA 1
ATOM 3284 C C . ASN B 1 203 ? 18.391 -4.191 -14.172 1 93.44 203 ASN B C 1
ATOM 3286 O O . ASN B 1 203 ? 19.047 -5.188 -13.859 1 93.44 203 ASN B O 1
ATOM 3290 N N . LYS B 1 204 ? 17.188 -3.914 -13.719 1 90.44 204 LYS B N 1
ATOM 3291 C CA . LYS B 1 204 ? 16.5 -4.906 -12.891 1 90.44 204 LYS B CA 1
ATOM 3292 C C . LYS B 1 204 ? 16.359 -6.234 -13.625 1 90.44 204 LYS B C 1
ATOM 3294 O O . LYS B 1 204 ? 16.672 -7.293 -13.07 1 90.44 204 LYS B O 1
ATOM 3299 N N . GLU B 1 205 ? 15.93 -6.18 -14.852 1 85 205 GLU B N 1
ATOM 3300 C CA . GLU B 1 205 ? 15.773 -7.387 -15.656 1 85 205 GLU B CA 1
ATOM 3301 C C . GLU B 1 205 ? 17.094 -8.117 -15.828 1 85 205 GLU B C 1
ATOM 3303 O O . GLU B 1 205 ? 17.156 -9.344 -15.719 1 85 205 GLU B O 1
ATOM 3308 N N . LYS B 1 206 ? 18.156 -7.32 -16.094 1 88.5 206 LYS B N 1
ATOM 3309 C CA . LYS B 1 206 ? 19.484 -7.898 -16.266 1 88.5 206 LYS B CA 1
ATOM 3310 C C . LYS B 1 206 ? 19.953 -8.578 -14.992 1 88.5 206 LYS B C 1
ATOM 3312 O O . LYS B 1 206 ? 20.5 -9.68 -15.031 1 88.5 206 LYS B O 1
ATOM 3317 N N . LEU B 1 207 ? 19.781 -7.855 -13.914 1 88.88 207 LEU B N 1
ATOM 3318 C CA . LEU B 1 207 ? 20.203 -8.391 -12.625 1 88.88 207 LEU B CA 1
ATOM 3319 C C . LEU B 1 207 ? 19.453 -9.672 -12.289 1 88.88 207 LEU B C 1
ATOM 3321 O O . LEU B 1 207 ? 20.062 -10.672 -11.883 1 88.88 207 LEU B O 1
ATOM 3325 N N . VAL B 1 208 ? 18.141 -9.688 -12.5 1 85.06 208 VAL B N 1
ATOM 3326 C CA . VAL B 1 208 ? 17.312 -10.852 -12.203 1 85.06 208 VAL B CA 1
ATOM 3327 C C . VAL B 1 208 ? 17.734 -12.031 -13.078 1 85.06 208 VAL B C 1
ATOM 3329 O O . VAL B 1 208 ? 17.828 -13.164 -12.602 1 85.06 208 VAL B O 1
ATOM 3332 N N . LYS B 1 209 ? 18 -11.781 -14.297 1 82.5 209 LYS B N 1
ATOM 3333 C CA . LYS B 1 209 ? 18.453 -12.82 -15.211 1 82.5 209 LYS B CA 1
ATOM 3334 C C . LYS B 1 209 ? 19.797 -13.391 -14.766 1 82.5 209 LYS B C 1
ATOM 3336 O O . LYS B 1 209 ? 20.031 -14.602 -14.844 1 82.5 209 LYS B O 1
ATOM 3341 N N . ALA B 1 210 ? 20.672 -12.477 -14.336 1 82.5 210 ALA B N 1
ATOM 3342 C CA . ALA B 1 210 ? 22.016 -12.883 -13.922 1 82.5 210 ALA B CA 1
ATOM 3343 C C . ALA B 1 210 ? 21.969 -13.758 -12.68 1 82.5 210 ALA B C 1
ATOM 3345 O O . ALA B 1 210 ? 22.828 -14.617 -12.484 1 82.5 210 ALA B O 1
ATOM 3346 N N . ILE B 1 211 ? 21.031 -13.5 -11.914 1 78.88 211 ILE B N 1
ATOM 3347 C CA . ILE B 1 211 ? 20.969 -14.242 -10.656 1 78.88 211 ILE B CA 1
ATOM 3348 C C . ILE B 1 211 ? 20.203 -15.547 -10.859 1 78.88 211 ILE B C 1
ATOM 3350 O O . ILE B 1 211 ? 20.312 -16.469 -10.055 1 78.88 211 ILE B O 1
ATOM 3354 N N . MET B 1 212 ? 19.234 -15.578 -11.789 1 65.69 212 MET B N 1
ATOM 3355 C CA . MET B 1 212 ? 18.469 -16.781 -12.109 1 65.69 212 MET B CA 1
ATOM 3356 C C . MET B 1 212 ? 19.328 -17.766 -12.898 1 65.69 212 MET B C 1
ATOM 3358 O O . MET B 1 212 ? 19.172 -18.984 -12.758 1 65.69 212 MET B O 1
ATOM 3362 N N . ARG B 1 213 ? 19.953 -17.359 -14.125 1 57.47 213 ARG B N 1
ATOM 3363 C CA . ARG B 1 213 ? 20.609 -18.234 -15.094 1 57.47 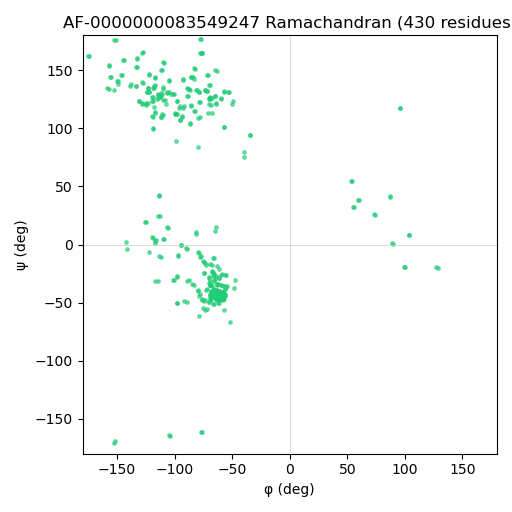213 ARG B CA 1
ATOM 3364 C C . ARG B 1 213 ? 21.719 -19.031 -14.438 1 57.47 213 ARG B C 1
ATOM 3366 O O . ARG B 1 213 ? 22.562 -18.469 -13.734 1 57.47 213 ARG B O 1
ATOM 3373 N N . GLU B 1 214 ? 21.406 -20.375 -14.117 1 47.31 214 GLU B N 1
ATOM 3374 C CA . GLU B 1 214 ? 22.484 -21.359 -14.039 1 47.31 214 GLU B CA 1
ATOM 3375 C C . GLU B 1 214 ? 23.359 -21.312 -15.281 1 47.31 214 GLU B C 1
ATOM 3377 O O . GLU B 1 214 ? 22.891 -20.984 -16.375 1 47.31 214 GLU B O 1
ATOM 3382 N N . LYS B 1 215 ? 24.734 -21.062 -15.305 1 39.59 215 LYS B N 1
ATOM 3383 C CA . LYS B 1 215 ? 25.547 -21.5 -16.438 1 39.59 215 LYS B CA 1
ATOM 3384 C C . LYS B 1 215 ? 25.047 -22.812 -17.016 1 39.59 215 LYS B C 1
ATOM 3386 O O . LYS B 1 215 ? 24.922 -23.812 -16.312 1 39.59 215 LYS B O 1
ATOM 3391 N N . LEU B 1 216 ? 24.172 -22.844 -18.078 1 31.19 216 LEU B N 1
ATOM 3392 C CA . LEU B 1 216 ? 24.375 -24.031 -18.891 1 31.19 216 LEU B CA 1
ATOM 3393 C C . LEU B 1 216 ? 25.859 -24.344 -19.031 1 31.19 216 LEU B C 1
ATOM 3395 O O . LEU B 1 216 ? 26.625 -23.531 -19.578 1 31.19 216 LEU B O 1
ATOM 3399 N N . ILE B 1 217 ? 26.438 -24.953 -18.031 1 26.45 217 ILE B N 1
ATOM 3400 C CA . ILE B 1 217 ? 27.438 -25.828 -18.609 1 26.45 217 ILE B CA 1
ATOM 3401 C C . ILE B 1 217 ? 26.766 -26.812 -19.578 1 26.45 217 ILE B C 1
ATOM 3403 O O . ILE B 1 217 ? 25.75 -27.422 -19.234 1 26.45 217 ILE B O 1
#

Foldseek 3Di:
DAEEEEDLAPVRLVCQQVVVVVPYAYEYEDQDPVSVVSNDPPRDYHYYHDDLLDPVRCVVSPLLPHQEYEYEHLDVVSQQNNQCCSCPPSNRPYYEYEDNDPVCVVVCVVSVHHYDYPVVVVVQQVVQVPPPPFKGFPADPDPWKTKIKGAQAAAPDFFQQRLCVVLVKAWQWKDDPRDIDGDDRRDGDDHGIITIIIHTPVSVVVSNCNRPDDPPD/DQEEEEALAPVRLVCQQVVVVVVYAYEYEDQDPVSVVVNDPPRPYHYYHDDLLDPVRCVVSPLLPHQEYEYEHLDVVSQQNNQCCSCPPSNRPYYEYEDNDPVCVVVCVVSVHHYDYPVVVVVVQVVQVPPQPFKHFPADPDPWKTKIKGAQAAAPDFFQQRLCVVLVKAWQWKADPRDIDGDDRRDGDDHGIITIIIHTPVSVVVSNCNRPDDPPD

Nearest PDB structures (foldseek):
  3l4b-assembly1_D  TM=8.287E-01  e=3.390E-16  Thermotoga maritima MSB8
  3l4b-assembly1_G  TM=8.214E-01  e=3.857E-15  Thermotoga maritima MSB8
  3l4b-assembly1_A  TM=9.363E-01  e=1.441E-12  Thermotoga maritima MSB8
  3l4b-assembly1_H  TM=8.210E-01  e=3.655E-13  Thermotoga maritima MSB8
  4j91-assembly1_C-2  TM=6.935E-01  e=7.658E-15  Bacillus subtilis subsp. subtilis str. 168

Radius of gyration: 23.24 Å; Cα contacts (8 Å, |Δi|>4): 925; chains: 2; bounding box: 57×61×46 Å

Solvent-accessible surface area (backbone atoms only — not comparable to full-atom values): 22405 Å² total; per-residue (Å²): 96,36,34,36,32,31,24,32,47,75,51,25,31,50,37,49,44,54,43,25,72,71,67,32,48,33,27,40,29,25,65,48,66,75,37,62,61,64,53,56,94,76,61,74,50,45,82,40,78,28,55,70,74,36,64,68,42,37,51,72,62,38,49,81,69,26,47,31,38,36,22,39,38,87,42,48,69,56,18,52,49,38,43,45,46,37,43,73,71,51,52,26,79,36,54,43,26,35,46,62,53,74,87,49,50,63,61,41,53,76,69,68,52,47,69,47,37,32,55,60,53,38,39,52,53,50,50,27,66,65,66,36,85,53,35,29,68,72,42,76,77,52,99,49,36,28,33,32,37,34,53,31,63,53,49,86,56,62,28,46,52,57,52,24,65,75,44,63,33,23,68,21,27,32,29,54,96,85,41,74,41,72,61,50,66,77,37,68,66,51,76,69,25,30,37,29,27,25,31,37,62,70,37,45,54,53,50,52,48,54,19,63,53,66,78,83,119,98,36,35,37,34,31,24,34,46,74,51,25,30,52,39,50,45,52,43,26,73,72,66,32,49,32,30,40,28,25,64,50,67,73,38,60,61,66,54,56,95,78,63,74,51,46,81,42,78,29,57,71,74,36,63,68,44,37,54,72,62,39,48,81,71,26,47,31,39,36,24,40,38,88,42,48,69,56,16,52,51,37,45,46,46,38,44,73,70,51,54,27,80,35,53,42,27,36,48,61,52,75,87,50,51,62,60,41,54,76,71,70,52,46,68,46,36,30,54,60,52,38,41,52,53,50,52,34,60,66,69,36,88,53,31,35,67,74,42,75,78,50,99,50,36,26,33,31,38,34,57,31,65,55,49,87,55,61,28,46,53,57,51,24,64,74,43,63,34,25,68,20,28,31,30,54,97,86,41,75,41,72,60,50,65,76,38,68,65,51,77,70,26,33,39,29,28,26,31,36,60,70,37,44,53,52,50,47,47,53,19,62,54,68,77,82,120

Secondary structure (DSSP, 8-state):
-EEEEE--SHHHHHHHHHHHHTT-EEEEEES-HHHHTTS-TT--SEEEES-TT-HHHHHHHTGGG-SEEEE--S-HHHHHHHHHIIIIIS--SEEEEE-SSGGGHHHHHHTT-EEE-HHHHHHHHHHHHHH-SSEEEEEE-SSSEEEEEEE-SS----BHHHHHHHHT-EEEEEEETTEEEPPPTT-B--TT-EEEEEEEHHHHHHHHHHHH-----/-EEEEE--SHHHHHHHHHHHHTT-EEEEEES-HHHHTTS-TT--SEEEES-TT-HHHHHHHTGGG-SEEEE--S-HHHHHHHHHIIIIIS--SEEEEE-SSGGGHHHHHHTT-EEE-HHHHHHHHHHHHHH-SSEEEEEE-SSSEEEEEEE-SS----BHHHHHHHHT-EEEEEEETTEEEPPPTT-B--TT-EEEEEEEHHHHHHHHHHHH-----

InterPro domains:
  IPR003148 Regulator of K+ conductance, N-terminal lobe [PF02254] (3-116)
  IPR003148 Regulator of K+ conductance, N-terminal lobe [PS51201] (1-118)
  IPR006036 Potassium uptake protein TrkA [PR00335] (2-16)
  IPR006036 Potassium uptake protein TrkA [PR00335] (19-33)
  IPR006036 Potassium uptake protein TrkA [PR00335] (60-70)
  IPR006036 Potassium uptake protein TrkA [PR00335] (73-87)
  IPR036291 NAD(P)-binding domain superfamily [SSF51735] (1-142)
  IPR036721 Regulator of K+ conductance, C-terminal domain superfamily [SSF116726] (135-209)
  IPR050721 Trk/Ktr/HKT Potassium Transport [PTHR43833] (1-211)

pLDDT: mean 88.53, std 11.97, range [26.38, 98.81]

Sequence (434 aa):
MYIIIIGCGRLGSGLAMELSNDGHDVVIVDKYAANLQRLRSGFNGIKIKGVEIDNDTLMEAGIDKADIFLAMTPADNINIMASQIAKNIFKVPKVIARIFDPSREFIYRKLGLQTISPTELGINIIKNKIIDKNSDTLFTLNNDISIEEITINKLKFKNVLEIEDKFNCSICAVCKNGEFMIPNKNELFKKGNKIVCSINKENKEKLVKAIMREKLIMYIIIIGCGRLGSGLAMELSNDGHDVVIVDKYAANLQRLRSGFNGIKIKGVEIDNDTLMEAGIDKADIFLAMTPADNINIMASQIAKNIFKVPKVIARIFDPSREFIYRKLGLQTISPTELGINIIKNKIIDKNSDTLFTLNNDISIEEITINKLKFKNVLEIEDKFNCSICAVCKNGEFMIPNKNELFKKGNKIVCSINKENKEKLVKAIMREKLI

Organism: NCBI:txid360422